Protein AF-A0A644V3N3-F1 (afdb_monomer)

Nearest PDB structures (foldseek):
  7wzv-assembly2_B  TM=5.316E-01  e=2.742E-06  Streptomyces spectabilis
  3ikv-assembly1_B  TM=4.196E-01  e=3.524E-02  Thermus thermophilus HB27
  7mss-assembly1_A  TM=5.908E-01  e=7.794E-01  Homo sapiens
  1wv9-assembly1_B  TM=3.439E-01  e=2.066E+00  Thermus thermophilus
  4oof-assembly1_B  TM=4.079E-01  e=4.883E+00  Mycobacterium tuberculosis H37Rv

Radius of gyration: 31.71 Å; Cα contacts (8 Å, |Δi|>4): 830; chains: 1; bounding box: 88×58×75 Å

Sequence (543 aa):
MDYIYKRWSALIDITTVCPHSCVYCTRYERHLRPDQRRHMPLEQIEAAILAYKDWPTEVSIIGGEPLLHPQFDEINALLRKHLPQEKLNIFTSGLPSTPKTVSTTPLDPNSLYNWKPEYPWTQWPETNSDMTRTYRTIRFNPHNEEQMTSCSHHPLTIAVEEAVPDKALMWKLINNCWLQRCWSPTVNIHGAYFCEVGAALDMLLFDGANAWPVEAGWWKRKPHEFQEQVSQLCPRCGMCLPGERQLLGHRGELFSPGLLGDFRKRKLIRLNDQVSVVDQQYDVDTIERYAKTWYPGNYREDIVEDEDLPSFFKGFNVPLRLKDNDESLFCVDTDAEYAEALKRVVTLPIVEGPHLAPKRRYFLYQGLPFDALYDQYPFVLPEHRHERHLYYRGLMLYLRCLLDDEAFAQLPGEDCSFEELAALPDKIHTLFNTVLLGEVEKRAKALAGREVYFWGCGAAWRQYRQFFSNVNARCFLVDVGSAPAKVDGLEIRNPEHMAEEFAKDGNLPIVVFARRLHMPGIEQALIRYGLKQREIIWAPLEA

Secondary structure (DSSP, 8-state):
---GGGSSEEEEE-B---S---TT-TT-GGG--GGG--B--HHHHHHHHHHTTT-SSEEEEESS-GGG-TTHHHHHHHHHHHS-GGGEEEEE--S-SS------SPPPTT-TT------S--S-TTT-HHHHHH-SEEEE----HHHHHH-EE----S-HHHH---HHHHHHHHHT-HHHHHS--EEETTEEES-HHHHHHHHHHHTTTTPBP--TTGGG--GGGGHHHHHHHGGG--TTS----EETT---EEE-HHHHHHHH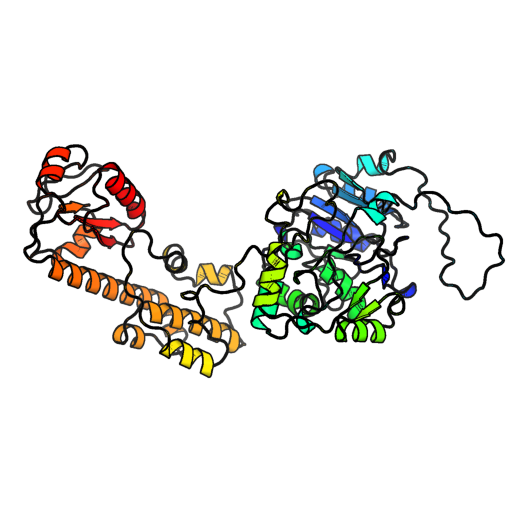HTT-SSTTSSEEE------HHHHHHHHTT--TT-S-TTTS-GGGS-TTTSS--S-SSPPTTSSTT---SSHHHHHHHHHH-PPPP---SS---HHHHHHHSSSSTTHHHHTT-TT-S-S-HHHHHHHHHHHHHHHHTTS-HHHHTTS--TT--HHHHHHHHHHHHHHHHHHHHHHHHHHHHHTTT-EEEEE--SHHHHHHGGGGTTSEEEEEE--SS---SEETTEEEE-GGG-HHHHHHTTT--EEEEEEGGGHHHHHHHHHHTT-TTS-EEEEEE--

Solvent-accessible surface area (backbone atoms only — not comparable to full-atom values): 30949 Å² total; per-residue (Å²): 98,70,53,50,68,72,25,68,36,43,36,38,35,46,19,52,46,47,98,68,64,53,49,59,42,62,62,45,56,50,34,55,43,79,91,70,47,46,67,44,54,68,68,59,51,52,42,49,54,58,33,47,62,81,54,86,55,31,45,29,42,28,46,50,27,38,89,70,38,95,57,46,69,61,50,46,51,51,45,59,73,71,43,64,39,87,32,24,32,36,47,36,43,66,66,82,87,68,84,82,70,88,76,89,68,88,80,67,93,83,53,89,80,72,79,75,73,86,68,91,72,88,64,53,63,91,74,30,68,68,52,62,69,35,31,64,41,81,46,79,54,62,77,42,77,64,44,28,74,52,21,33,35,48,59,39,48,35,20,36,58,70,31,20,75,52,61,70,59,38,50,53,33,58,45,51,19,32,56,70,68,58,39,33,28,26,32,44,83,64,24,32,35,78,34,42,49,44,48,32,50,30,45,69,78,53,71,27,73,72,40,35,78,70,42,76,56,61,56,70,46,48,54,80,77,47,44,67,56,45,68,74,34,49,44,59,32,9,69,47,58,63,60,77,57,42,45,39,56,46,75,55,44,62,23,17,64,65,55,48,50,51,41,54,75,66,63,42,43,74,75,83,51,55,60,42,76,50,84,64,68,48,53,73,70,54,45,56,59,41,38,77,81,20,44,67,62,58,37,46,57,80,80,46,55,74,88,75,50,58,74,60,43,28,39,75,91,66,80,86,70,65,57,102,88,44,77,82,56,72,42,45,92,41,74,68,43,30,56,49,20,56,71,67,43,59,57,54,76,88,67,80,65,82,64,54,52,77,84,58,52,70,60,68,80,43,68,67,62,58,66,68,42,36,76,75,48,76,69,82,74,68,97,50,75,64,65,63,46,39,53,51,45,52,53,47,51,55,45,35,32,71,31,56,74,74,62,44,69,68,53,79,63,96,86,53,52,72,69,58,59,70,44,40,54,64,51,51,54,50,51,51,50,52,52,52,49,49,52,44,36,55,50,28,58,75,36,49,73,38,66,30,37,32,31,41,83,49,74,25,28,73,73,49,48,80,48,43,71,57,38,44,60,72,32,35,34,49,89,74,86,90,74,66,72,54,59,98,87,33,42,51,43,48,62,93,78,36,64,68,58,48,63,74,54,62,67,54,32,36,39,34,18,35,36,54,90,51,35,62,58,51,52,52,47,29,51,75,72,72,48,64,91,32,55,73,44,76,42,69,25,89,114

Mean predicted aligned error: 17.22 Å

pLDDT: mean 77.68, std 19.76, range [28.64, 98.69]

InterPro domains:
  IPR007197 Radical SAM [PF04055] (14-98)
  IPR007197 Radical SAM [SFLDS00029] (14-102)
  IPR013785 Aldolase-type TIM barrel [G3DSA:3.20.20.70] (9-149)
  IPR058240 Radical SAM superfamily [SSF102114] (8-97)

Foldseek 3Di:
DFAQLPEQEEEEAFWLDAPDQWFQDLLNSNFDDPVLTDGADPVVLLLLLQQCLVRPHAYEYHHRALLPRPCSLVSLVSQVVRDDQRRYEYEHLFPADDDDDDDPDDDDPPDPPPPDDPRPDPDGLVPPPSNVVRHPYYHHDNPDPVQLAFFFADAWQAQLVQQAVPPVLSVVLLVQQLCLQHHHWYAYNLATGSHSSLQSQCCQQPVSPLHDHSHHCPSRDGPVRRVSSSVVRRRRTCRSAQDDTGRRNDFEHEHEPVSLVSSVVSVTPPSPTNYDYDSHHDDLVRRVVSLVQGQNQCRRCVVDPSVRDPPSSRHGPDDSDDDPVDDPLQDQQDPVSLVVSLVVQAQADQDDALCPDPLVVVDQVDQHPPPVVCVNPVQPPDPDLRPLRSVVSRVLSVVSNHADPVLSVPQDDSPDDPVSVVCRRVSSVVSNVVVLLVVLLVVLVVQFPAEAAEEDDDPLCVVNVVSNVRHHYQAYEYQDDDDDQDDPRGGYDHLVPCLVVCVVVDQGEYEYREESVCRVVVCVVCVVSVNNPHHYHYRYDSD

Organism: NCBI:txid1076179

Structure (mmCIF, N/CA/C/O backbone):
data_AF-A0A644V3N3-F1
#
_entry.id   AF-A0A644V3N3-F1
#
loop_
_atom_site.group_PDB
_atom_site.id
_atom_site.type_symbol
_atom_site.label_atom_id
_atom_site.label_alt_id
_atom_site.label_comp_id
_atom_site.label_asym_id
_atom_site.label_entity_id
_atom_site.label_seq_id
_atom_site.pdbx_PDB_ins_code
_atom_site.Cartn_x
_atom_site.Cartn_y
_atom_site.Cartn_z
_atom_site.occupancy
_atom_site.B_iso_or_equiv
_atom_site.auth_seq_id
_atom_site.auth_comp_id
_atom_site.auth_asym_id
_atom_site.auth_atom_id
_atom_site.pdbx_PDB_model_num
ATOM 1 N N . MET A 1 1 ? -6.560 -0.175 2.701 1.00 65.38 1 MET A N 1
ATOM 2 C CA . MET A 1 1 ? -5.807 0.507 1.624 1.00 65.38 1 MET A CA 1
ATOM 3 C C . MET A 1 1 ? -6.461 1.833 1.267 1.00 65.38 1 MET A C 1
ATOM 5 O O . MET A 1 1 ? -7.662 1.972 1.461 1.00 65.38 1 MET A O 1
ATOM 9 N N . ASP A 1 2 ? -5.682 2.798 0.775 1.00 71.31 2 ASP A N 1
ATOM 10 C CA . ASP A 1 2 ? -6.174 4.131 0.371 1.00 71.31 2 ASP A CA 1
ATOM 11 C C . ASP A 1 2 ? -6.118 4.318 -1.161 1.00 71.31 2 ASP A C 1
ATOM 13 O O . ASP A 1 2 ? -5.527 3.488 -1.856 1.00 71.31 2 ASP A O 1
ATOM 17 N N . TYR A 1 3 ? -6.734 5.384 -1.679 1.00 81.88 3 TYR A N 1
ATOM 18 C CA . TYR A 1 3 ? -6.807 5.702 -3.111 1.00 81.88 3 TYR A CA 1
ATOM 19 C C . TYR A 1 3 ? -5.421 5.850 -3.756 1.00 81.88 3 TYR A C 1
ATOM 21 O O . TYR A 1 3 ? -4.521 6.459 -3.173 1.00 81.88 3 TYR A O 1
ATOM 29 N N . ILE A 1 4 ? -5.276 5.365 -4.996 1.00 86.38 4 ILE A N 1
ATOM 30 C CA . ILE A 1 4 ? -4.010 5.401 -5.748 1.00 86.38 4 ILE A CA 1
ATOM 31 C C . ILE A 1 4 ? -3.520 6.845 -5.943 1.00 86.38 4 ILE A C 1
ATOM 33 O O . ILE A 1 4 ? -2.357 7.137 -5.693 1.00 86.38 4 ILE A O 1
ATOM 37 N N . TYR A 1 5 ? -4.403 7.780 -6.305 1.00 84.50 5 TYR A N 1
ATOM 38 C CA . TYR A 1 5 ? -4.036 9.180 -6.576 1.00 84.50 5 TYR A CA 1
ATOM 39 C C . TYR A 1 5 ? -3.481 9.960 -5.377 1.00 84.50 5 TYR A C 1
ATOM 41 O O . TYR A 1 5 ? -3.031 11.093 -5.535 1.00 84.50 5 TYR A O 1
ATOM 49 N N . LYS A 1 6 ? -3.536 9.394 -4.167 1.00 80.06 6 LYS A N 1
ATOM 50 C CA . LYS A 1 6 ? -2.994 10.028 -2.960 1.00 80.06 6 LYS A CA 1
ATOM 51 C C . LYS A 1 6 ? -1.495 9.795 -2.777 1.00 80.06 6 LYS A C 1
ATOM 53 O O . LYS A 1 6 ? -0.937 10.236 -1.774 1.00 80.06 6 LYS A O 1
ATOM 58 N N . ARG A 1 7 ? -0.835 9.082 -3.693 1.00 85.00 7 ARG A N 1
ATOM 59 C CA . ARG A 1 7 ? 0.619 8.895 -3.639 1.00 85.00 7 ARG A CA 1
ATOM 60 C C . ARG A 1 7 ? 1.354 10.134 -4.105 1.00 85.00 7 ARG A C 1
ATOM 62 O O . ARG A 1 7 ? 0.874 10.910 -4.927 1.00 85.00 7 ARG A O 1
ATOM 69 N N . TRP A 1 8 ? 2.530 10.336 -3.521 1.00 79.81 8 TRP A N 1
ATOM 70 C CA . TRP A 1 8 ? 3.323 11.531 -3.779 1.00 79.81 8 TRP A CA 1
ATOM 71 C C . TRP A 1 8 ? 3.878 11.546 -5.208 1.00 79.81 8 TRP A C 1
ATOM 73 O O . TRP A 1 8 ? 4.107 12.626 -5.744 1.00 79.81 8 TRP A O 1
ATOM 83 N N . SER A 1 9 ? 4.028 10.376 -5.845 1.00 87.81 9 SER A N 1
ATOM 84 C CA . SER A 1 9 ? 4.382 10.283 -7.256 1.00 87.81 9 SER A CA 1
ATOM 85 C C . SER A 1 9 ? 3.682 9.130 -7.978 1.00 87.81 9 SER A C 1
ATOM 87 O O . SER A 1 9 ? 3.299 8.148 -7.352 1.00 87.81 9 SER A O 1
ATOM 89 N N . ALA A 1 10 ? 3.523 9.260 -9.293 1.00 95.62 10 ALA A N 1
ATOM 90 C CA . ALA A 1 10 ? 3.212 8.190 -10.230 1.00 95.62 10 ALA A CA 1
ATOM 91 C C . ALA A 1 10 ? 4.465 7.822 -11.032 1.00 95.62 10 ALA A C 1
ATOM 93 O O . ALA A 1 10 ? 5.159 8.706 -11.536 1.00 95.62 10 ALA A O 1
ATOM 94 N N . LEU A 1 11 ? 4.763 6.528 -11.148 1.00 98.25 11 LEU A N 1
ATOM 95 C CA . LEU A 1 11 ? 6.004 6.055 -11.757 1.00 98.25 11 LEU A CA 1
ATOM 96 C C . LEU A 1 11 ? 5.791 5.554 -13.188 1.00 98.25 11 LEU A C 1
ATOM 98 O O . LEU A 1 11 ? 4.750 4.968 -13.503 1.00 98.25 11 LEU A O 1
ATOM 102 N N . ILE A 1 12 ? 6.803 5.758 -14.030 1.00 98.50 12 ILE A N 1
ATOM 103 C CA . ILE A 1 12 ? 6.946 5.113 -15.338 1.00 98.50 12 ILE A CA 1
ATOM 104 C C . ILE A 1 12 ? 8.262 4.330 -15.317 1.00 98.50 12 ILE A C 1
ATOM 106 O O . ILE A 1 12 ? 9.342 4.920 -15.265 1.00 98.50 12 ILE A O 1
ATOM 110 N N . ASP A 1 13 ? 8.147 3.006 -15.311 1.00 97.38 13 ASP A N 1
ATOM 111 C CA . ASP A 1 13 ? 9.242 2.037 -15.281 1.00 97.38 13 ASP A CA 1
ATOM 112 C C . ASP A 1 13 ? 9.718 1.771 -16.718 1.00 97.38 13 ASP A C 1
ATOM 114 O O . ASP A 1 13 ? 9.180 0.920 -17.431 1.00 97.38 13 ASP A O 1
ATOM 118 N N . ILE A 1 14 ? 10.665 2.590 -17.188 1.00 97.81 14 ILE A N 1
ATOM 119 C CA . ILE A 1 14 ? 11.033 2.646 -18.612 1.00 97.81 14 ILE A CA 1
ATOM 120 C C . ILE A 1 14 ? 11.992 1.528 -19.034 1.00 97.81 14 ILE A C 1
ATOM 122 O O . ILE A 1 14 ? 12.224 1.320 -20.223 1.00 97.81 14 ILE A O 1
ATOM 126 N N . THR A 1 15 ? 12.608 0.819 -18.091 1.00 94.94 15 THR A N 1
ATOM 127 C CA . THR A 1 15 ? 13.646 -0.172 -18.388 1.00 94.94 15 THR A CA 1
ATOM 128 C C . THR A 1 15 ? 13.832 -1.120 -17.223 1.00 94.94 15 THR A C 1
ATOM 130 O O . THR A 1 15 ? 13.876 -0.677 -16.088 1.00 94.94 15 THR A O 1
ATOM 133 N N . THR A 1 16 ? 14.074 -2.395 -17.501 1.00 93.75 16 THR A N 1
ATOM 134 C CA . THR A 1 16 ? 14.511 -3.381 -16.499 1.00 93.75 16 THR A CA 1
ATOM 135 C C . THR A 1 16 ? 15.995 -3.731 -16.685 1.00 93.75 16 THR A C 1
ATOM 137 O O . THR A 1 16 ? 16.480 -4.818 -16.378 1.00 93.75 16 THR A O 1
ATOM 140 N N . VAL A 1 17 ? 16.755 -2.855 -17.342 1.00 91.69 17 VAL A N 1
ATOM 141 C CA . VAL A 1 17 ? 18.205 -3.008 -17.480 1.00 91.69 17 VAL A CA 1
ATOM 142 C C . VAL A 1 17 ? 18.859 -2.204 -16.372 1.00 91.69 17 VAL A C 1
ATOM 144 O O . VAL A 1 17 ? 18.712 -0.987 -16.327 1.00 91.69 17 VAL A O 1
ATOM 147 N N . CYS A 1 18 ? 19.591 -2.882 -15.490 1.00 88.56 18 CYS A N 1
ATOM 148 C CA . CYS A 1 18 ? 20.329 -2.272 -14.387 1.00 88.56 18 CYS A CA 1
ATOM 149 C C . CYS A 1 18 ? 21.758 -2.846 -14.324 1.00 88.56 18 CYS A C 1
ATOM 151 O O . CYS A 1 18 ? 21.925 -4.065 -14.477 1.00 88.56 18 CYS A O 1
ATOM 153 N N . PRO A 1 19 ? 22.792 -2.018 -14.075 1.00 83.62 19 PRO A N 1
ATOM 154 C CA . PRO A 1 19 ? 24.147 -2.509 -13.830 1.00 83.62 19 PRO A CA 1
ATOM 155 C C . PRO A 1 19 ? 24.319 -3.046 -12.398 1.00 83.62 19 PRO A C 1
ATOM 157 O O . PRO A 1 19 ? 25.289 -3.752 -12.116 1.00 83.62 19 PRO A O 1
ATOM 160 N N . HIS A 1 20 ? 23.382 -2.735 -11.498 1.00 83.25 20 HIS A N 1
ATOM 161 C CA . HIS A 1 20 ? 23.422 -3.130 -10.093 1.00 83.25 20 HIS A CA 1
ATOM 162 C C . HIS A 1 20 ? 22.691 -4.453 -9.842 1.00 83.25 20 HIS A C 1
ATOM 164 O O . HIS A 1 20 ? 21.930 -4.955 -10.665 1.00 83.25 20 HIS A O 1
ATOM 170 N N . SER A 1 21 ? 22.944 -5.045 -8.675 1.00 83.88 21 SER A N 1
ATOM 171 C CA . SER A 1 21 ? 22.286 -6.282 -8.221 1.00 83.88 21 SER A CA 1
ATOM 172 C C . SER A 1 21 ? 21.945 -6.213 -6.732 1.00 83.88 21 SER A C 1
ATOM 174 O O . SER A 1 21 ? 22.220 -7.135 -5.967 1.00 83.88 21 SER A O 1
ATOM 176 N N . CYS A 1 22 ? 21.382 -5.077 -6.321 1.00 83.94 22 CYS A N 1
ATOM 177 C CA . CYS A 1 22 ? 21.038 -4.767 -4.936 1.00 83.94 22 CYS A CA 1
ATOM 178 C C . CYS A 1 22 ? 20.179 -5.872 -4.309 1.00 83.94 22 CYS A C 1
ATOM 180 O O . CYS A 1 22 ? 19.237 -6.359 -4.941 1.00 83.94 22 CYS A O 1
ATOM 182 N N . VAL A 1 23 ? 20.498 -6.254 -3.070 1.00 86.19 23 VAL A N 1
ATOM 183 C CA . VAL A 1 23 ? 19.591 -7.077 -2.261 1.00 86.19 23 VAL A CA 1
ATOM 184 C C . VAL A 1 23 ? 18.315 -6.275 -1.999 1.00 86.19 23 VAL A C 1
ATOM 186 O O . VAL A 1 23 ? 18.360 -5.054 -1.809 1.00 86.19 23 VAL A O 1
ATOM 189 N N . TYR A 1 24 ? 17.175 -6.962 -2.067 1.00 90.31 24 TYR A N 1
ATOM 190 C CA . TYR A 1 24 ? 15.847 -6.383 -1.876 1.00 90.31 24 TYR A CA 1
ATOM 191 C C . TYR A 1 24 ? 15.515 -5.195 -2.790 1.00 90.31 24 TYR A C 1
ATOM 193 O O . TYR A 1 24 ? 14.800 -4.269 -2.408 1.00 90.31 24 TYR A O 1
ATOM 201 N N . CYS A 1 25 ? 16.023 -5.210 -4.023 1.00 89.88 25 CYS A N 1
ATOM 202 C CA . CYS A 1 25 ? 15.590 -4.266 -5.047 1.00 89.88 25 CYS A CA 1
ATOM 203 C C . CYS A 1 25 ? 14.062 -4.348 -5.222 1.00 89.88 25 CYS A C 1
ATOM 205 O O . CYS A 1 25 ? 13.536 -5.417 -5.527 1.00 89.88 25 CYS A O 1
ATOM 207 N N . THR A 1 26 ? 13.348 -3.224 -5.097 1.00 92.38 26 THR A N 1
ATOM 208 C CA . THR A 1 26 ? 11.877 -3.191 -5.220 1.00 92.38 26 THR A CA 1
ATOM 209 C C . THR A 1 26 ? 11.373 -3.523 -6.629 1.00 92.38 26 THR A C 1
ATOM 211 O O . THR A 1 26 ? 10.205 -3.870 -6.801 1.00 92.38 26 THR A O 1
ATOM 214 N N . ARG A 1 27 ? 12.261 -3.448 -7.629 1.00 92.62 27 ARG A N 1
ATOM 215 C CA . ARG A 1 27 ? 12.047 -3.877 -9.021 1.00 92.62 27 ARG A CA 1
ATOM 216 C C . ARG A 1 27 ? 12.430 -5.350 -9.269 1.00 92.62 27 ARG A C 1
ATOM 218 O O . ARG A 1 27 ? 12.229 -5.865 -10.360 1.00 92.62 27 ARG A O 1
ATOM 225 N N . TYR A 1 28 ? 13.029 -6.026 -8.284 1.00 93.12 28 TYR A N 1
ATOM 226 C CA . TYR A 1 28 ? 13.593 -7.378 -8.389 1.00 93.12 28 TYR A CA 1
ATOM 227 C C . TYR A 1 28 ? 14.585 -7.607 -9.557 1.00 93.12 28 TYR A C 1
ATOM 229 O O . TYR A 1 28 ? 14.815 -8.746 -9.974 1.00 93.12 28 TYR A O 1
ATOM 237 N N . GLU A 1 29 ? 15.256 -6.559 -10.048 1.00 90.25 29 GLU A N 1
ATOM 238 C CA . GLU A 1 29 ? 16.201 -6.639 -11.183 1.00 90.25 29 GLU A CA 1
ATOM 239 C C . GLU A 1 29 ? 17.329 -7.655 -10.984 1.00 90.25 29 GLU A C 1
ATOM 241 O O . GLU A 1 29 ? 17.850 -8.251 -11.932 1.00 90.25 29 GLU A O 1
ATOM 246 N N . ARG A 1 30 ? 17.690 -7.893 -9.718 1.00 89.50 30 ARG A N 1
ATOM 247 C CA . ARG A 1 30 ? 18.667 -8.904 -9.310 1.00 89.50 30 ARG A CA 1
ATOM 248 C C . ARG A 1 30 ? 18.314 -10.305 -9.824 1.00 89.50 30 ARG A C 1
ATOM 250 O O . ARG A 1 30 ? 19.230 -11.071 -10.117 1.00 89.50 30 ARG A O 1
ATOM 257 N N . HIS A 1 31 ? 17.029 -10.635 -9.923 1.00 93.12 31 HIS A N 1
ATOM 258 C CA . HIS A 1 31 ? 16.543 -11.977 -10.255 1.00 93.12 31 HIS A CA 1
ATOM 259 C C . HIS A 1 31 ? 16.110 -12.135 -11.709 1.00 93.12 31 HIS A C 1
ATOM 261 O O . HIS A 1 31 ? 15.883 -13.267 -12.151 1.00 93.12 31 HIS A O 1
ATOM 267 N N . LEU A 1 32 ? 16.028 -11.036 -12.463 1.00 89.56 32 LEU A N 1
ATOM 268 C CA . LEU A 1 32 ? 15.691 -11.086 -13.877 1.00 89.56 32 LEU A CA 1
ATOM 269 C C . LEU A 1 32 ? 16.797 -11.763 -14.677 1.00 89.56 32 LEU A C 1
ATOM 271 O O . LEU A 1 32 ? 17.972 -11.381 -14.625 1.00 89.56 32 LEU A O 1
ATOM 275 N N . ARG A 1 33 ? 16.400 -12.756 -15.471 1.00 87.62 33 ARG A N 1
ATOM 276 C CA . ARG A 1 33 ? 17.293 -13.365 -16.453 1.00 87.62 33 ARG A CA 1
ATOM 277 C C . ARG A 1 33 ? 17.618 -12.367 -17.573 1.00 87.62 33 ARG A C 1
ATOM 279 O O . ARG A 1 33 ? 16.803 -11.486 -17.851 1.00 87.62 33 ARG A O 1
ATOM 286 N N . PRO A 1 34 ? 18.752 -12.528 -18.279 1.00 85.44 34 PRO A N 1
ATOM 287 C CA . PRO A 1 34 ? 19.096 -11.665 -19.409 1.00 85.44 34 PRO A CA 1
ATOM 288 C C . PRO A 1 34 ? 17.993 -11.547 -20.475 1.00 85.44 34 PRO A C 1
ATOM 290 O O . PRO A 1 34 ? 17.764 -10.454 -20.974 1.00 85.44 34 PRO A O 1
ATOM 293 N N . ASP A 1 35 ? 17.263 -12.628 -20.772 1.00 83.81 35 ASP A N 1
ATOM 294 C CA . ASP A 1 35 ? 16.156 -12.655 -21.747 1.00 83.81 35 ASP A CA 1
ATOM 295 C C . ASP A 1 35 ? 14.874 -11.945 -21.271 1.00 83.81 35 ASP A C 1
ATOM 297 O O . ASP A 1 35 ? 13.985 -11.651 -22.070 1.00 83.81 35 ASP A O 1
ATOM 301 N N . GLN A 1 36 ? 14.766 -11.662 -19.971 1.00 84.56 36 GLN A N 1
ATOM 302 C CA . GLN A 1 36 ? 13.654 -10.903 -19.396 1.00 84.56 36 GLN A CA 1
ATOM 303 C C . GLN A 1 36 ? 13.956 -9.407 -19.302 1.00 84.56 36 GLN A C 1
ATOM 305 O O . GLN A 1 36 ? 13.047 -8.632 -19.024 1.00 84.56 36 GLN A O 1
ATOM 310 N N . ARG A 1 37 ? 15.208 -8.991 -19.537 1.00 90.00 37 ARG A N 1
ATOM 311 C CA . ARG A 1 37 ? 15.589 -7.581 -19.471 1.00 90.00 37 ARG A CA 1
ATOM 312 C C . ARG A 1 37 ? 15.133 -6.841 -20.719 1.00 90.00 37 ARG A C 1
ATOM 314 O O . ARG A 1 37 ? 15.459 -7.252 -21.831 1.00 90.00 37 ARG A O 1
ATOM 321 N N . ARG A 1 38 ? 14.370 -5.762 -20.540 1.00 91.62 38 ARG A N 1
ATOM 322 C CA . ARG A 1 38 ? 13.720 -5.040 -21.640 1.00 91.62 38 ARG A CA 1
ATOM 323 C C . ARG A 1 38 ? 13.752 -3.533 -21.427 1.00 91.62 38 ARG A C 1
ATOM 325 O O . ARG A 1 38 ? 13.841 -3.044 -20.304 1.00 91.62 38 ARG A O 1
ATOM 332 N N . HIS A 1 39 ? 13.640 -2.818 -22.537 1.00 95.31 39 HIS A N 1
ATOM 333 C CA . HIS A 1 39 ? 13.379 -1.385 -22.586 1.00 95.31 39 HIS A CA 1
ATOM 334 C C . HIS A 1 39 ? 11.928 -1.176 -23.024 1.00 95.31 39 HIS A C 1
ATOM 336 O O . HIS A 1 39 ? 11.465 -1.852 -23.948 1.00 95.31 39 HIS A O 1
ATOM 342 N N . MET A 1 40 ? 11.202 -0.288 -22.350 1.00 97.19 40 MET A N 1
ATOM 343 C CA . MET A 1 40 ? 9.829 0.047 -22.712 1.00 97.19 40 MET A CA 1
ATOM 344 C C . MET A 1 40 ? 9.824 0.826 -24.042 1.00 97.19 40 MET A C 1
ATOM 346 O O . MET A 1 40 ? 10.553 1.805 -24.175 1.00 97.19 40 MET A O 1
ATOM 350 N N . PRO A 1 41 ? 9.012 0.447 -25.044 1.00 97.62 41 PRO A N 1
ATOM 351 C CA . PRO A 1 41 ? 8.944 1.190 -26.303 1.00 97.62 41 PRO A CA 1
ATOM 352 C C . PRO A 1 41 ? 8.465 2.638 -26.109 1.00 97.62 41 PRO A C 1
ATOM 354 O O . PRO A 1 41 ? 7.562 2.883 -25.308 1.00 97.62 41 PRO A O 1
ATOM 357 N N . LEU A 1 42 ? 8.983 3.583 -26.909 1.00 97.88 42 LEU A N 1
ATOM 358 C CA . LEU A 1 42 ? 8.595 5.004 -26.840 1.00 97.88 42 LEU A CA 1
ATOM 359 C C . LEU A 1 42 ? 7.080 5.238 -26.913 1.00 97.88 42 LEU A C 1
ATOM 361 O O . LEU A 1 42 ? 6.573 6.110 -26.218 1.00 97.88 42 LEU A O 1
ATOM 365 N N . GLU A 1 43 ? 6.360 4.459 -27.722 1.00 98.06 43 GLU A N 1
ATOM 366 C CA . GLU A 1 43 ? 4.900 4.558 -27.842 1.00 98.06 43 GLU A CA 1
ATOM 367 C C . GLU A 1 43 ? 4.197 4.267 -26.507 1.00 98.06 43 GLU A C 1
ATOM 369 O O . GLU A 1 43 ? 3.302 5.006 -26.097 1.00 98.06 43 GLU A O 1
ATOM 374 N N . GLN A 1 44 ? 4.640 3.233 -25.786 1.00 98.25 44 GLN A N 1
ATOM 375 C CA . GLN A 1 44 ? 4.094 2.908 -24.467 1.00 98.25 44 GLN A CA 1
ATOM 376 C C . GLN A 1 44 ? 4.484 3.956 -23.423 1.00 98.25 44 GLN A C 1
ATOM 378 O O . GLN A 1 44 ? 3.666 4.303 -22.571 1.00 98.25 44 GLN A O 1
ATOM 383 N N . ILE A 1 45 ? 5.702 4.501 -23.511 1.00 98.69 45 ILE A N 1
ATOM 384 C CA . ILE A 1 45 ? 6.140 5.600 -22.643 1.00 98.69 45 ILE A CA 1
ATOM 385 C C . ILE A 1 45 ? 5.263 6.836 -22.879 1.00 98.69 45 ILE A C 1
ATOM 387 O O . ILE A 1 45 ? 4.776 7.422 -21.915 1.00 98.69 45 ILE A O 1
ATOM 391 N N . GLU A 1 46 ? 5.000 7.217 -24.134 1.00 98.50 46 GLU A N 1
ATOM 392 C CA . GLU A 1 46 ? 4.105 8.338 -24.453 1.00 98.50 46 GLU A CA 1
ATOM 393 C C . GLU A 1 46 ? 2.683 8.072 -23.932 1.00 98.50 46 GLU A C 1
ATOM 395 O O . GLU A 1 46 ? 2.091 8.954 -23.310 1.00 98.50 46 GLU A O 1
ATOM 400 N N . ALA A 1 47 ? 2.161 6.850 -24.082 1.00 98.50 47 ALA A N 1
ATOM 401 C CA . ALA A 1 47 ? 0.864 6.467 -23.522 1.00 98.50 47 ALA A CA 1
ATOM 402 C C . ALA A 1 47 ? 0.823 6.598 -21.986 1.00 98.50 47 ALA A C 1
ATOM 404 O O . ALA A 1 47 ? -0.140 7.140 -21.438 1.00 98.50 47 ALA A O 1
ATOM 405 N N . ALA A 1 48 ? 1.879 6.175 -21.284 1.00 98.44 48 ALA A N 1
ATOM 406 C CA . ALA A 1 48 ? 2.000 6.320 -19.833 1.00 98.44 48 ALA A CA 1
ATOM 407 C C . ALA A 1 48 ? 2.052 7.795 -19.401 1.00 98.44 48 ALA A C 1
ATOM 409 O O . ALA A 1 48 ? 1.345 8.197 -18.473 1.00 98.44 48 ALA A O 1
ATOM 410 N N . ILE A 1 49 ? 2.830 8.621 -20.110 1.00 98.44 49 ILE A N 1
ATOM 411 C CA . ILE A 1 49 ? 2.910 10.073 -19.892 1.00 98.44 49 ILE A CA 1
ATOM 412 C C . ILE A 1 49 ? 1.521 10.708 -20.032 1.00 98.44 49 ILE A C 1
ATOM 414 O O . ILE A 1 49 ? 1.095 11.481 -19.170 1.00 98.44 49 ILE A O 1
ATOM 418 N N . LEU A 1 50 ? 0.788 10.356 -21.091 1.00 98.06 50 LEU A N 1
ATOM 419 C CA . LEU A 1 50 ? -0.555 10.873 -21.347 1.00 98.06 50 LEU A CA 1
ATOM 420 C C . LEU A 1 50 ? -1.568 10.409 -20.291 1.00 98.06 50 LEU A C 1
ATOM 422 O O . LEU A 1 50 ? -2.395 11.209 -19.850 1.00 98.06 50 LEU A O 1
ATOM 426 N N . ALA A 1 51 ? -1.483 9.159 -19.828 1.00 97.94 51 ALA A N 1
ATOM 427 C CA . ALA A 1 51 ? -2.356 8.632 -18.779 1.00 97.94 51 ALA A CA 1
ATOM 428 C C . ALA A 1 51 ? -2.193 9.367 -17.433 1.00 97.94 51 ALA A C 1
ATOM 430 O O . ALA A 1 51 ? -3.155 9.482 -16.663 1.00 97.94 51 ALA A O 1
ATOM 431 N N . TYR A 1 52 ? -1.002 9.908 -17.162 1.00 97.00 52 TYR A N 1
ATOM 432 C CA . TYR A 1 52 ? -0.688 10.676 -15.955 1.00 97.00 52 TYR A CA 1
ATOM 433 C C . TYR A 1 52 ? -0.786 12.198 -16.115 1.00 97.00 52 TYR A C 1
ATOM 435 O O . TYR A 1 52 ? -0.447 12.925 -15.181 1.00 97.00 52 TYR A O 1
ATOM 443 N N . LYS A 1 53 ? -1.292 12.714 -17.240 1.00 93.88 53 LYS A N 1
ATOM 444 C CA . LYS A 1 53 ? -1.415 14.165 -17.478 1.00 93.88 53 LYS A CA 1
ATOM 445 C C . LYS A 1 53 ? -2.107 14.914 -16.329 1.00 93.88 53 LYS A C 1
ATOM 447 O O . LYS A 1 53 ? -1.621 15.951 -15.865 1.00 93.88 53 LYS A O 1
ATOM 452 N N . ASP A 1 54 ? -3.188 14.326 -15.820 1.00 92.25 54 ASP A N 1
ATOM 453 C CA . ASP A 1 54 ? -3.996 14.875 -14.724 1.00 92.25 54 ASP A CA 1
ATOM 454 C C . ASP A 1 54 ? -3.592 14.342 -13.338 1.00 92.25 54 ASP A C 1
ATOM 456 O O . ASP A 1 54 ? -4.312 14.557 -12.361 1.00 92.25 54 ASP A O 1
ATOM 460 N N . TRP A 1 55 ? -2.459 13.639 -13.226 1.00 91.75 55 TRP A N 1
ATOM 461 C CA . TRP A 1 55 ? -1.941 13.198 -11.933 1.00 91.75 55 TRP A CA 1
ATOM 462 C C . TRP A 1 55 ? -1.675 14.423 -11.036 1.00 91.75 55 TRP A C 1
ATOM 464 O O . TRP A 1 55 ? -1.085 15.407 -11.508 1.00 91.75 55 TRP A O 1
ATOM 474 N N . PRO A 1 56 ? -2.123 14.415 -9.766 1.00 85.81 56 PRO A N 1
ATOM 475 C CA . PRO A 1 56 ? -2.170 15.624 -8.943 1.00 85.81 56 PRO A CA 1
ATOM 476 C C . PRO A 1 56 ? -0.793 16.131 -8.505 1.00 85.81 56 PRO A C 1
ATOM 478 O O . PRO A 1 56 ? -0.631 17.328 -8.284 1.00 85.81 56 PRO A O 1
ATOM 481 N N . THR A 1 57 ? 0.180 15.232 -8.366 1.00 88.31 57 THR A N 1
ATOM 482 C CA . THR A 1 57 ? 1.498 15.519 -7.789 1.00 88.31 57 THR A CA 1
ATOM 483 C C . THR A 1 57 ? 2.596 15.313 -8.835 1.00 88.31 57 THR A C 1
ATOM 485 O O . THR A 1 57 ? 2.558 15.942 -9.893 1.00 88.31 57 THR A O 1
ATOM 488 N N . GLU A 1 58 ? 3.573 14.448 -8.563 1.00 90.19 58 GLU A N 1
ATOM 489 C CA . GLU A 1 58 ? 4.774 14.284 -9.375 1.00 90.19 58 GLU A CA 1
ATOM 490 C C . GLU A 1 58 ? 4.701 13.031 -10.263 1.00 90.19 58 GLU A C 1
ATOM 492 O O . GLU A 1 58 ? 4.230 11.977 -9.838 1.00 90.19 58 GLU A O 1
ATOM 497 N N . VAL A 1 59 ? 5.229 13.105 -11.480 1.00 96.56 59 VAL A N 1
ATOM 498 C CA . VAL A 1 59 ? 5.440 11.959 -12.373 1.00 96.56 59 VAL A CA 1
ATOM 499 C C . VAL A 1 59 ? 6.937 11.686 -12.432 1.00 96.56 59 VAL A C 1
ATOM 501 O O . VAL A 1 59 ? 7.717 12.569 -12.790 1.00 96.56 59 VAL A O 1
ATOM 504 N N . SER A 1 60 ? 7.344 10.474 -12.059 1.00 96.19 60 SER A N 1
ATOM 505 C CA . SER A 1 60 ? 8.758 10.112 -11.977 1.00 96.19 60 SER A CA 1
ATOM 506 C C . SER A 1 60 ? 9.131 9.020 -12.970 1.00 96.19 60 SER A C 1
ATOM 508 O O . SER A 1 60 ? 8.453 7.998 -13.078 1.00 96.19 60 SER A O 1
ATOM 510 N N . ILE A 1 61 ? 10.260 9.213 -13.646 1.00 97.75 61 ILE A N 1
ATOM 511 C CA . ILE A 1 61 ? 10.916 8.177 -14.438 1.00 97.75 61 ILE A CA 1
ATOM 512 C C . ILE A 1 61 ? 11.759 7.298 -13.515 1.00 97.75 61 ILE A C 1
ATOM 514 O O . ILE A 1 61 ? 12.560 7.797 -12.720 1.00 97.75 61 ILE A O 1
ATOM 518 N N . ILE A 1 62 ? 11.562 5.987 -13.620 1.00 95.88 62 ILE A N 1
ATOM 519 C CA . ILE A 1 62 ? 12.277 4.957 -12.864 1.00 95.88 62 ILE A CA 1
ATOM 520 C C . ILE A 1 62 ? 12.549 3.746 -13.769 1.00 95.88 62 ILE A C 1
ATOM 522 O O . ILE A 1 62 ? 12.194 3.729 -14.947 1.00 95.88 62 ILE A O 1
ATOM 526 N N . GLY A 1 63 ? 13.219 2.744 -13.220 1.00 93.00 63 GLY A N 1
ATOM 527 C CA . GLY A 1 63 ? 13.383 1.414 -13.778 1.00 93.00 63 GLY A CA 1
ATOM 528 C C . GLY A 1 63 ? 14.531 0.713 -13.071 1.00 93.00 63 GLY A C 1
ATOM 529 O O . GLY A 1 63 ? 14.809 1.009 -11.909 1.00 93.00 63 GLY A O 1
ATOM 530 N N . GLY A 1 64 ? 15.238 -0.153 -13.785 1.00 92.06 64 GLY A N 1
ATOM 531 C CA . GLY A 1 64 ? 16.563 -0.623 -13.417 1.00 92.06 64 GLY A CA 1
ATOM 532 C C . GLY A 1 64 ? 17.544 0.546 -13.310 1.00 92.06 64 GLY A C 1
ATOM 533 O O . GLY A 1 64 ? 17.800 1.056 -12.228 1.00 92.06 64 GLY A O 1
ATOM 534 N N . GLU A 1 65 ? 18.107 0.984 -14.431 1.00 92.12 65 GLU A N 1
ATOM 535 C CA . GLU A 1 65 ? 18.811 2.262 -14.543 1.00 92.12 65 GLU A CA 1
ATOM 536 C C . GLU A 1 65 ? 18.244 3.024 -15.748 1.00 92.12 65 GLU A C 1
ATOM 538 O O . GLU A 1 65 ? 18.571 2.681 -16.888 1.00 92.12 65 GLU A O 1
ATOM 543 N N . PRO A 1 66 ? 17.390 4.041 -15.527 1.00 92.25 66 PRO A N 1
ATOM 544 C CA . PRO A 1 66 ? 16.754 4.809 -16.599 1.00 92.25 66 PRO A CA 1
ATOM 545 C C . PRO A 1 66 ? 17.713 5.377 -17.642 1.00 92.25 66 PRO A C 1
ATOM 547 O O . PRO A 1 66 ? 17.389 5.380 -18.829 1.00 92.25 66 PRO A O 1
ATOM 550 N N . LEU A 1 67 ? 18.913 5.795 -17.226 1.00 88.38 67 LEU A N 1
ATOM 551 C CA . LEU A 1 67 ? 19.921 6.362 -18.127 1.00 88.38 67 LEU A CA 1
ATOM 552 C C . LEU A 1 67 ? 20.505 5.335 -19.115 1.00 88.38 67 LEU A C 1
ATOM 554 O O . LEU A 1 67 ? 21.221 5.707 -20.042 1.00 88.38 67 LEU A O 1
ATOM 558 N N . LEU A 1 68 ? 20.200 4.044 -18.940 1.00 88.00 68 LEU A N 1
ATOM 559 C CA . LEU A 1 68 ? 20.544 2.986 -19.892 1.00 88.00 68 LEU A CA 1
ATOM 560 C C . LEU A 1 68 ? 19.510 2.793 -20.998 1.00 88.00 68 LEU A C 1
ATOM 562 O O . LEU A 1 68 ? 19.722 1.952 -21.871 1.00 88.00 68 LEU A O 1
ATOM 566 N N . HIS A 1 69 ? 18.396 3.525 -20.982 1.00 91.19 69 HIS A N 1
ATOM 567 C CA . HIS A 1 69 ? 17.438 3.444 -22.071 1.00 91.19 69 HIS A CA 1
ATOM 568 C C . HIS A 1 69 ? 18.069 3.973 -23.374 1.00 91.19 69 HIS A C 1
ATOM 570 O O . HIS A 1 69 ? 18.542 5.110 -23.397 1.00 91.19 69 HIS A O 1
ATOM 576 N N . PRO A 1 70 ? 18.062 3.210 -24.484 1.00 87.75 70 PRO A N 1
ATOM 577 C CA . PRO A 1 70 ? 18.736 3.616 -25.723 1.00 87.75 70 PRO A CA 1
ATOM 578 C C . PRO A 1 70 ? 18.113 4.857 -26.374 1.00 87.75 70 PRO A C 1
ATOM 580 O O . PRO A 1 70 ? 18.763 5.515 -27.174 1.00 87.75 70 PRO A O 1
ATOM 583 N N . GLN A 1 71 ? 16.862 5.164 -26.023 1.00 91.81 71 GLN A N 1
ATOM 584 C CA . GLN A 1 71 ? 16.091 6.305 -26.529 1.00 91.81 71 GLN A CA 1
ATOM 585 C C . GLN A 1 71 ? 15.812 7.345 -25.427 1.00 91.81 71 GLN A C 1
ATOM 587 O O . GLN A 1 71 ? 14.710 7.880 -25.324 1.00 91.81 71 GLN A O 1
ATOM 592 N N . PHE A 1 72 ? 16.751 7.524 -24.490 1.00 90.25 72 PHE A N 1
ATOM 593 C CA . PHE A 1 72 ? 16.550 8.389 -23.321 1.00 90.25 72 PHE A CA 1
ATOM 594 C C . PHE A 1 72 ? 16.288 9.859 -23.699 1.00 90.25 72 PHE A C 1
ATOM 596 O O . PHE A 1 72 ? 15.445 10.511 -23.082 1.00 90.25 72 PHE A O 1
ATOM 603 N N . ASP A 1 73 ? 16.928 10.362 -24.755 1.00 88.06 73 ASP A N 1
ATOM 604 C CA . ASP A 1 73 ? 16.721 11.735 -25.234 1.00 88.06 73 ASP A CA 1
ATOM 605 C C . ASP A 1 73 ? 15.326 11.949 -25.814 1.00 88.06 73 ASP A C 1
ATOM 607 O O . ASP A 1 73 ? 14.676 12.970 -25.565 1.00 88.06 73 ASP A O 1
ATOM 611 N N . GLU A 1 74 ? 14.824 10.968 -26.558 1.00 94.62 74 GLU A N 1
ATOM 612 C CA . GLU A 1 74 ? 13.468 10.978 -27.085 1.00 94.62 74 GLU A CA 1
ATOM 613 C C . GLU A 1 74 ? 12.438 10.920 -25.953 1.00 94.62 74 GLU A C 1
ATOM 615 O O . GLU A 1 74 ? 11.433 11.632 -26.006 1.00 94.62 74 GLU A O 1
ATOM 620 N N . ILE A 1 75 ? 12.709 10.153 -24.892 1.00 96.94 75 ILE A N 1
ATOM 621 C CA . ILE A 1 75 ? 11.879 10.140 -23.678 1.00 96.94 75 ILE A CA 1
ATOM 622 C C . ILE A 1 75 ? 11.850 11.531 -23.037 1.00 96.94 75 ILE A C 1
ATOM 624 O O . ILE A 1 75 ? 10.766 12.052 -22.763 1.00 96.94 75 ILE A O 1
ATOM 628 N N . ASN A 1 76 ? 13.005 12.177 -22.848 1.00 95.50 76 ASN A N 1
ATOM 629 C CA . ASN A 1 76 ? 13.064 13.534 -22.301 1.00 95.50 76 ASN A CA 1
ATOM 630 C C . ASN A 1 76 ? 12.293 14.534 -23.179 1.00 95.50 76 ASN A C 1
ATOM 632 O O . ASN A 1 76 ? 11.582 15.404 -22.669 1.00 95.50 76 ASN A O 1
ATOM 636 N N . ALA A 1 77 ? 12.374 14.399 -24.506 1.00 96.44 77 ALA A N 1
ATOM 637 C CA . ALA A 1 77 ? 11.600 15.216 -25.434 1.00 96.44 77 ALA A CA 1
ATOM 638 C C . ALA A 1 77 ? 10.082 15.007 -25.282 1.00 96.44 77 ALA A C 1
ATOM 640 O O . ALA A 1 77 ? 9.341 15.993 -25.252 1.00 96.44 77 ALA A O 1
ATOM 641 N N . LEU A 1 78 ? 9.620 13.761 -25.132 1.00 98.12 78 LEU A N 1
ATOM 642 C CA . LEU A 1 78 ? 8.211 13.437 -24.882 1.00 98.12 78 LEU A CA 1
ATOM 643 C C . LEU A 1 78 ? 7.716 14.000 -23.546 1.00 98.12 78 LEU A C 1
ATOM 645 O O . LEU A 1 78 ? 6.628 14.575 -23.489 1.00 98.12 78 LEU A O 1
ATOM 649 N N . LEU A 1 79 ? 8.517 13.894 -22.486 1.00 97.94 79 LEU A N 1
ATOM 650 C CA . LEU A 1 79 ? 8.168 14.432 -21.171 1.00 97.94 79 LEU A CA 1
ATOM 651 C C . LEU A 1 79 ? 7.972 15.946 -21.226 1.00 97.94 79 LEU A C 1
ATOM 653 O O . LEU A 1 79 ? 6.916 16.436 -20.836 1.00 97.94 79 LEU A O 1
ATOM 657 N N . ARG A 1 80 ? 8.934 16.677 -21.804 1.00 96.88 80 ARG A N 1
ATOM 658 C CA . ARG A 1 80 ? 8.850 18.140 -21.971 1.00 96.88 80 ARG A CA 1
ATOM 659 C C . ARG A 1 80 ? 7.679 18.581 -22.847 1.00 96.88 80 ARG A C 1
ATOM 661 O O . ARG A 1 80 ? 7.162 19.680 -22.670 1.00 96.88 80 ARG A O 1
ATOM 668 N N . LYS A 1 81 ? 7.289 17.756 -23.822 1.00 97.62 81 LYS A N 1
ATOM 669 C CA . LYS A 1 81 ? 6.160 18.032 -24.720 1.00 97.62 81 LYS A CA 1
ATOM 670 C C . LYS A 1 81 ? 4.820 17.976 -23.984 1.00 97.62 81 LYS A C 1
ATOM 672 O O . LYS A 1 81 ? 3.925 18.750 -24.317 1.00 97.62 81 LYS A O 1
ATOM 677 N N . HIS A 1 82 ? 4.666 17.065 -23.024 1.00 97.69 82 HIS A N 1
ATOM 678 C CA . HIS A 1 82 ? 3.354 16.718 -22.463 1.00 97.69 82 HIS A CA 1
ATOM 679 C C . HIS A 1 82 ? 3.150 17.112 -21.003 1.00 97.69 82 HIS A C 1
ATOM 681 O O . HIS A 1 82 ? 2.003 17.288 -20.588 1.00 97.69 82 HIS A O 1
ATOM 687 N N . LEU A 1 83 ? 4.226 17.244 -20.227 1.00 96.56 83 LEU A N 1
ATOM 688 C CA . LEU A 1 83 ? 4.172 17.529 -18.799 1.00 96.56 83 LEU A CA 1
ATOM 689 C C . LEU A 1 83 ? 5.021 18.759 -18.446 1.00 96.56 83 LEU A C 1
ATOM 691 O O . LEU A 1 83 ? 6.106 18.947 -18.999 1.00 96.56 83 LEU A O 1
ATOM 695 N N . PRO A 1 84 ? 4.549 19.600 -17.511 1.00 95.62 84 PRO A N 1
ATOM 696 C CA . PRO A 1 84 ? 5.335 20.718 -17.006 1.00 95.62 84 PRO A CA 1
ATOM 697 C C . PRO A 1 84 ? 6.524 20.205 -16.181 1.00 95.62 84 PRO A C 1
ATOM 699 O O . PRO A 1 84 ? 6.390 19.226 -15.439 1.00 95.62 84 PRO A O 1
ATOM 702 N N . GLN A 1 85 ? 7.673 20.883 -16.279 1.00 93.25 85 GLN A N 1
ATOM 703 C CA . GLN A 1 85 ? 8.912 20.494 -15.591 1.00 93.25 85 GLN A CA 1
ATOM 704 C C . GLN A 1 85 ? 8.692 20.315 -14.085 1.00 93.25 85 GLN A C 1
ATOM 706 O O . GLN A 1 85 ? 9.246 19.401 -13.482 1.00 93.25 85 GLN A O 1
ATOM 711 N N . GLU A 1 86 ? 7.834 21.136 -13.478 1.00 90.12 86 GLU A N 1
ATOM 712 C CA . GLU A 1 86 ? 7.567 21.164 -12.042 1.00 90.12 86 GLU A CA 1
ATOM 713 C C . GLU A 1 86 ? 6.977 19.862 -11.490 1.00 90.12 86 GLU A C 1
ATOM 715 O O . GLU A 1 86 ? 7.019 19.663 -10.272 1.00 90.12 86 GLU A O 1
ATOM 720 N N . LYS A 1 87 ? 6.423 19.008 -12.362 1.00 91.06 87 LYS A N 1
ATOM 721 C CA . LYS A 1 87 ? 5.904 17.680 -12.017 1.00 91.06 87 LYS A CA 1
ATOM 722 C C . LYS A 1 87 ? 6.925 16.561 -12.225 1.00 91.06 87 LYS A C 1
ATOM 724 O O . LYS A 1 87 ? 6.660 15.449 -11.790 1.00 91.06 87 LYS A O 1
ATOM 729 N N . LEU A 1 88 ? 8.030 16.806 -12.923 1.00 94.19 88 LEU A N 1
ATOM 730 C CA . LEU A 1 88 ? 8.890 15.748 -13.448 1.00 94.19 88 LEU A CA 1
ATOM 731 C C . LEU A 1 88 ? 10.062 15.437 -12.520 1.00 94.19 88 LEU A C 1
ATOM 733 O O . LEU A 1 88 ? 10.873 16.316 -12.221 1.00 94.19 88 LEU A O 1
ATOM 737 N N . ASN A 1 89 ? 10.214 14.160 -12.164 1.00 92.50 89 ASN A N 1
ATOM 738 C CA . ASN A 1 89 ? 11.418 13.659 -11.503 1.00 92.50 89 ASN A CA 1
ATOM 739 C C . ASN A 1 89 ? 12.026 12.461 -12.221 1.00 92.50 89 ASN A C 1
ATOM 741 O O . ASN A 1 89 ? 11.373 11.780 -13.010 1.00 92.50 89 ASN A O 1
ATOM 745 N N . ILE A 1 90 ? 13.263 12.151 -11.857 1.00 93.12 90 ILE A N 1
ATOM 746 C CA . ILE A 1 90 ? 13.925 10.909 -12.241 1.00 93.12 90 ILE A CA 1
ATOM 747 C C . ILE A 1 90 ? 14.633 10.297 -11.039 1.00 93.12 90 ILE A C 1
ATOM 749 O O . ILE A 1 90 ? 15.261 11.012 -10.259 1.00 93.12 90 ILE A O 1
ATOM 753 N N . PHE A 1 91 ? 14.543 8.978 -10.903 1.00 90.94 91 PHE A N 1
ATOM 754 C CA . PHE A 1 91 ? 15.370 8.194 -9.992 1.00 90.94 91 PHE A CA 1
ATOM 755 C C . PHE A 1 91 ? 16.501 7.544 -10.779 1.00 90.94 91 PHE A C 1
ATOM 757 O O . PHE A 1 91 ? 16.244 6.843 -11.753 1.00 90.94 91 PHE A O 1
ATOM 764 N N . THR A 1 92 ? 17.750 7.768 -10.381 1.00 87.31 92 THR A N 1
ATOM 765 C CA . THR A 1 92 ? 18.907 7.219 -11.100 1.00 87.31 92 THR A CA 1
ATOM 766 C C . THR A 1 92 ? 20.061 6.936 -10.151 1.00 87.31 92 THR A C 1
ATOM 768 O O . THR A 1 92 ? 20.230 7.623 -9.142 1.00 87.31 92 THR A O 1
ATOM 771 N N . SER A 1 93 ? 20.877 5.941 -10.495 1.00 82.81 93 SER A N 1
ATOM 772 C CA . SER A 1 93 ? 22.161 5.696 -9.840 1.00 82.81 93 SER A CA 1
ATOM 773 C C . SER A 1 93 ? 23.311 6.508 -10.434 1.00 82.81 93 SER A C 1
ATOM 775 O O . SER A 1 93 ? 24.404 6.519 -9.877 1.00 82.81 93 SER A O 1
ATOM 777 N N . GLY A 1 94 ? 23.068 7.221 -11.539 1.00 74.00 94 GLY A N 1
ATOM 778 C CA . GLY A 1 94 ? 24.055 8.093 -12.169 1.00 74.00 94 GLY A CA 1
ATOM 779 C C . GLY A 1 94 ? 24.940 7.461 -13.219 1.00 74.00 94 GLY A C 1
ATOM 780 O O . GLY A 1 94 ? 25.902 8.119 -13.602 1.00 74.00 94 GLY A O 1
ATOM 781 N N . LEU A 1 95 ? 24.616 6.241 -13.678 1.00 67.44 95 LEU A N 1
ATOM 782 C CA . LEU A 1 95 ? 25.489 5.377 -14.493 1.00 67.44 95 LEU A CA 1
ATOM 783 C C . LEU A 1 95 ? 26.707 4.881 -13.681 1.00 67.44 95 LEU A C 1
ATOM 785 O O . LEU A 1 95 ? 27.028 5.457 -12.643 1.00 67.44 95 LEU A O 1
ATOM 789 N N . PRO A 1 96 ? 27.366 3.765 -14.058 1.00 50.81 96 PRO A N 1
ATOM 790 C CA . PRO A 1 96 ? 28.393 3.181 -13.204 1.00 50.81 96 PRO A CA 1
ATOM 791 C C . PRO A 1 96 ? 29.521 4.173 -12.911 1.00 50.81 96 PRO A C 1
ATOM 793 O O . PRO A 1 96 ? 30.072 4.815 -13.807 1.00 50.81 96 PRO A O 1
ATOM 796 N N . SER A 1 97 ? 29.888 4.231 -11.634 1.00 40.62 97 SER A N 1
ATOM 797 C CA . SER A 1 97 ? 31.107 4.836 -11.120 1.00 40.62 97 SER A CA 1
ATOM 798 C C . SER A 1 97 ? 32.325 4.249 -11.838 1.00 40.62 97 SER A C 1
ATOM 800 O O . SER A 1 97 ? 32.821 3.202 -11.448 1.00 40.62 97 SER A O 1
ATOM 802 N N . THR A 1 98 ? 32.772 4.929 -12.900 1.00 37.03 98 THR A N 1
ATOM 803 C CA . THR A 1 98 ? 34.021 4.699 -13.652 1.00 37.03 98 THR A CA 1
ATOM 804 C C . THR A 1 98 ? 34.257 3.281 -14.237 1.00 37.03 98 THR A C 1
ATOM 806 O O . THR A 1 98 ? 33.844 2.250 -13.708 1.00 37.03 98 THR A O 1
ATOM 809 N N . PRO A 1 99 ? 34.947 3.170 -15.391 1.00 33.03 99 PRO A N 1
ATOM 810 C CA . PRO A 1 99 ? 35.214 1.880 -16.020 1.00 33.03 99 PRO A CA 1
ATOM 811 C C . PRO A 1 99 ? 36.199 1.075 -15.161 1.00 33.03 99 PRO A C 1
ATOM 813 O O . PRO A 1 99 ? 37.385 1.400 -15.087 1.00 33.03 99 PRO A O 1
ATOM 816 N N . LYS A 1 100 ? 35.743 -0.017 -14.537 1.00 31.08 100 LYS A N 1
ATOM 817 C CA . LYS A 1 100 ? 36.660 -1.045 -14.028 1.00 31.08 100 LYS A CA 1
ATOM 818 C C . LYS A 1 100 ? 37.338 -1.701 -15.235 1.00 31.08 100 LYS A C 1
ATOM 820 O O . LYS A 1 100 ? 36.705 -2.452 -15.964 1.00 31.08 100 LYS A O 1
ATOM 825 N N . THR A 1 101 ? 38.579 -1.285 -15.481 1.00 31.61 101 THR A N 1
ATOM 826 C CA . THR A 1 101 ? 39.654 -1.931 -16.255 1.00 31.61 101 THR A CA 1
ATOM 827 C C . THR A 1 101 ? 39.264 -3.037 -17.249 1.00 31.61 101 THR A C 1
ATOM 829 O O . THR A 1 101 ? 38.762 -4.105 -16.906 1.00 31.61 101 THR A O 1
ATOM 832 N N . VAL A 1 102 ? 39.625 -2.804 -18.514 1.00 31.52 102 VAL A N 1
ATOM 833 C CA . VAL A 1 102 ? 39.584 -3.772 -19.617 1.00 31.52 102 VAL A CA 1
ATOM 834 C C . VAL A 1 102 ? 40.340 -5.051 -19.231 1.00 31.52 102 VAL A C 1
ATOM 836 O O . VAL A 1 102 ? 41.566 -5.054 -19.152 1.00 31.52 102 VAL A O 1
ATOM 839 N N . SER A 1 103 ? 39.614 -6.151 -19.021 1.00 32.03 103 SER A N 1
ATOM 840 C CA . SER A 1 103 ? 40.199 -7.492 -19.079 1.00 32.03 103 SER A CA 1
ATOM 841 C C . SER A 1 103 ? 40.561 -7.800 -20.535 1.00 32.03 103 SER A C 1
ATOM 843 O O . SER A 1 103 ? 39.716 -7.694 -21.424 1.00 32.03 103 SER A O 1
ATOM 845 N N . THR A 1 104 ? 41.826 -8.144 -20.779 1.00 31.77 104 THR A N 1
ATOM 846 C CA . THR A 1 104 ? 42.387 -8.529 -22.086 1.00 31.77 104 THR A CA 1
ATOM 847 C C . THR A 1 104 ? 42.287 -10.034 -22.362 1.00 31.77 104 THR A C 1
ATOM 849 O O . THR A 1 104 ? 42.964 -10.547 -23.252 1.00 31.77 104 THR A O 1
ATOM 852 N N . THR A 1 105 ? 41.449 -10.767 -21.627 1.00 30.36 105 THR A N 1
ATOM 853 C CA . THR A 1 105 ? 41.271 -12.206 -21.846 1.00 30.36 105 THR A CA 1
ATOM 854 C C . THR A 1 105 ? 40.304 -12.451 -23.016 1.00 30.36 105 THR A C 1
ATOM 856 O O . THR A 1 105 ? 39.209 -11.882 -23.013 1.00 30.36 105 THR A O 1
ATOM 859 N N . PRO A 1 106 ? 40.661 -13.280 -24.019 1.00 33.34 106 PRO A N 1
ATOM 860 C CA . PRO A 1 106 ? 39.765 -13.625 -25.122 1.00 33.34 106 PRO A CA 1
ATOM 861 C C . PRO A 1 106 ? 38.459 -14.255 -24.617 1.00 33.34 106 PRO A C 1
ATOM 863 O O . PRO A 1 106 ? 38.466 -15.092 -23.716 1.00 33.34 106 PRO A O 1
ATOM 866 N N . LEU A 1 107 ? 37.347 -13.808 -25.199 1.00 35.88 107 LEU A N 1
ATOM 867 C CA . LEU A 1 107 ? 35.974 -14.031 -24.745 1.00 35.88 107 LEU A CA 1
ATOM 868 C C . LEU A 1 107 ? 35.489 -15.464 -25.032 1.00 35.88 107 LEU A C 1
ATOM 870 O O . LEU A 1 107 ? 35.637 -15.962 -26.146 1.00 35.88 107 LEU A O 1
ATOM 874 N N . ASP A 1 108 ? 34.842 -16.082 -24.041 1.00 38.09 108 ASP A N 1
ATOM 875 C CA . ASP A 1 108 ? 33.998 -17.271 -24.206 1.00 38.09 108 ASP A CA 1
ATOM 876 C C . ASP A 1 108 ? 32.673 -16.870 -24.898 1.00 38.09 108 ASP A C 1
ATOM 878 O O . ASP A 1 108 ? 31.958 -16.008 -24.368 1.00 38.09 108 ASP A O 1
ATOM 882 N N . PRO A 1 109 ? 32.314 -17.467 -26.053 1.00 33.88 109 PRO A N 1
ATOM 883 C CA . PRO A 1 109 ? 31.078 -17.163 -26.777 1.00 33.88 109 PRO A CA 1
ATOM 884 C C . PRO A 1 109 ? 29.780 -17.469 -26.010 1.00 33.88 109 PRO A C 1
ATOM 886 O O . PRO A 1 109 ? 28.724 -17.001 -26.425 1.00 33.88 109 PRO A O 1
ATOM 889 N N . ASN A 1 110 ? 29.825 -18.234 -24.912 1.00 33.41 110 ASN A N 1
ATOM 890 C CA . ASN A 1 110 ? 28.629 -18.660 -24.171 1.00 33.41 110 ASN A CA 1
ATOM 891 C C . ASN A 1 110 ? 28.301 -17.810 -22.931 1.00 33.41 110 ASN A C 1
ATOM 893 O O . ASN A 1 110 ? 27.339 -18.097 -22.216 1.00 33.41 110 ASN A O 1
ATOM 897 N N . SER A 1 111 ? 29.064 -16.749 -22.663 1.00 36.16 111 SER A N 1
ATOM 898 C CA . SER A 1 111 ? 28.815 -15.875 -21.518 1.00 36.16 111 SER A CA 1
ATOM 899 C C . SER A 1 111 ? 27.911 -14.696 -21.896 1.00 36.16 111 SER A C 1
ATOM 901 O O . SER A 1 111 ? 28.352 -13.710 -22.487 1.00 36.16 111 SER A O 1
ATOM 903 N N . LEU A 1 112 ? 26.645 -14.752 -21.468 1.00 30.48 112 LEU A N 1
ATOM 904 C CA . LEU A 1 112 ? 25.678 -13.637 -21.497 1.00 30.48 112 LEU A CA 1
ATOM 905 C C . LEU A 1 112 ? 26.129 -12.396 -20.686 1.00 30.48 112 LEU A C 1
ATOM 907 O O . LEU A 1 112 ? 25.401 -11.409 -20.621 1.00 30.48 112 LEU A O 1
ATOM 911 N N . TYR A 1 113 ? 27.328 -12.408 -20.089 1.00 36.00 113 TYR A N 1
ATOM 912 C CA . TYR A 1 113 ? 27.932 -11.262 -19.402 1.00 36.00 113 TYR A CA 1
ATOM 913 C C . TYR A 1 113 ? 28.656 -10.270 -20.332 1.00 36.00 113 TYR A C 1
ATOM 915 O O . TYR A 1 113 ? 29.206 -9.286 -19.848 1.00 36.00 113 TYR A O 1
ATOM 923 N N . ASN A 1 114 ? 28.635 -10.475 -21.654 1.00 33.22 114 ASN A N 1
ATOM 924 C CA . ASN A 1 114 ? 29.324 -9.608 -22.621 1.00 33.22 114 ASN A CA 1
ATOM 925 C C . ASN A 1 114 ? 28.431 -8.558 -23.306 1.00 33.22 114 ASN A C 1
ATOM 927 O O . ASN A 1 114 ? 28.684 -8.177 -24.449 1.00 33.22 114 ASN A O 1
ATOM 931 N N . TRP A 1 115 ? 27.419 -8.029 -22.613 1.00 28.64 115 TRP A N 1
ATOM 932 C CA . TRP A 1 115 ? 26.810 -6.767 -23.040 1.00 28.64 115 TRP A CA 1
ATOM 933 C C . TRP A 1 115 ? 27.771 -5.623 -22.692 1.00 28.64 115 TRP A C 1
ATOM 935 O O . TRP A 1 115 ? 27.881 -5.218 -21.536 1.00 28.64 115 TRP A O 1
ATOM 945 N N . LYS A 1 116 ? 28.512 -5.131 -23.689 1.00 34.41 116 LYS A N 1
ATOM 946 C CA . LYS A 1 116 ? 29.208 -3.842 -23.620 1.00 34.41 116 LYS A CA 1
ATOM 947 C C . LYS A 1 116 ? 28.421 -2.826 -24.443 1.00 34.41 116 LYS A C 1
ATOM 949 O O . LYS A 1 116 ? 28.595 -2.799 -25.660 1.00 34.41 116 LYS A O 1
ATOM 954 N N . PRO A 1 117 ? 27.594 -1.971 -23.829 1.00 38.53 117 PRO A N 1
ATOM 955 C CA . PRO A 1 117 ? 27.254 -0.714 -24.458 1.00 38.53 117 PRO A CA 1
ATOM 956 C C . PRO A 1 117 ? 28.488 0.170 -24.338 1.00 38.53 117 PRO A C 1
ATOM 958 O O . PRO A 1 117 ? 28.998 0.413 -23.242 1.00 38.53 117 PRO A O 1
ATOM 961 N N . GLU A 1 118 ? 28.976 0.670 -25.462 1.00 36.09 118 GLU A N 1
ATOM 962 C CA . GLU A 1 118 ? 29.579 1.994 -25.452 1.00 36.09 118 GLU A CA 1
ATOM 963 C C . GLU A 1 118 ? 28.482 2.937 -24.941 1.00 36.09 118 GLU A C 1
ATOM 965 O O . GLU A 1 118 ? 27.512 3.211 -25.643 1.00 36.09 118 GLU A O 1
ATOM 970 N N . TYR A 1 119 ? 28.536 3.296 -23.656 1.00 43.38 119 TYR A N 1
ATOM 971 C CA . TYR A 1 119 ? 27.505 4.127 -23.044 1.00 43.38 119 TYR A CA 1
ATOM 972 C C . TYR A 1 119 ? 27.591 5.532 -23.661 1.00 43.38 119 TYR A C 1
ATOM 974 O O . TYR A 1 119 ? 28.648 6.159 -23.563 1.00 43.38 119 TYR A O 1
ATOM 982 N N . PRO A 1 120 ? 26.514 6.060 -24.271 1.00 40.72 120 PRO A N 1
ATOM 983 C CA . PRO A 1 120 ? 26.542 7.387 -24.894 1.00 40.72 120 PRO A CA 1
ATOM 984 C C . PRO A 1 120 ? 26.680 8.528 -23.868 1.00 40.72 120 PRO A C 1
ATOM 986 O O . PRO A 1 120 ? 27.002 9.660 -24.224 1.00 40.72 120 PRO A O 1
ATOM 989 N N . TRP A 1 121 ? 26.490 8.231 -22.581 1.00 40.31 121 TRP A N 1
ATOM 990 C CA . TRP A 1 121 ? 26.429 9.203 -21.497 1.00 40.31 121 TRP A CA 1
ATOM 991 C C . TRP A 1 121 ? 27.702 9.165 -20.644 1.00 40.31 121 TRP A C 1
ATOM 993 O O . TRP A 1 121 ? 27.899 8.271 -19.825 1.00 40.31 121 TRP A O 1
ATOM 1003 N N . THR A 1 122 ? 28.578 10.152 -20.840 1.00 43.53 122 THR A N 1
ATOM 1004 C CA . THR A 1 122 ? 29.817 10.353 -20.057 1.00 43.53 122 THR A CA 1
ATOM 1005 C C . THR A 1 122 ? 29.735 11.543 -19.093 1.00 43.53 122 THR A C 1
ATOM 1007 O O . THR A 1 122 ? 30.720 11.876 -18.436 1.00 43.53 122 THR A O 1
ATOM 1010 N N . GLN A 1 123 ? 28.572 12.198 -19.001 1.00 44.97 123 GLN A N 1
ATOM 1011 C CA . GLN A 1 123 ? 28.359 13.386 -18.172 1.00 44.97 123 GLN A CA 1
ATOM 1012 C C . GLN A 1 123 ? 27.484 13.065 -16.961 1.00 44.97 123 GLN A C 1
ATOM 1014 O O . GLN A 1 123 ? 26.480 12.364 -17.078 1.00 44.97 123 GLN A O 1
ATOM 1019 N N . TRP A 1 124 ? 27.872 13.605 -15.805 1.00 52.84 124 TRP A N 1
ATOM 1020 C CA . TRP A 1 124 ? 27.115 13.482 -14.563 1.00 52.84 124 TRP A CA 1
ATOM 1021 C C . TRP A 1 124 ? 25.705 14.081 -14.724 1.00 52.84 124 TRP A C 1
ATOM 1023 O O . TRP A 1 124 ? 25.570 15.132 -15.356 1.00 52.84 124 TRP A O 1
ATOM 1033 N N . PRO A 1 125 ? 24.655 13.478 -14.132 1.00 58.84 125 PRO A N 1
ATOM 1034 C CA . PRO A 1 125 ? 23.277 13.970 -14.240 1.00 58.84 125 PRO A CA 1
ATOM 1035 C C . PRO A 1 125 ? 23.093 15.456 -13.896 1.00 58.84 125 PRO A C 1
ATOM 1037 O O . PRO A 1 125 ? 22.270 16.137 -14.501 1.00 58.84 125 PRO A O 1
ATOM 1040 N N . GLU A 1 126 ? 23.887 15.969 -12.954 1.00 56.16 126 GLU A N 1
ATOM 1041 C CA . GLU A 1 126 ? 23.845 17.363 -12.489 1.00 56.16 126 GLU A CA 1
ATOM 1042 C C . GLU A 1 126 ? 24.422 18.366 -13.498 1.00 56.16 126 GLU A C 1
ATOM 1044 O O . GLU A 1 126 ? 24.079 19.546 -13.468 1.00 56.16 126 GLU A O 1
ATOM 1049 N N . THR A 1 127 ? 25.290 17.911 -14.404 1.00 56.62 127 THR A N 1
ATOM 1050 C CA . THR A 1 127 ? 25.902 18.745 -15.449 1.00 56.62 127 THR A CA 1
ATOM 1051 C C . THR A 1 127 ? 25.310 18.484 -16.833 1.00 56.62 127 THR A C 1
ATOM 1053 O O . THR A 1 127 ? 25.625 19.207 -17.779 1.00 56.62 127 THR A O 1
ATOM 1056 N N . ASN A 1 128 ? 24.410 17.503 -16.952 1.00 69.94 128 ASN A N 1
ATOM 1057 C CA . ASN A 1 128 ? 23.679 17.218 -18.176 1.00 69.94 128 ASN A CA 1
ATOM 1058 C C . ASN A 1 128 ? 22.569 18.268 -18.386 1.00 69.94 128 ASN A C 1
ATOM 1060 O O . ASN A 1 128 ? 21.560 18.317 -17.670 1.00 69.94 128 ASN A O 1
ATOM 1064 N N . SER A 1 129 ? 22.759 19.125 -19.390 1.00 70.38 129 SER A N 1
ATOM 1065 C CA . SER A 1 129 ? 21.834 20.216 -19.718 1.00 70.38 129 SER A CA 1
ATOM 1066 C C . SER A 1 129 ? 20.449 19.730 -20.162 1.00 70.38 129 SER A C 1
ATOM 1068 O O . SER A 1 129 ? 19.465 20.440 -19.965 1.00 70.38 129 SER A O 1
ATOM 1070 N N . ASP A 1 130 ? 20.339 18.520 -20.717 1.00 80.00 130 ASP A N 1
ATOM 1071 C CA . ASP A 1 130 ? 19.056 17.950 -21.132 1.00 80.00 130 ASP A CA 1
ATOM 1072 C C . ASP A 1 130 ? 18.255 17.431 -19.926 1.00 80.00 130 ASP A C 1
ATOM 1074 O O . ASP A 1 130 ? 17.053 17.688 -19.812 1.00 80.00 130 ASP A O 1
ATOM 1078 N N . MET A 1 131 ? 18.927 16.796 -18.959 1.00 82.06 131 MET A N 1
ATOM 1079 C CA . MET A 1 131 ? 18.298 16.341 -17.712 1.00 82.06 131 MET A CA 1
ATOM 1080 C C . MET A 1 131 ? 17.823 17.509 -16.847 1.00 82.06 131 MET A C 1
ATOM 1082 O O . MET A 1 131 ? 16.668 17.532 -16.423 1.00 82.06 131 MET A O 1
ATOM 1086 N N . THR A 1 132 ? 18.683 18.505 -16.627 1.00 81.62 132 THR A N 1
ATOM 1087 C CA . THR A 1 132 ? 18.354 19.701 -15.826 1.00 81.62 132 THR A CA 1
ATOM 1088 C C . THR A 1 132 ? 17.250 20.554 -16.457 1.00 81.62 132 THR A C 1
ATOM 1090 O O . THR A 1 132 ? 16.525 21.247 -15.748 1.00 81.62 132 THR A O 1
ATOM 1093 N N . ARG A 1 133 ? 17.068 20.473 -17.782 1.00 87.88 133 ARG A N 1
ATOM 1094 C CA . ARG A 1 133 ? 15.944 21.091 -18.502 1.00 87.88 133 ARG A CA 1
ATOM 1095 C C . ARG A 1 133 ? 14.640 20.287 -18.412 1.00 87.88 133 ARG A C 1
ATOM 1097 O O . ARG A 1 133 ? 13.568 20.857 -18.592 1.00 87.88 133 ARG A O 1
ATOM 1104 N N . THR A 1 134 ? 14.716 18.975 -18.199 1.00 91.56 134 THR A N 1
ATOM 1105 C CA . THR A 1 134 ? 13.548 18.073 -18.226 1.00 91.56 134 THR A CA 1
ATOM 1106 C C . THR A 1 134 ? 12.950 17.865 -16.850 1.00 91.56 134 THR A C 1
ATOM 1108 O O . THR A 1 134 ? 11.736 17.932 -16.687 1.00 91.56 134 THR A O 1
ATOM 1111 N N . TYR A 1 135 ? 13.797 17.603 -15.862 1.00 90.06 135 TYR A N 1
ATOM 1112 C CA . TYR A 1 135 ? 13.372 17.206 -14.531 1.00 90.06 135 TYR A CA 1
ATOM 1113 C C . TYR A 1 135 ? 13.482 18.391 -13.580 1.00 90.06 135 TYR A C 1
ATOM 1115 O O . TYR A 1 135 ? 14.461 19.137 -13.607 1.00 90.06 135 TYR A O 1
ATOM 1123 N N . ARG A 1 136 ? 12.486 18.561 -12.710 1.00 89.44 136 ARG A N 1
ATOM 1124 C CA . ARG A 1 136 ? 12.594 19.442 -11.545 1.00 89.44 136 ARG A CA 1
ATOM 1125 C C . ARG A 1 136 ? 13.541 18.849 -10.513 1.00 89.44 136 ARG A C 1
ATOM 1127 O O . ARG A 1 136 ? 14.284 19.581 -9.865 1.00 89.44 136 ARG A O 1
ATOM 1134 N N . THR A 1 137 ? 13.466 17.538 -10.299 1.00 83.44 137 THR A N 1
ATOM 1135 C CA . THR A 1 137 ? 14.260 16.862 -9.271 1.00 83.44 137 THR A CA 1
ATOM 1136 C C . THR A 1 137 ? 14.896 15.595 -9.819 1.00 83.44 137 THR A C 1
ATOM 1138 O O . THR A 1 137 ? 14.228 14.709 -10.349 1.00 83.44 137 THR A O 1
ATOM 1141 N N . ILE A 1 138 ? 16.211 15.502 -9.644 1.00 83.62 138 ILE A N 1
ATOM 1142 C CA . ILE A 1 138 ? 17.002 14.304 -9.912 1.00 83.62 138 ILE A CA 1
ATOM 1143 C C . ILE A 1 138 ? 17.251 13.641 -8.556 1.00 83.62 138 ILE A C 1
ATOM 1145 O O . ILE A 1 138 ? 17.913 14.208 -7.689 1.00 83.62 138 ILE A O 1
ATOM 1149 N N . ARG A 1 139 ? 16.662 12.464 -8.342 1.00 82.12 139 ARG A N 1
ATOM 1150 C CA . ARG A 1 139 ? 16.769 11.694 -7.098 1.00 82.12 139 ARG A CA 1
ATOM 1151 C C . ARG A 1 139 ? 17.890 10.676 -7.252 1.00 82.12 139 ARG A C 1
ATOM 1153 O O . ARG A 1 139 ? 17.730 9.649 -7.911 1.00 82.12 139 ARG A O 1
ATOM 1160 N N . PHE A 1 140 ? 19.032 11.009 -6.667 1.00 79.88 140 PHE A N 1
ATOM 1161 C CA . PHE A 1 140 ? 20.256 10.240 -6.814 1.00 79.88 140 PHE A CA 1
ATOM 1162 C C . PHE A 1 140 ? 20.332 9.092 -5.804 1.00 79.88 140 PHE A C 1
ATOM 1164 O O . PHE A 1 140 ? 20.221 9.319 -4.599 1.00 79.88 140 PHE A O 1
ATOM 1171 N N . ASN A 1 141 ? 20.545 7.871 -6.297 1.00 79.94 141 ASN A N 1
ATOM 1172 C CA . ASN A 1 141 ? 20.814 6.690 -5.479 1.00 79.94 141 ASN A CA 1
ATOM 1173 C C . ASN A 1 141 ? 22.068 5.957 -5.997 1.00 79.94 141 ASN A C 1
ATOM 1175 O O . ASN A 1 141 ? 21.944 4.979 -6.732 1.00 79.94 141 ASN A O 1
ATOM 1179 N N . PRO A 1 142 ? 23.279 6.462 -5.697 1.00 76.12 142 PRO A N 1
ATOM 1180 C CA . PRO A 1 142 ? 24.509 6.055 -6.381 1.00 76.12 142 PRO A CA 1
ATOM 1181 C C . PRO A 1 142 ? 24.937 4.603 -6.173 1.00 76.12 142 PRO A C 1
ATOM 1183 O O . PRO A 1 142 ? 25.760 4.098 -6.935 1.00 76.12 142 PRO A O 1
ATOM 1186 N N . HIS A 1 143 ? 24.453 3.950 -5.118 1.00 78.88 143 HIS A N 1
ATOM 1187 C CA . HIS A 1 143 ? 24.911 2.635 -4.674 1.00 78.88 143 HIS A CA 1
ATOM 1188 C C . HIS A 1 143 ? 26.447 2.562 -4.537 1.00 78.88 143 HIS A C 1
ATOM 1190 O O . HIS A 1 143 ? 27.083 1.569 -4.897 1.00 78.88 143 HIS A O 1
ATOM 1196 N N . ASN A 1 144 ? 27.054 3.650 -4.047 1.00 79.44 144 ASN A N 1
ATOM 1197 C CA . ASN A 1 144 ? 28.493 3.742 -3.803 1.00 79.44 144 ASN A CA 1
ATOM 1198 C C . ASN A 1 144 ? 28.900 2.953 -2.543 1.00 79.44 144 ASN A C 1
ATOM 1200 O O . ASN A 1 144 ? 28.052 2.493 -1.784 1.00 79.44 144 ASN A O 1
ATOM 1204 N N . GLU A 1 145 ? 30.205 2.793 -2.313 1.00 82.12 145 GLU A N 1
ATOM 1205 C CA . GLU A 1 145 ? 30.735 2.017 -1.180 1.00 82.12 145 GLU A CA 1
ATOM 1206 C C . GLU A 1 145 ? 30.183 2.475 0.179 1.00 82.12 145 GLU A C 1
ATOM 1208 O O . GLU A 1 145 ? 29.819 1.636 0.998 1.00 82.12 145 GLU A O 1
ATOM 1213 N N . GLU A 1 146 ? 30.028 3.784 0.375 1.00 83.44 146 GLU A N 1
ATOM 1214 C CA . GLU A 1 146 ? 29.411 4.364 1.569 1.00 83.44 146 GLU A CA 1
ATOM 1215 C C . GLU A 1 146 ? 27.983 3.837 1.765 1.00 83.44 146 GLU A C 1
ATOM 1217 O O . GLU A 1 146 ? 27.704 3.183 2.771 1.00 83.44 146 GLU A O 1
ATOM 1222 N N . GLN A 1 147 ? 27.112 3.991 0.761 1.00 81.88 147 GLN A N 1
ATOM 1223 C CA . GLN A 1 147 ? 25.732 3.503 0.821 1.00 81.88 147 GLN A CA 1
ATOM 1224 C C . GLN A 1 147 ? 25.642 1.984 0.983 1.00 81.88 147 GLN A C 1
ATOM 1226 O O . GLN A 1 147 ? 24.733 1.490 1.645 1.00 81.88 147 GLN A O 1
ATOM 1231 N N . MET A 1 148 ? 26.584 1.221 0.422 1.00 84.00 148 MET A N 1
ATOM 1232 C CA . MET A 1 148 ? 26.632 -0.232 0.628 1.00 84.00 148 MET A CA 1
ATOM 1233 C C . MET A 1 148 ? 26.841 -0.605 2.106 1.00 84.00 148 MET A C 1
ATOM 1235 O O . MET A 1 148 ? 26.476 -1.710 2.507 1.00 84.00 148 MET A O 1
ATOM 1239 N N . THR A 1 149 ? 27.414 0.296 2.906 1.00 87.69 149 THR A N 1
ATOM 1240 C CA . THR A 1 149 ? 27.720 0.078 4.328 1.00 87.69 149 THR A CA 1
ATOM 1241 C C . THR A 1 149 ? 26.823 0.847 5.296 1.00 87.69 149 THR A C 1
ATOM 1243 O O . THR A 1 149 ? 26.813 0.500 6.473 1.00 87.69 149 THR A O 1
ATOM 1246 N N . SER A 1 150 ? 26.066 1.844 4.823 1.00 87.38 150 SER A N 1
ATOM 1247 C CA . SER A 1 150 ? 25.213 2.693 5.667 1.00 87.38 150 SER A CA 1
ATOM 1248 C C . SER A 1 150 ? 23.718 2.632 5.342 1.00 87.38 150 SER A C 1
ATOM 1250 O O . SER A 1 150 ? 22.902 2.983 6.186 1.00 87.38 150 SER A O 1
ATOM 1252 N N . CYS A 1 151 ? 23.335 2.206 4.133 1.00 87.88 151 CYS A N 1
ATOM 1253 C CA . CYS A 1 151 ? 21.930 2.132 3.735 1.00 87.88 151 CYS A CA 1
ATOM 1254 C C . CYS A 1 151 ? 21.367 0.735 3.971 1.00 87.88 151 CYS A C 1
ATOM 1256 O O . CYS A 1 151 ? 22.002 -0.255 3.604 1.00 87.88 151 CYS A O 1
ATOM 1258 N N . SER A 1 152 ? 20.135 0.658 4.468 1.00 88.81 152 SER A N 1
ATOM 1259 C CA . SER A 1 152 ? 19.456 -0.602 4.786 1.00 88.81 152 SER A CA 1
ATOM 1260 C C . SER A 1 152 ? 18.123 -0.720 4.039 1.00 88.81 152 SER A C 1
ATOM 1262 O O . SER A 1 152 ? 17.346 0.228 3.971 1.00 88.81 152 SER A O 1
ATOM 1264 N N . HIS A 1 153 ? 17.826 -1.889 3.470 1.00 88.88 153 HIS A N 1
ATOM 1265 C CA . HIS A 1 153 ? 16.589 -2.176 2.740 1.00 88.88 153 HIS A CA 1
ATOM 1266 C C . HIS A 1 153 ? 15.699 -3.170 3.485 1.00 88.88 153 HIS A C 1
ATOM 1268 O O . HIS A 1 153 ? 16.175 -4.120 4.108 1.00 88.88 153 HIS A O 1
ATOM 1274 N N . HIS A 1 154 ? 14.384 -2.975 3.377 1.00 92.00 154 HIS A N 1
ATOM 1275 C CA . HIS A 1 154 ? 13.397 -3.885 3.953 1.00 92.00 154 HIS A CA 1
ATOM 1276 C C . HIS A 1 154 ? 13.261 -5.169 3.107 1.00 92.00 154 HIS A C 1
ATOM 1278 O O . HIS A 1 154 ? 13.070 -5.060 1.891 1.00 92.00 154 HIS A O 1
ATOM 1284 N N . PRO A 1 155 ? 13.313 -6.374 3.708 1.00 92.25 155 PRO A N 1
ATOM 1285 C CA . PRO A 1 155 ? 13.109 -7.628 2.985 1.00 92.25 155 PRO A CA 1
ATOM 1286 C C . PRO A 1 155 ? 11.734 -7.722 2.307 1.00 92.25 155 PRO A C 1
ATOM 1288 O O . PRO A 1 155 ? 10.699 -7.524 2.941 1.00 92.25 155 PRO A O 1
ATOM 1291 N N . LEU A 1 156 ? 11.706 -8.088 1.020 1.00 93.31 156 LEU A N 1
ATOM 1292 C CA . LEU A 1 156 ? 10.461 -8.267 0.250 1.00 93.31 156 LEU A CA 1
ATOM 1293 C C . LEU A 1 156 ? 10.231 -9.688 -0.290 1.00 93.31 156 LEU A C 1
ATOM 1295 O O . LEU A 1 156 ? 9.164 -9.960 -0.837 1.00 93.31 156 LEU A O 1
ATOM 1299 N N . THR A 1 157 ? 11.200 -10.587 -0.118 1.00 95.06 157 THR A N 1
ATOM 1300 C CA . THR A 1 157 ? 11.212 -11.989 -0.588 1.00 95.06 157 THR A CA 1
ATOM 1301 C C . THR A 1 157 ? 10.727 -12.998 0.461 1.00 95.06 157 THR A C 1
ATOM 1303 O O . THR A 1 157 ? 10.852 -14.207 0.283 1.00 95.06 157 THR A O 1
ATOM 1306 N N . ILE A 1 158 ? 10.141 -12.522 1.558 1.00 95.88 158 ILE A N 1
ATOM 1307 C CA . ILE A 1 158 ? 9.431 -13.359 2.529 1.00 95.88 158 ILE A CA 1
ATOM 1308 C C . ILE A 1 158 ? 7.937 -13.184 2.252 1.00 95.88 158 ILE A C 1
ATOM 1310 O O . ILE A 1 158 ? 7.382 -12.133 2.558 1.00 95.88 158 ILE A O 1
ATOM 1314 N N . ALA A 1 159 ? 7.286 -14.170 1.637 1.00 97.19 159 ALA A N 1
ATOM 1315 C CA . ALA A 1 159 ? 5.864 -14.076 1.323 1.00 97.19 159 ALA A CA 1
ATOM 1316 C C . ALA A 1 159 ? 5.026 -14.021 2.610 1.00 97.19 159 ALA A C 1
ATOM 1318 O O . ALA A 1 159 ? 5.099 -14.920 3.453 1.00 97.19 159 ALA A O 1
ATOM 1319 N N . VAL A 1 160 ? 4.203 -12.976 2.756 1.00 95.69 160 VAL A N 1
ATOM 1320 C CA . VAL A 1 160 ? 3.321 -12.809 3.924 1.00 95.69 160 VAL A CA 1
ATOM 1321 C C . VAL A 1 160 ? 2.354 -13.984 4.080 1.00 95.69 160 VAL A C 1
ATOM 1323 O O . VAL A 1 160 ? 2.037 -14.356 5.204 1.00 95.69 160 VAL A O 1
ATOM 1326 N N . GLU A 1 161 ? 1.930 -14.623 2.987 1.00 94.06 161 GLU A N 1
ATOM 1327 C CA . GLU A 1 161 ? 1.008 -15.764 3.045 1.00 94.06 161 GLU A CA 1
ATOM 1328 C C . GLU A 1 161 ? 1.595 -17.037 3.647 1.00 94.06 161 GLU A C 1
ATOM 1330 O O . GLU A 1 161 ? 0.834 -17.894 4.100 1.00 94.06 161 GLU A O 1
ATOM 1335 N N . GLU A 1 162 ? 2.923 -17.145 3.644 1.00 96.81 162 GLU A N 1
ATOM 1336 C CA . GLU A 1 162 ? 3.669 -18.239 4.263 1.00 96.81 162 GLU A CA 1
ATOM 1337 C C . GLU A 1 162 ? 4.072 -17.873 5.692 1.00 96.81 162 GLU A C 1
ATOM 1339 O O . GLU A 1 162 ? 3.965 -18.686 6.608 1.00 96.81 162 GLU A O 1
ATOM 1344 N N . ALA A 1 163 ? 4.492 -16.622 5.886 1.00 96.56 163 ALA A N 1
ATOM 1345 C CA . ALA A 1 163 ? 4.943 -16.121 7.173 1.00 96.56 163 ALA A CA 1
ATOM 1346 C C . ALA A 1 163 ? 3.791 -15.880 8.163 1.00 96.56 163 ALA A C 1
ATOM 1348 O O . ALA A 1 163 ? 4.023 -15.879 9.366 1.00 96.56 163 ALA A O 1
ATOM 1349 N N . VAL A 1 164 ? 2.554 -15.668 7.699 1.00 89.75 164 VAL A N 1
ATOM 1350 C CA . VAL A 1 164 ? 1.383 -15.389 8.550 1.00 89.75 164 VAL A CA 1
ATOM 1351 C C . VAL A 1 164 ? 0.247 -16.358 8.200 1.00 89.75 164 VAL A C 1
ATOM 1353 O O . VAL A 1 164 ? -0.540 -16.091 7.288 1.00 89.75 164 VAL A O 1
ATOM 1356 N N . PRO A 1 165 ? 0.133 -17.491 8.922 1.00 83.31 165 PRO A N 1
ATOM 1357 C CA . PRO A 1 165 ? -0.888 -18.507 8.654 1.00 83.31 165 PRO A CA 1
ATOM 1358 C C . PRO A 1 165 ? -2.324 -18.016 8.877 1.00 83.31 165 PRO A C 1
ATOM 1360 O O . PRO A 1 165 ? -3.241 -18.442 8.174 1.00 83.31 165 PRO A O 1
ATOM 1363 N N . ASP A 1 166 ? -2.525 -17.116 9.845 1.00 79.06 166 ASP A N 1
ATOM 1364 C CA . ASP A 1 166 ? -3.815 -16.474 10.101 1.00 79.06 166 ASP A CA 1
ATOM 1365 C C . ASP A 1 166 ? -4.158 -15.517 8.950 1.00 79.06 166 ASP A C 1
ATOM 1367 O O . ASP A 1 166 ? -3.567 -14.445 8.797 1.00 79.06 166 ASP A O 1
ATOM 1371 N N . LYS A 1 167 ? -5.145 -15.901 8.134 1.00 73.81 167 LYS A N 1
ATOM 1372 C CA . LYS A 1 167 ? -5.560 -15.127 6.959 1.00 73.81 167 LYS A CA 1
ATOM 1373 C C . LYS A 1 167 ? -6.176 -13.778 7.317 1.00 73.81 167 LYS A C 1
ATOM 1375 O O . LYS A 1 167 ? -5.970 -12.824 6.567 1.00 73.81 167 LYS A O 1
ATOM 1380 N N . ALA A 1 168 ? -6.880 -13.667 8.442 1.00 67.62 168 ALA A N 1
ATOM 1381 C CA . ALA A 1 168 ? -7.444 -12.395 8.877 1.00 67.62 168 ALA A CA 1
ATOM 1382 C C . ALA A 1 168 ? -6.323 -11.426 9.275 1.00 67.62 168 ALA A C 1
ATOM 1384 O O . ALA A 1 168 ? -6.308 -10.271 8.836 1.00 67.62 168 ALA A O 1
ATOM 1385 N N . LEU A 1 169 ? -5.332 -11.915 10.029 1.00 74.88 169 LEU A N 1
ATOM 1386 C CA . LEU A 1 169 ? -4.140 -11.140 10.359 1.00 74.88 169 LEU A CA 1
ATOM 1387 C C . LEU A 1 169 ? -3.368 -10.753 9.092 1.00 74.88 169 LEU A C 1
ATOM 1389 O O . LEU A 1 169 ? -3.109 -9.570 8.895 1.00 74.88 169 LEU A O 1
ATOM 1393 N N . MET A 1 170 ? -3.071 -11.702 8.200 1.00 82.31 170 MET A N 1
ATOM 1394 C CA . MET A 1 170 ? -2.372 -11.463 6.929 1.00 82.31 170 MET A CA 1
ATOM 1395 C C . MET A 1 170 ? -3.025 -10.328 6.126 1.00 82.31 170 MET A C 1
ATOM 1397 O O . MET A 1 170 ? -2.352 -9.365 5.749 1.00 82.31 170 MET A O 1
ATOM 1401 N N . TRP A 1 171 ? -4.344 -10.390 5.910 1.00 79.19 171 TRP A N 1
ATOM 1402 C CA . TRP A 1 171 ? -5.069 -9.344 5.187 1.00 79.19 171 TRP A CA 1
ATOM 1403 C C . TRP A 1 171 ? -5.069 -8.009 5.924 1.00 79.19 171 TRP A C 1
ATOM 1405 O O . TRP A 1 171 ? -4.996 -6.961 5.279 1.00 79.19 171 TRP A O 1
ATOM 1415 N N . LYS A 1 172 ? -5.085 -8.011 7.259 1.00 74.25 172 LYS A N 1
ATOM 1416 C CA . LYS A 1 172 ? -4.925 -6.791 8.059 1.00 74.25 172 LYS A CA 1
ATOM 1417 C C . LYS A 1 172 ? -3.554 -6.142 7.837 1.00 74.25 172 LYS A C 1
ATOM 1419 O O . LYS A 1 172 ? -3.493 -4.920 7.686 1.00 74.25 172 LYS A O 1
ATOM 1424 N N . LEU A 1 173 ? -2.478 -6.931 7.745 1.00 79.94 173 LEU A N 1
ATOM 1425 C CA . LEU A 1 173 ? -1.136 -6.420 7.432 1.00 79.94 173 LEU A CA 1
ATOM 1426 C C . LEU A 1 173 ? -1.066 -5.876 6.001 1.00 79.94 173 LEU A C 1
ATOM 1428 O O . LEU A 1 173 ? -0.616 -4.749 5.800 1.00 79.94 173 LEU A O 1
ATOM 1432 N N . ILE A 1 174 ? -1.563 -6.633 5.016 1.00 82.50 174 ILE A N 1
ATOM 1433 C CA . ILE A 1 174 ? -1.589 -6.231 3.600 1.00 82.50 174 ILE A CA 1
ATOM 1434 C C . ILE A 1 174 ? -2.357 -4.916 3.428 1.00 82.50 174 ILE A C 1
ATOM 1436 O O . ILE A 1 174 ? -1.860 -3.970 2.812 1.00 82.50 174 ILE A O 1
ATOM 1440 N N . ASN A 1 175 ? -3.541 -4.808 4.034 1.00 80.81 175 ASN A N 1
ATOM 1441 C CA . ASN A 1 175 ? -4.375 -3.611 3.951 1.00 80.81 175 ASN A CA 1
ATOM 1442 C C . ASN A 1 175 ? -3.761 -2.378 4.619 1.00 80.81 175 ASN A C 1
ATOM 1444 O O . ASN A 1 175 ? -4.166 -1.257 4.282 1.00 80.81 175 ASN A O 1
ATOM 1448 N N . ASN A 1 176 ? -2.800 -2.593 5.523 1.00 80.50 176 ASN A N 1
ATOM 1449 C CA . ASN A 1 176 ? -2.022 -1.567 6.202 1.00 80.50 176 ASN A CA 1
ATOM 1450 C C . ASN A 1 176 ? -0.553 -1.500 5.742 1.00 80.50 176 ASN A C 1
ATOM 1452 O O . ASN A 1 176 ? 0.300 -0.970 6.457 1.00 80.50 176 ASN A O 1
ATOM 1456 N N . CYS A 1 177 ? -0.237 -2.046 4.565 1.00 86.81 177 CYS A N 1
ATOM 1457 C CA . CYS A 1 177 ? 1.124 -2.064 4.043 1.00 86.81 177 CYS A CA 1
ATOM 1458 C C . CYS A 1 177 ? 1.705 -0.643 3.997 1.00 86.81 177 CYS A C 1
ATOM 1460 O O . CYS A 1 177 ? 1.135 0.250 3.365 1.00 86.81 177 CYS A O 1
ATOM 1462 N N . TRP A 1 178 ? 2.856 -0.437 4.644 1.00 86.50 178 TRP A N 1
ATOM 1463 C CA . TRP A 1 178 ? 3.491 0.879 4.727 1.00 86.50 178 TRP A CA 1
ATOM 1464 C C . TRP A 1 178 ? 3.804 1.443 3.338 1.00 86.50 178 TRP A C 1
ATOM 1466 O O . TRP A 1 178 ? 3.471 2.597 3.071 1.00 86.50 178 TRP A O 1
ATOM 1476 N N . LEU A 1 179 ? 4.320 0.596 2.439 1.00 90.25 179 LEU A N 1
ATOM 1477 C CA . LEU A 1 179 ? 4.650 0.958 1.067 1.00 90.25 179 LEU A CA 1
ATOM 1478 C C . LEU A 1 179 ? 3.401 1.425 0.320 1.00 90.25 179 LEU A C 1
ATOM 1480 O O . LEU A 1 179 ? 3.433 2.455 -0.342 1.00 90.25 179 LEU A O 1
ATOM 1484 N N . GLN A 1 180 ? 2.271 0.726 0.484 1.00 84.44 180 GLN A N 1
ATOM 1485 C CA . GLN A 1 180 ? 1.026 1.147 -0.152 1.00 84.44 180 GLN A CA 1
ATOM 1486 C C . GLN A 1 180 ? 0.578 2.510 0.347 1.00 84.44 180 GLN A C 1
ATOM 1488 O O . GLN A 1 180 ? -0.059 3.184 -0.433 1.00 84.44 180 GLN A O 1
ATOM 1493 N N . ARG A 1 181 ? 0.871 2.935 1.583 1.00 78.94 181 ARG A N 1
ATOM 1494 C CA . ARG A 1 181 ? 0.430 4.239 2.115 1.00 78.94 181 ARG A CA 1
ATOM 1495 C C . ARG A 1 181 ? 1.312 5.396 1.655 1.00 78.94 181 ARG A C 1
ATOM 1497 O O . ARG A 1 181 ? 0.794 6.491 1.436 1.00 78.94 181 ARG A O 1
ATOM 1504 N N . CYS A 1 182 ? 2.620 5.171 1.543 1.00 75.38 182 CYS A N 1
ATOM 1505 C CA . CYS A 1 182 ? 3.600 6.232 1.310 1.00 75.38 182 CYS A CA 1
ATOM 1506 C C . CYS A 1 182 ? 4.262 6.193 -0.068 1.00 75.38 182 CYS A C 1
ATOM 1508 O O . CYS A 1 182 ? 4.955 7.143 -0.410 1.00 75.38 182 CYS A O 1
ATOM 1510 N N . TRP A 1 183 ? 4.070 5.134 -0.853 1.00 85.06 183 TRP A N 1
ATOM 1511 C CA . TRP A 1 183 ? 4.791 4.910 -2.101 1.00 85.06 183 TRP A CA 1
ATOM 1512 C C . TRP A 1 183 ? 3.868 4.516 -3.252 1.00 85.06 183 TRP A C 1
ATOM 1514 O O . TRP A 1 183 ? 2.655 4.386 -3.104 1.00 85.06 183 TRP A O 1
ATOM 1524 N N . SER A 1 184 ? 4.458 4.426 -4.431 1.00 92.50 184 SER A N 1
ATOM 1525 C CA . SER A 1 184 ? 3.815 4.884 -5.653 1.00 92.50 184 SER A CA 1
ATOM 1526 C C . SER A 1 184 ? 3.239 3.765 -6.534 1.00 92.50 184 SER A C 1
ATOM 1528 O O . SER A 1 184 ? 3.768 2.645 -6.548 1.00 92.50 184 SER A O 1
ATOM 1530 N N . PRO A 1 185 ? 2.175 4.058 -7.309 1.00 96.94 185 PRO A N 1
ATOM 1531 C CA . PRO A 1 185 ? 1.765 3.233 -8.440 1.00 96.94 185 PRO A CA 1
ATOM 1532 C C . PRO A 1 185 ? 2.778 3.324 -9.585 1.00 96.94 185 PRO A C 1
ATOM 1534 O O . PRO A 1 185 ? 3.585 4.257 -9.638 1.00 96.94 185 PRO A O 1
ATOM 1537 N N . THR A 1 186 ? 2.708 2.387 -10.530 1.00 98.12 186 THR A N 1
ATOM 1538 C CA . THR A 1 186 ? 3.607 2.383 -11.690 1.00 98.12 186 THR A CA 1
ATOM 1539 C C . THR A 1 186 ? 2.918 1.947 -12.978 1.00 98.12 186 THR A C 1
ATOM 1541 O O . THR A 1 186 ? 1.948 1.188 -12.950 1.00 98.12 186 THR A O 1
ATOM 1544 N N . VAL A 1 187 ? 3.464 2.398 -14.106 1.00 98.69 187 VAL A N 1
ATOM 1545 C CA . VAL A 1 187 ? 3.285 1.775 -15.421 1.00 98.69 187 VAL A CA 1
ATOM 1546 C C . VAL A 1 187 ? 4.610 1.132 -15.822 1.00 98.69 187 VAL A C 1
ATOM 1548 O O . VAL A 1 187 ? 5.634 1.809 -15.816 1.00 98.69 187 VAL A O 1
ATOM 1551 N N . ASN A 1 188 ? 4.590 -0.150 -16.184 1.00 97.44 188 ASN A N 1
ATOM 1552 C CA . ASN A 1 188 ? 5.723 -0.861 -16.787 1.00 97.44 188 ASN A CA 1
ATOM 1553 C C . ASN A 1 188 ? 5.342 -1.387 -18.184 1.00 97.44 188 ASN A C 1
ATOM 1555 O O . ASN A 1 188 ? 4.240 -1.129 -18.665 1.00 97.44 188 ASN A O 1
ATOM 1559 N N . ILE A 1 189 ? 6.249 -2.114 -18.848 1.00 96.06 189 ILE A N 1
ATOM 1560 C CA . ILE A 1 189 ? 6.063 -2.598 -20.234 1.00 96.06 189 ILE A CA 1
ATOM 1561 C C . ILE A 1 189 ? 4.826 -3.498 -20.434 1.00 96.06 189 ILE A C 1
ATOM 1563 O O . ILE A 1 189 ? 4.381 -3.706 -21.562 1.00 96.06 189 ILE A O 1
ATOM 1567 N N . HIS A 1 190 ? 4.269 -4.047 -19.351 1.00 97.69 190 HIS A N 1
ATOM 1568 C CA . HIS A 1 190 ? 3.059 -4.865 -19.387 1.00 97.69 190 HIS A CA 1
ATOM 1569 C C . HIS A 1 190 ? 1.785 -4.042 -19.159 1.00 97.69 190 HIS A C 1
ATOM 1571 O O . HIS A 1 190 ? 0.727 -4.425 -19.649 1.00 97.69 190 HIS A O 1
ATOM 1577 N N . GLY A 1 191 ? 1.867 -2.917 -18.441 1.00 98.25 191 GLY A N 1
ATOM 1578 C CA . GLY A 1 191 ? 0.730 -2.031 -18.206 1.00 98.25 191 GLY A CA 1
ATOM 1579 C C . GLY A 1 191 ? 0.757 -1.334 -16.847 1.00 98.25 191 GLY A C 1
ATOM 1580 O O . GLY A 1 191 ? 1.819 -1.074 -16.282 1.00 98.25 191 GLY A O 1
ATOM 1581 N N . ALA A 1 192 ? -0.427 -0.991 -16.342 1.00 98.50 192 ALA A N 1
ATOM 1582 C CA . ALA A 1 192 ? -0.624 -0.175 -15.146 1.00 98.50 192 ALA A CA 1
ATOM 1583 C C . ALA A 1 192 ? -0.878 -1.001 -13.872 1.00 98.50 192 ALA A C 1
ATOM 1585 O O . ALA A 1 192 ? -1.606 -1.997 -13.895 1.00 98.50 192 ALA A O 1
ATOM 1586 N N . TYR A 1 193 ? -0.324 -0.541 -12.743 1.00 98.50 193 TYR A N 1
ATOM 1587 C CA . TYR A 1 193 ? -0.412 -1.216 -11.446 1.00 98.50 193 TYR A CA 1
ATOM 1588 C C . TYR A 1 193 ? -0.594 -0.255 -10.274 1.00 98.50 193 TYR A C 1
ATOM 1590 O O . TYR A 1 193 ? 0.044 0.797 -10.198 1.00 98.50 193 TYR A O 1
ATOM 1598 N N . PHE A 1 194 ? -1.384 -0.671 -9.280 1.00 95.94 194 PHE A N 1
ATOM 1599 C CA . PHE A 1 194 ? -1.592 0.108 -8.051 1.00 95.94 194 PHE A CA 1
ATOM 1600 C C . PHE A 1 194 ? -0.317 0.285 -7.199 1.00 95.94 194 PHE A C 1
ATOM 1602 O O . PHE A 1 194 ? -0.263 1.193 -6.369 1.00 95.94 194 PHE A O 1
ATOM 1609 N N . CYS A 1 195 ? 0.683 -0.588 -7.364 1.00 96.44 195 CYS A N 1
ATOM 1610 C CA . CYS A 1 195 ? 1.905 -0.631 -6.561 1.00 96.44 195 CYS A CA 1
ATOM 1611 C C . CYS A 1 195 ? 3.103 -1.064 -7.406 1.00 96.44 195 CYS A C 1
ATOM 1613 O O . CYS A 1 195 ? 3.047 -2.067 -8.121 1.00 96.44 195 CYS A O 1
ATOM 1615 N N . GLU A 1 196 ? 4.217 -0.349 -7.262 1.00 96.25 196 GLU A N 1
ATOM 1616 C CA . GLU A 1 196 ? 5.436 -0.633 -8.009 1.00 96.25 196 GLU A CA 1
ATOM 1617 C C . GLU A 1 196 ? 6.029 -2.023 -7.710 1.00 96.25 196 GLU A C 1
ATOM 1619 O O . GLU A 1 196 ? 6.524 -2.682 -8.624 1.00 96.25 196 GLU A O 1
ATOM 1624 N N . VAL A 1 197 ? 6.013 -2.489 -6.456 1.00 97.00 197 VAL A N 1
ATOM 1625 C CA . VAL A 1 197 ? 6.585 -3.795 -6.066 1.00 97.00 197 VAL A CA 1
ATOM 1626 C C . VAL A 1 197 ? 5.726 -4.935 -6.601 1.00 97.00 197 VAL A C 1
ATOM 1628 O O . VAL A 1 197 ? 6.256 -5.931 -7.087 1.00 97.00 197 VAL A O 1
ATOM 1631 N N . GLY A 1 198 ? 4.401 -4.758 -6.576 1.00 97.12 198 GLY A N 1
ATOM 1632 C CA . GLY A 1 198 ? 3.468 -5.701 -7.186 1.00 97.12 198 GLY A CA 1
ATOM 1633 C C . GLY A 1 198 ? 3.727 -5.857 -8.684 1.00 97.12 198 GLY A C 1
ATOM 1634 O O . GLY A 1 198 ? 3.828 -6.981 -9.159 1.00 97.12 198 GLY A O 1
ATOM 1635 N N . ALA A 1 199 ? 3.928 -4.749 -9.404 1.00 97.62 199 ALA A N 1
ATOM 1636 C CA . ALA A 1 199 ? 4.227 -4.771 -10.839 1.00 97.62 199 ALA A CA 1
ATOM 1637 C C . ALA A 1 199 ? 5.492 -5.577 -11.181 1.00 97.62 199 ALA A C 1
ATOM 1639 O O . ALA A 1 199 ? 5.518 -6.335 -12.150 1.00 97.62 199 ALA A O 1
ATOM 1640 N N . ALA A 1 200 ? 6.546 -5.424 -10.376 1.00 96.44 200 ALA A N 1
ATOM 1641 C CA . ALA A 1 200 ? 7.800 -6.145 -10.568 1.00 96.44 200 ALA A CA 1
ATOM 1642 C C . ALA A 1 200 ? 7.661 -7.646 -10.267 1.00 96.44 200 ALA A C 1
ATOM 1644 O O . ALA A 1 200 ? 8.185 -8.488 -10.999 1.00 96.44 200 ALA A O 1
ATOM 1645 N N . LEU A 1 201 ? 6.909 -7.989 -9.219 1.00 96.69 201 LEU A N 1
ATOM 1646 C CA . LEU A 1 201 ? 6.603 -9.376 -8.883 1.00 96.69 201 LEU A CA 1
ATOM 1647 C C . LEU A 1 201 ? 5.749 -10.047 -9.970 1.00 96.69 201 LEU A C 1
ATOM 1649 O O . LEU A 1 201 ? 5.998 -11.202 -10.321 1.00 96.69 201 LEU A O 1
ATOM 1653 N N . ASP A 1 202 ? 4.791 -9.308 -10.537 1.00 97.62 202 ASP A N 1
ATOM 1654 C CA . ASP A 1 202 ? 3.925 -9.787 -11.613 1.00 97.62 202 ASP A CA 1
ATOM 1655 C C . ASP A 1 202 ? 4.709 -10.125 -12.880 1.00 97.62 202 ASP A C 1
ATOM 1657 O O . ASP A 1 202 ? 4.561 -11.205 -13.453 1.00 97.62 202 ASP A O 1
ATOM 1661 N N . MET A 1 203 ? 5.626 -9.241 -13.272 1.00 95.19 203 MET A N 1
ATOM 1662 C CA . MET A 1 203 ? 6.547 -9.480 -14.382 1.00 95.19 203 MET A CA 1
ATOM 1663 C C . MET A 1 203 ? 7.365 -10.767 -14.176 1.00 95.19 203 MET A C 1
ATOM 1665 O O . MET A 1 203 ? 7.514 -11.578 -15.092 1.00 95.19 203 MET A O 1
ATOM 1669 N N . LEU A 1 204 ? 7.882 -10.997 -12.965 1.00 93.69 204 LEU A N 1
ATOM 1670 C CA . LEU A 1 204 ? 8.711 -12.168 -12.676 1.00 93.69 204 LEU A CA 1
ATOM 1671 C C . LEU A 1 204 ? 7.930 -13.484 -12.701 1.00 93.69 204 LEU A C 1
ATOM 1673 O O . LEU A 1 204 ? 8.347 -14.466 -13.338 1.00 93.69 204 LEU A O 1
ATOM 1677 N N . LEU A 1 205 ? 6.819 -13.521 -11.973 1.00 94.50 205 LEU A N 1
ATOM 1678 C CA . LEU A 1 205 ? 6.110 -14.763 -11.681 1.00 94.50 205 LEU A CA 1
ATOM 1679 C C . LEU A 1 205 ? 5.017 -15.070 -12.700 1.00 94.50 205 LEU A C 1
ATOM 1681 O O . LEU A 1 205 ? 4.819 -16.242 -13.030 1.00 94.50 205 LEU A O 1
ATOM 1685 N N . PHE A 1 206 ? 4.380 -14.041 -13.253 1.00 95.38 206 PHE A N 1
ATOM 1686 C CA . PHE A 1 206 ? 3.170 -14.171 -14.063 1.00 95.38 206 PHE A CA 1
ATOM 1687 C C . PHE A 1 206 ? 3.273 -13.502 -15.440 1.00 95.38 206 PHE A C 1
ATOM 1689 O O . PHE A 1 206 ? 2.293 -13.500 -16.173 1.00 95.38 206 PHE A O 1
ATOM 1696 N N . ASP A 1 207 ? 4.448 -12.986 -15.823 1.00 94.00 207 ASP A N 1
ATOM 1697 C CA . ASP A 1 207 ? 4.687 -12.355 -17.134 1.00 94.00 207 ASP A CA 1
ATOM 1698 C C . ASP A 1 207 ? 3.733 -11.177 -17.422 1.00 94.00 207 ASP A C 1
ATOM 1700 O O . ASP A 1 207 ? 3.303 -10.951 -18.553 1.00 94.00 207 ASP A O 1
ATOM 1704 N N . GLY A 1 208 ? 3.380 -10.430 -16.370 1.00 95.94 208 GLY A N 1
ATOM 1705 C CA . GLY A 1 208 ? 2.505 -9.262 -16.470 1.00 95.94 208 GLY A CA 1
ATOM 1706 C C . GLY A 1 208 ? 1.017 -9.583 -16.638 1.00 95.94 208 GLY A C 1
ATOM 1707 O O . GLY A 1 208 ? 0.264 -8.725 -17.096 1.00 95.94 208 GLY A O 1
ATOM 1708 N N . ALA A 1 209 ? 0.584 -10.808 -16.322 1.00 97.81 209 ALA A N 1
ATOM 1709 C CA . ALA A 1 209 ? -0.801 -11.248 -16.503 1.00 97.81 209 ALA A CA 1
ATOM 1710 C C . ALA A 1 209 ? -1.833 -10.422 -15.718 1.00 97.81 209 ALA A C 1
ATOM 1712 O O . ALA A 1 209 ? -3.010 -10.446 -16.070 1.00 97.81 209 ALA A O 1
ATOM 1713 N N . ASN A 1 210 ? -1.414 -9.700 -14.674 1.00 97.81 210 ASN A N 1
ATOM 1714 C CA . ASN A 1 210 ? -2.299 -8.886 -13.847 1.00 97.81 210 ASN A CA 1
ATOM 1715 C C . ASN A 1 210 ? -2.255 -7.394 -14.223 1.00 97.81 210 ASN A C 1
ATOM 1717 O O . ASN A 1 210 ? -2.867 -6.575 -13.533 1.00 97.81 210 ASN A O 1
ATOM 1721 N N . ALA A 1 211 ? -1.535 -7.011 -15.283 1.00 98.12 211 ALA A N 1
ATOM 1722 C CA . ALA A 1 211 ? -1.453 -5.629 -15.741 1.00 98.12 211 ALA A CA 1
ATOM 1723 C C . ALA A 1 211 ? -2.808 -5.104 -16.229 1.00 98.12 211 ALA A C 1
ATOM 1725 O O . ALA A 1 211 ? -3.504 -5.764 -17.002 1.00 98.12 211 ALA A O 1
ATOM 1726 N N . TRP A 1 212 ? -3.154 -3.868 -15.866 1.00 98.31 212 TRP A N 1
ATOM 1727 C CA . TRP A 1 212 ? -4.254 -3.181 -16.540 1.00 98.31 212 TRP A CA 1
ATOM 1728 C C . TRP A 1 212 ? -3.785 -2.474 -17.810 1.00 98.31 212 TRP A C 1
ATOM 1730 O O . TRP A 1 212 ? -2.633 -2.030 -17.882 1.00 98.31 212 TRP A O 1
ATOM 1740 N N . PRO A 1 213 ? -4.703 -2.241 -18.761 1.00 97.94 213 PRO A N 1
ATOM 1741 C CA . PRO A 1 213 ? -4.486 -1.286 -19.836 1.00 97.94 213 PRO A CA 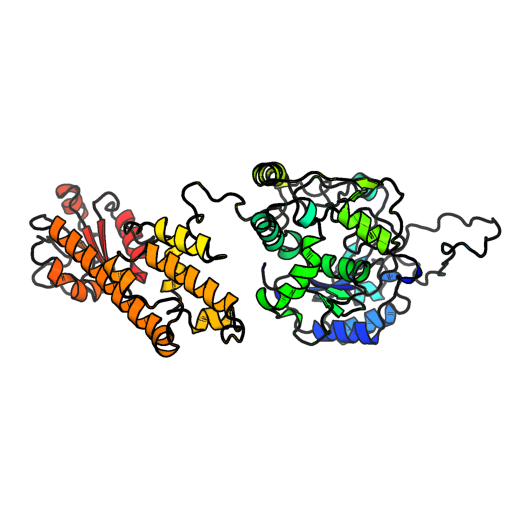1
ATOM 1742 C C . PRO A 1 213 ? -4.069 0.096 -19.311 1.00 97.94 213 PRO A C 1
ATOM 1744 O O . PRO A 1 213 ? -4.555 0.579 -18.280 1.00 97.94 213 PRO A O 1
ATOM 1747 N N . VAL A 1 214 ? -3.167 0.746 -20.047 1.00 98.25 214 VAL A N 1
ATOM 1748 C CA . VAL A 1 214 ? -2.700 2.105 -19.752 1.00 98.25 214 VAL A CA 1
ATOM 1749 C C . VAL A 1 214 ? -3.674 3.101 -20.374 1.00 98.25 214 VAL A C 1
ATOM 1751 O O . VAL A 1 214 ? -3.588 3.424 -21.555 1.00 98.25 214 VAL A O 1
ATOM 1754 N N . GLU A 1 215 ? -4.618 3.580 -19.567 1.00 95.62 215 GLU A N 1
ATOM 1755 C CA . GLU A 1 215 ? -5.714 4.449 -20.013 1.00 95.62 215 GLU A CA 1
ATOM 1756 C C . GLU A 1 215 ? -5.822 5.715 -19.156 1.00 95.62 215 GLU A C 1
ATOM 1758 O O . GLU A 1 215 ? -5.482 5.727 -17.972 1.00 95.62 215 GLU A O 1
ATOM 1763 N N . ALA A 1 216 ? -6.335 6.808 -19.720 1.00 94.38 216 ALA A N 1
ATOM 1764 C CA . ALA A 1 216 ? -6.543 8.032 -18.954 1.00 94.38 216 ALA A CA 1
ATOM 1765 C C . ALA A 1 216 ? -7.437 7.775 -17.725 1.00 94.38 216 ALA A C 1
ATOM 1767 O O . ALA A 1 216 ? -8.543 7.254 -17.834 1.00 94.38 216 ALA A O 1
ATOM 1768 N N . GLY A 1 217 ? -6.959 8.162 -16.539 1.00 92.75 217 GLY A N 1
ATOM 1769 C CA . GLY A 1 217 ? -7.718 8.014 -15.296 1.00 92.75 217 GLY A CA 1
ATOM 1770 C C . GLY A 1 217 ? -7.705 6.614 -14.678 1.00 92.75 217 GLY A C 1
ATOM 1771 O O . GLY A 1 217 ? -8.364 6.428 -13.659 1.00 92.75 217 GLY A O 1
ATOM 1772 N N . TRP A 1 218 ? -6.917 5.664 -15.194 1.00 95.88 218 TRP A N 1
ATOM 1773 C CA . TRP A 1 218 ? -6.749 4.326 -14.601 1.00 95.88 218 TRP A CA 1
ATOM 1774 C C . TRP A 1 218 ? -6.400 4.386 -13.096 1.00 95.88 218 TRP A C 1
ATOM 1776 O O . TRP A 1 218 ? -6.811 3.546 -12.295 1.00 95.88 218 TRP A O 1
ATOM 1786 N N . TRP A 1 219 ? -5.665 5.422 -12.695 1.00 94.19 219 TRP A N 1
ATOM 1787 C CA . TRP A 1 219 ? -5.214 5.682 -11.331 1.00 94.19 219 TRP A CA 1
ATOM 1788 C C . TRP A 1 219 ? -6.287 6.305 -10.421 1.00 94.19 219 TRP A C 1
ATOM 1790 O O . TRP A 1 219 ? -6.057 6.502 -9.228 1.00 94.19 219 TRP A O 1
ATOM 1800 N N . LYS A 1 220 ? -7.465 6.638 -10.960 1.00 89.44 220 LYS A N 1
ATOM 1801 C CA . LYS A 1 220 ? -8.623 7.102 -10.179 1.00 89.44 220 LYS A CA 1
ATOM 1802 C C . LYS A 1 220 ? -9.402 5.945 -9.553 1.00 89.44 220 LYS A C 1
ATOM 1804 O O . LYS A 1 220 ? -10.318 6.210 -8.776 1.00 89.44 220 LYS A O 1
ATOM 1809 N N . ARG A 1 221 ? -9.019 4.697 -9.855 1.00 84.25 221 ARG A N 1
ATOM 1810 C CA . ARG A 1 221 ? -9.602 3.498 -9.253 1.00 84.25 221 ARG A CA 1
ATOM 1811 C C . ARG A 1 221 ? -9.605 3.584 -7.726 1.00 84.25 221 ARG A C 1
ATOM 1813 O O . ARG A 1 221 ? -8.609 3.945 -7.087 1.00 84.25 221 ARG A O 1
ATOM 1820 N N . LYS A 1 222 ? -10.750 3.251 -7.149 1.00 81.75 222 LYS A N 1
ATOM 1821 C CA . LYS A 1 222 ? -11.027 3.179 -5.718 1.00 81.75 222 LYS A CA 1
ATOM 1822 C C . LYS A 1 222 ? -10.402 1.910 -5.133 1.00 81.75 222 LYS A C 1
ATOM 1824 O O . LYS A 1 222 ? -10.204 0.942 -5.863 1.00 81.75 222 LYS A O 1
ATOM 1829 N N . PRO A 1 223 ? -10.142 1.865 -3.812 1.00 77.31 223 PRO A N 1
ATOM 1830 C CA . PRO A 1 223 ? -9.584 0.689 -3.146 1.00 77.31 223 PRO A CA 1
ATOM 1831 C C . PRO A 1 223 ? -10.210 -0.657 -3.516 1.00 77.31 223 PRO A C 1
ATOM 1833 O O . PRO A 1 223 ? -9.482 -1.619 -3.737 1.00 77.31 223 PRO A O 1
ATOM 1836 N N . HIS A 1 224 ? -11.535 -0.734 -3.626 1.00 68.75 224 HIS A N 1
ATOM 1837 C CA . HIS A 1 224 ? -12.212 -1.980 -3.979 1.00 68.75 224 HIS A CA 1
ATOM 1838 C C . HIS A 1 224 ? -12.019 -2.379 -5.461 1.00 68.75 224 HIS A C 1
ATOM 1840 O O . HIS A 1 224 ? -12.051 -3.561 -5.774 1.00 68.75 224 HIS A O 1
ATOM 1846 N N . GLU A 1 225 ? -11.748 -1.430 -6.366 1.00 73.81 225 GLU A N 1
ATOM 1847 C CA . GLU A 1 225 ? -11.612 -1.677 -7.816 1.00 73.81 225 GLU A CA 1
ATOM 1848 C C . GLU A 1 225 ? -10.256 -2.280 -8.199 1.00 73.81 225 GLU A C 1
ATOM 1850 O O . GLU A 1 225 ? -10.058 -2.676 -9.344 1.00 73.81 225 GLU A O 1
ATOM 1855 N N . PHE A 1 226 ? -9.303 -2.340 -7.264 1.00 81.12 226 PHE A N 1
ATOM 1856 C CA . PHE A 1 226 ? -7.980 -2.917 -7.504 1.00 81.12 226 PHE A CA 1
ATOM 1857 C C . PHE A 1 226 ? -7.662 -4.157 -6.671 1.00 81.12 226 PHE A C 1
ATOM 1859 O O . PHE A 1 226 ? -6.505 -4.581 -6.591 1.00 81.12 226 PHE A O 1
ATOM 1866 N N . GLN A 1 227 ? -8.682 -4.766 -6.063 1.00 82.31 227 GLN A N 1
ATOM 1867 C CA . GLN A 1 227 ? -8.490 -5.943 -5.219 1.00 82.31 227 GLN A CA 1
ATOM 1868 C C . GLN A 1 227 ? -8.003 -7.171 -5.990 1.00 82.31 227 GLN A C 1
ATOM 1870 O O . GLN A 1 227 ? -7.324 -8.007 -5.405 1.00 82.31 227 GLN A O 1
ATOM 1875 N N . GLU A 1 228 ? -8.247 -7.253 -7.298 1.00 80.94 228 GLU A N 1
ATOM 1876 C CA . GLU A 1 228 ? -7.691 -8.322 -8.130 1.00 80.94 228 GLU A CA 1
ATOM 1877 C C . GLU A 1 228 ? -6.154 -8.311 -8.092 1.00 80.94 228 GLU A C 1
ATOM 1879 O O . GLU A 1 228 ? -5.554 -9.278 -7.620 1.00 80.94 228 GLU A O 1
ATOM 1884 N N . GLN A 1 229 ? -5.511 -7.184 -8.433 1.00 92.00 229 GLN A N 1
ATOM 1885 C CA . GLN A 1 229 ? -4.051 -7.044 -8.334 1.00 92.00 229 GLN A CA 1
ATOM 1886 C C . GLN A 1 229 ? -3.546 -7.267 -6.897 1.00 92.00 229 GLN A C 1
ATOM 1888 O O . GLN A 1 229 ? -2.507 -7.893 -6.697 1.00 92.00 229 GLN A O 1
ATOM 1893 N N . VAL A 1 230 ? -4.274 -6.796 -5.877 1.00 87.81 230 VAL A N 1
ATOM 1894 C CA . VAL A 1 230 ? -3.908 -7.020 -4.465 1.00 87.81 230 VAL A CA 1
ATOM 1895 C C . VAL A 1 230 ? -3.916 -8.509 -4.128 1.00 87.81 230 VAL A C 1
ATOM 1897 O O . VAL A 1 230 ? -2.945 -9.011 -3.565 1.00 87.81 230 VAL A O 1
ATOM 1900 N N . SER A 1 231 ? -4.980 -9.222 -4.497 1.00 84.00 231 SER A N 1
ATOM 1901 C CA . SER A 1 231 ? -5.173 -10.634 -4.168 1.00 84.00 231 SER A CA 1
ATOM 1902 C C . SER A 1 231 ? -4.145 -11.553 -4.823 1.00 84.00 231 SER A C 1
ATOM 1904 O O . SER A 1 231 ? -3.721 -12.533 -4.217 1.00 84.00 231 SER A O 1
ATOM 1906 N N . GLN A 1 232 ? -3.696 -11.207 -6.030 1.00 87.81 232 GLN A N 1
ATOM 1907 C CA . GLN A 1 232 ? -2.727 -12.004 -6.778 1.00 87.81 232 GLN A CA 1
ATOM 1908 C C . GLN A 1 232 ? -1.279 -11.712 -6.359 1.00 87.81 232 GLN A C 1
ATOM 1910 O O . GLN A 1 232 ? -0.436 -12.614 -6.361 1.00 87.81 232 GLN A O 1
ATOM 1915 N N . LEU A 1 233 ? -0.974 -10.468 -5.970 1.00 94.75 233 LEU A N 1
ATOM 1916 C CA . LEU A 1 233 ? 0.409 -10.006 -5.810 1.00 94.75 233 LEU A CA 1
ATOM 1917 C C . LEU A 1 233 ? 0.828 -9.826 -4.347 1.00 94.75 233 LEU A C 1
ATOM 1919 O O . LEU A 1 233 ? 1.926 -10.233 -3.969 1.00 94.75 233 LEU A O 1
ATOM 1923 N N . CYS A 1 234 ? -0.018 -9.238 -3.497 1.00 94.12 234 CYS A N 1
ATOM 1924 C CA . CYS A 1 234 ? 0.359 -8.921 -2.115 1.00 94.12 234 CYS A CA 1
ATOM 1925 C C . CYS A 1 234 ? 0.666 -10.141 -1.231 1.00 94.12 234 CYS A C 1
ATOM 1927 O O . CYS A 1 234 ? 1.615 -10.034 -0.455 1.00 94.12 234 CYS A O 1
ATOM 1929 N N . PRO A 1 235 ? -0.045 -11.285 -1.334 1.00 94.81 235 PRO A N 1
ATOM 1930 C CA . PRO A 1 235 ? 0.266 -12.487 -0.549 1.00 94.81 235 PRO A CA 1
ATOM 1931 C C . PRO A 1 235 ? 1.714 -1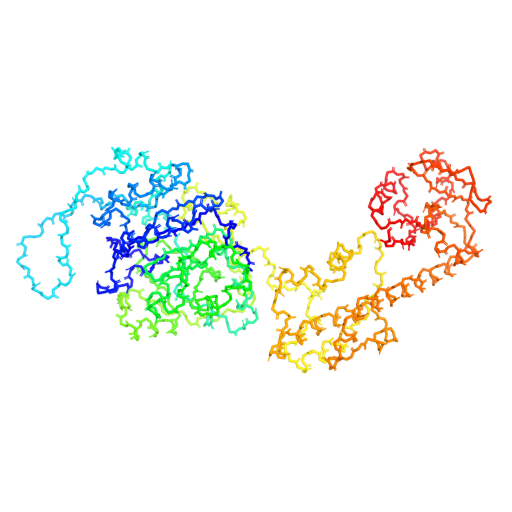2.979 -0.703 1.00 94.81 235 PRO A C 1
ATOM 1933 O O . PRO A 1 235 ? 2.298 -13.509 0.240 1.00 94.81 235 PRO A O 1
ATOM 1936 N N . ARG A 1 236 ? 2.325 -12.715 -1.863 1.00 95.88 236 ARG A N 1
ATOM 1937 C CA . ARG A 1 236 ? 3.688 -13.130 -2.224 1.00 95.88 236 ARG A CA 1
ATOM 1938 C C . ARG A 1 236 ? 4.765 -12.096 -1.880 1.00 95.88 236 ARG A C 1
ATOM 1940 O O . ARG A 1 236 ? 5.934 -12.299 -2.191 1.00 95.88 236 ARG A O 1
ATOM 1947 N N . CYS A 1 237 ? 4.384 -10.981 -1.259 1.00 95.00 237 CYS A N 1
ATOM 1948 C CA . CYS A 1 237 ? 5.266 -9.859 -0.954 1.00 95.00 237 CYS A CA 1
ATOM 1949 C C . CYS A 1 237 ? 5.519 -9.730 0.557 1.00 95.00 237 CYS A C 1
ATOM 1951 O O . CYS A 1 237 ? 4.592 -9.827 1.360 1.00 95.00 237 CYS A O 1
ATOM 1953 N N . GLY A 1 238 ? 6.764 -9.424 0.936 1.00 94.31 238 GLY A N 1
ATOM 1954 C CA . GLY A 1 238 ? 7.167 -9.216 2.335 1.00 94.31 238 GLY A CA 1
ATOM 1955 C C . GLY A 1 238 ? 7.053 -7.786 2.858 1.00 94.31 238 GLY A C 1
ATOM 1956 O O . GLY A 1 238 ? 7.291 -7.544 4.038 1.00 94.31 238 GLY A O 1
ATOM 1957 N N . MET A 1 239 ? 6.655 -6.818 2.027 1.00 94.12 239 MET A N 1
ATOM 1958 C CA . MET A 1 239 ? 6.676 -5.401 2.420 1.00 94.12 239 MET A CA 1
ATOM 1959 C C . MET A 1 239 ? 5.777 -5.082 3.618 1.00 94.12 239 MET A C 1
ATOM 1961 O O . MET A 1 239 ? 6.034 -4.120 4.328 1.00 94.12 239 MET A O 1
ATOM 1965 N N . CYS A 1 240 ? 4.718 -5.854 3.869 1.00 91.38 240 CYS A N 1
ATOM 1966 C CA . CYS A 1 240 ? 3.849 -5.635 5.028 1.00 91.38 240 CYS A CA 1
ATOM 1967 C C . CYS A 1 240 ? 4.312 -6.342 6.316 1.00 91.38 240 CYS A C 1
ATOM 1969 O O . CYS A 1 240 ? 3.699 -6.127 7.361 1.00 91.38 240 CYS A O 1
ATOM 1971 N N . LEU A 1 241 ? 5.372 -7.156 6.257 1.00 93.12 241 LEU A N 1
ATOM 1972 C CA . LEU A 1 241 ? 5.901 -7.888 7.405 1.00 93.12 241 LEU A CA 1
ATOM 1973 C C . LEU A 1 241 ? 6.890 -7.023 8.194 1.00 93.12 241 LEU A C 1
ATOM 1975 O O . LEU A 1 241 ? 7.858 -6.541 7.605 1.00 93.12 241 LEU A O 1
ATOM 1979 N N . PRO A 1 242 ? 6.717 -6.862 9.516 1.00 91.38 242 PRO A N 1
ATOM 1980 C CA . PRO A 1 242 ? 7.753 -6.303 10.368 1.00 91.38 242 PRO A CA 1
ATOM 1981 C C . PRO A 1 242 ? 8.998 -7.168 10.377 1.00 91.38 242 PRO A C 1
ATOM 1983 O O . PRO A 1 242 ? 8.920 -8.388 10.505 1.00 91.38 242 PRO A O 1
ATOM 1986 N N . GLY A 1 243 ? 10.147 -6.517 10.302 1.00 87.62 243 GLY A N 1
ATOM 1987 C CA . GLY A 1 243 ? 11.429 -7.192 10.316 1.00 87.62 243 GLY A CA 1
ATOM 1988 C C . GLY A 1 243 ? 12.574 -6.200 10.329 1.00 87.62 243 GLY A C 1
ATOM 1989 O O . GLY A 1 243 ? 12.383 -4.997 10.133 1.00 87.62 243 GLY A O 1
ATOM 1990 N N . GLU A 1 244 ? 13.762 -6.729 10.580 1.00 87.38 244 GLU A N 1
ATOM 1991 C CA . GLU A 1 244 ? 15.003 -5.972 10.501 1.00 87.38 244 GLU A CA 1
ATOM 1992 C C . GLU A 1 244 ? 15.318 -5.652 9.033 1.00 87.38 244 GLU A C 1
ATOM 1994 O O . GLU A 1 244 ? 15.231 -6.521 8.157 1.00 87.38 244 GLU A O 1
ATOM 1999 N N . ARG A 1 245 ? 15.670 -4.393 8.756 1.00 89.62 245 ARG A N 1
ATOM 2000 C CA . ARG A 1 245 ? 16.219 -4.003 7.453 1.00 89.62 245 ARG A CA 1
ATOM 2001 C C . ARG A 1 245 ? 17.610 -4.628 7.308 1.00 89.62 245 ARG A C 1
ATOM 2003 O O . ARG A 1 245 ? 18.310 -4.810 8.296 1.00 89.62 245 ARG A O 1
ATOM 2010 N N . GLN A 1 246 ? 18.039 -4.931 6.088 1.00 89.25 246 GLN A N 1
ATOM 2011 C CA . GLN A 1 246 ? 19.395 -5.425 5.842 1.00 89.25 246 GLN A CA 1
ATOM 2012 C C . GLN A 1 246 ? 20.200 -4.418 5.045 1.00 89.25 246 GLN A C 1
ATOM 2014 O O . GLN A 1 246 ? 19.689 -3.838 4.088 1.00 89.25 246 GLN A O 1
ATOM 2019 N N . LEU A 1 247 ? 21.471 -4.265 5.410 1.00 88.56 247 LEU A N 1
ATOM 2020 C CA . LEU A 1 247 ? 22.406 -3.412 4.687 1.00 88.56 247 LEU A CA 1
ATOM 2021 C C . LEU A 1 247 ? 22.398 -3.731 3.191 1.00 88.56 247 LEU A C 1
ATOM 2023 O O . LEU A 1 247 ? 22.423 -4.892 2.788 1.00 88.56 247 LEU A O 1
ATOM 2027 N N . LEU A 1 248 ? 22.446 -2.698 2.361 1.00 83.12 248 LEU A N 1
ATOM 2028 C CA . LEU A 1 248 ? 22.480 -2.804 0.906 1.00 83.12 248 LEU A CA 1
ATOM 2029 C C . LEU A 1 248 ? 23.654 -3.673 0.417 1.00 83.12 248 LEU A C 1
ATOM 2031 O O . LEU A 1 248 ? 23.525 -4.409 -0.564 1.00 83.12 248 LEU A O 1
ATOM 2035 N N . GLY A 1 249 ? 24.800 -3.591 1.103 1.00 81.00 249 GLY A N 1
ATOM 2036 C CA . GLY A 1 249 ? 25.989 -4.401 0.844 1.00 81.00 249 GLY A CA 1
ATOM 2037 C C . GLY A 1 249 ? 25.945 -5.816 1.406 1.00 81.00 249 GLY A C 1
ATOM 2038 O O . GLY A 1 249 ? 26.810 -6.627 1.054 1.00 81.00 249 GLY A O 1
ATOM 2039 N N . HIS A 1 250 ? 24.942 -6.148 2.225 1.00 82.88 250 HIS A N 1
ATOM 2040 C CA . HIS A 1 250 ? 24.674 -7.530 2.589 1.00 82.88 250 HIS A CA 1
ATOM 2041 C C . HIS A 1 250 ? 24.406 -8.324 1.308 1.00 82.88 250 HIS A C 1
ATOM 2043 O O . HIS A 1 250 ? 23.691 -7.874 0.419 1.00 82.88 250 HIS A O 1
ATOM 2049 N N . ARG A 1 251 ? 25.040 -9.490 1.161 1.00 73.88 251 ARG A N 1
ATOM 2050 C CA . ARG A 1 251 ? 24.878 -10.327 -0.040 1.00 73.88 251 ARG A CA 1
ATOM 2051 C C . ARG A 1 251 ? 23.888 -11.462 0.150 1.00 73.88 251 ARG A C 1
ATOM 2053 O O . ARG A 1 251 ? 23.528 -12.082 -0.854 1.00 73.88 251 ARG A O 1
ATOM 2060 N N . GLY A 1 252 ? 23.499 -11.720 1.396 1.00 84.94 252 GLY A N 1
ATOM 2061 C CA . GLY A 1 252 ? 22.500 -12.713 1.723 1.00 84.94 252 GLY A CA 1
ATOM 2062 C C . GLY A 1 252 ? 21.090 -12.218 1.452 1.00 84.94 252 GLY A C 1
ATOM 2063 O O . GLY A 1 252 ? 20.831 -11.020 1.469 1.00 84.94 252 GLY A O 1
ATOM 2064 N N . GLU A 1 253 ? 20.187 -13.144 1.160 1.00 91.12 253 GLU A N 1
ATOM 2065 C CA . GLU A 1 253 ? 18.787 -12.822 0.907 1.00 91.12 253 GLU A CA 1
ATOM 2066 C C . GLU A 1 253 ? 17.888 -13.825 1.619 1.00 91.12 253 GLU A C 1
ATOM 2068 O O . GLU A 1 253 ? 18.090 -15.039 1.529 1.00 91.12 253 GLU A O 1
ATOM 2073 N N . LEU A 1 254 ? 16.911 -13.315 2.362 1.00 93.44 254 LEU A N 1
ATOM 2074 C CA . LEU A 1 254 ? 15.939 -14.135 3.070 1.00 93.44 254 LEU A CA 1
ATOM 2075 C C . LEU A 1 254 ? 14.806 -14.518 2.128 1.00 93.44 254 LEU A C 1
ATOM 2077 O O . LEU A 1 254 ? 14.267 -13.658 1.439 1.00 93.44 254 LEU A O 1
ATOM 2081 N N . PHE A 1 255 ? 14.403 -15.782 2.128 1.00 95.81 255 PHE A N 1
ATOM 2082 C CA . PHE A 1 255 ? 13.286 -16.258 1.320 1.00 95.81 255 PHE A CA 1
ATOM 2083 C C . PHE A 1 255 ? 12.316 -17.106 2.130 1.00 95.81 255 PHE A C 1
ATOM 2085 O O . PHE A 1 255 ? 12.751 -17.975 2.882 1.00 95.81 255 PHE A O 1
ATOM 2092 N N . SER A 1 256 ? 11.014 -16.944 1.901 1.00 96.88 256 SER A N 1
ATOM 2093 C CA . SER A 1 256 ? 10.051 -17.970 2.312 1.00 96.88 256 SER A CA 1
ATOM 2094 C C . SER A 1 256 ? 10.155 -19.214 1.401 1.00 96.88 256 SER A C 1
ATOM 2096 O O . SER A 1 256 ? 10.550 -19.091 0.231 1.00 96.88 256 SER A O 1
ATOM 2098 N N . PRO A 1 257 ? 9.861 -20.430 1.906 1.00 96.81 257 PRO A N 1
ATOM 2099 C CA . PRO A 1 257 ? 10.105 -21.674 1.170 1.00 96.81 257 PRO A CA 1
ATOM 2100 C C . PRO A 1 257 ? 9.376 -21.760 -0.181 1.00 96.81 257 PRO A C 1
ATOM 2102 O O . PRO A 1 257 ? 9.968 -22.153 -1.192 1.00 96.81 257 PRO A O 1
ATOM 2105 N N . GLY A 1 258 ? 8.099 -21.393 -0.205 1.00 96.44 258 GLY A N 1
ATOM 2106 C CA . GLY A 1 258 ? 7.210 -21.422 -1.359 1.00 96.44 258 GLY A CA 1
ATOM 2107 C C . GLY A 1 258 ? 7.603 -20.398 -2.412 1.00 96.44 258 GLY A C 1
ATOM 2108 O O . GLY A 1 258 ? 7.778 -20.774 -3.573 1.00 96.44 258 GLY A O 1
ATOM 2109 N N . LEU A 1 259 ? 7.854 -19.147 -2.014 1.00 96.62 259 LEU A N 1
ATOM 2110 C CA . LEU A 1 259 ? 8.321 -18.108 -2.936 1.00 96.62 259 LEU A CA 1
ATOM 2111 C C . LEU A 1 259 ? 9.661 -18.481 -3.582 1.00 96.62 259 LEU A C 1
ATOM 2113 O O . LEU A 1 259 ? 9.822 -18.337 -4.794 1.00 96.62 259 LEU A O 1
ATOM 2117 N N . LEU A 1 260 ? 10.606 -19.036 -2.813 1.00 96.94 260 LEU A N 1
ATOM 2118 C CA . LEU A 1 260 ? 11.853 -19.564 -3.378 1.00 96.94 260 LEU A CA 1
ATOM 2119 C C . LEU A 1 260 ? 11.588 -20.704 -4.366 1.00 96.94 260 LEU A C 1
ATOM 2121 O O . LEU A 1 260 ? 12.232 -20.791 -5.415 1.00 96.94 260 LEU A O 1
ATOM 2125 N N . GLY A 1 261 ? 10.640 -21.584 -4.041 1.00 97.00 261 GLY A N 1
ATOM 2126 C CA . GLY A 1 261 ? 10.163 -22.633 -4.934 1.00 97.00 261 GLY A CA 1
ATOM 2127 C C . GLY A 1 261 ? 9.637 -22.074 -6.256 1.00 97.00 261 GLY A C 1
ATOM 2128 O O . GLY A 1 261 ? 10.013 -22.566 -7.320 1.00 97.00 261 GLY A O 1
ATOM 2129 N N . ASP A 1 262 ? 8.831 -21.019 -6.214 1.00 96.88 262 ASP A N 1
ATOM 2130 C CA . ASP A 1 262 ? 8.283 -20.371 -7.406 1.00 96.88 262 ASP A CA 1
ATOM 2131 C C . ASP A 1 262 ? 9.365 -19.660 -8.224 1.00 96.88 262 ASP A C 1
ATOM 2133 O O . ASP A 1 262 ? 9.423 -19.828 -9.446 1.00 96.88 262 ASP A O 1
ATOM 2137 N N . PHE A 1 263 ? 10.308 -18.982 -7.566 1.00 96.69 263 PHE A N 1
ATOM 2138 C CA . PHE A 1 263 ? 11.471 -18.382 -8.224 1.00 96.69 263 PHE A CA 1
ATOM 2139 C C . PHE A 1 263 ? 12.305 -19.452 -8.951 1.00 96.69 263 PHE A C 1
ATOM 2141 O O . PHE A 1 263 ? 12.710 -19.260 -10.103 1.00 96.69 263 PHE A O 1
ATOM 2148 N N . ARG A 1 264 ? 12.503 -20.624 -8.329 1.00 96.06 264 ARG A N 1
ATOM 2149 C CA . ARG A 1 264 ? 13.190 -21.774 -8.944 1.00 96.06 264 ARG A CA 1
ATOM 2150 C C . ARG A 1 264 ? 12.413 -22.353 -10.124 1.00 96.06 264 ARG A C 1
ATOM 2152 O O . ARG A 1 264 ? 13.016 -22.610 -11.165 1.00 96.06 264 ARG A O 1
ATOM 2159 N N . LYS A 1 265 ? 11.090 -22.522 -10.011 1.00 96.69 265 LYS A N 1
ATOM 2160 C CA . LYS A 1 265 ? 10.231 -22.990 -11.121 1.00 96.69 265 LYS A CA 1
ATOM 2161 C C . LYS A 1 265 ? 10.309 -22.048 -12.322 1.00 96.69 265 LYS A C 1
ATOM 2163 O O . LYS A 1 265 ? 10.389 -22.507 -13.460 1.00 96.69 265 LYS A O 1
ATOM 2168 N N . ARG A 1 266 ? 10.349 -20.736 -12.069 1.00 95.06 266 ARG A N 1
ATOM 2169 C CA . ARG A 1 266 ? 10.531 -19.684 -13.084 1.00 95.06 266 ARG A CA 1
ATOM 2170 C C . ARG A 1 266 ? 11.983 -19.535 -13.552 1.00 95.06 266 ARG A C 1
ATOM 2172 O O . ARG A 1 266 ? 12.255 -18.711 -14.422 1.00 95.06 266 ARG A O 1
ATOM 2179 N N . LYS A 1 267 ? 12.906 -20.351 -13.024 1.00 94.19 267 LYS A N 1
ATOM 2180 C CA . LYS A 1 267 ? 14.339 -20.361 -13.357 1.00 94.19 267 LYS A CA 1
ATOM 2181 C C . LYS A 1 267 ? 14.981 -18.976 -13.216 1.00 94.19 267 LYS A C 1
ATOM 2183 O O . LYS A 1 267 ? 15.812 -18.595 -14.039 1.00 94.19 267 LYS A O 1
ATOM 2188 N N . LEU A 1 268 ? 14.560 -18.205 -12.215 1.00 94.25 268 LEU A N 1
ATOM 2189 C CA . LEU A 1 268 ? 15.140 -16.893 -11.931 1.00 94.25 268 LEU A CA 1
ATOM 2190 C C . LEU A 1 268 ? 16.597 -17.036 -11.468 1.00 94.25 268 LEU A C 1
ATOM 2192 O O . LEU A 1 268 ? 17.027 -18.115 -11.049 1.00 94.25 268 LEU A O 1
ATOM 2196 N N . ILE A 1 269 ? 17.382 -15.965 -11.584 1.00 91.75 269 ILE A N 1
ATOM 2197 C CA . ILE A 1 269 ? 18.818 -16.012 -11.272 1.00 91.75 269 ILE A CA 1
ATOM 2198 C C . ILE A 1 269 ? 19.113 -15.648 -9.814 1.00 91.75 269 ILE A C 1
ATOM 2200 O O . ILE A 1 269 ? 18.266 -15.120 -9.093 1.00 91.75 269 ILE A O 1
ATOM 2204 N N . ARG A 1 270 ? 20.357 -15.930 -9.395 1.00 87.38 270 ARG A N 1
ATOM 2205 C CA . ARG A 1 270 ? 20.904 -15.605 -8.063 1.00 87.38 270 ARG A CA 1
ATOM 2206 C C . ARG A 1 270 ? 20.192 -16.281 -6.888 1.00 87.38 270 ARG A C 1
ATOM 2208 O O . ARG A 1 270 ? 20.323 -15.858 -5.750 1.00 87.38 270 ARG A O 1
ATOM 2215 N N . LEU A 1 271 ? 19.510 -17.394 -7.156 1.00 85.31 271 LEU A N 1
ATOM 2216 C CA . LEU A 1 271 ? 18.845 -18.223 -6.140 1.00 85.31 271 LEU A CA 1
ATOM 2217 C C . LEU A 1 271 ? 19.796 -19.197 -5.423 1.00 85.31 271 LEU A C 1
ATOM 2219 O O . LEU A 1 271 ? 19.400 -19.837 -4.453 1.00 85.31 271 LEU A O 1
ATOM 2223 N N . ASN A 1 272 ? 21.027 -19.331 -5.931 1.00 69.25 272 ASN A N 1
ATOM 2224 C CA . ASN A 1 272 ? 22.115 -20.117 -5.339 1.00 69.25 272 ASN A CA 1
ATOM 2225 C C . ASN A 1 272 ? 23.203 -19.216 -4.722 1.00 69.25 272 ASN A C 1
ATOM 2227 O O . ASN A 1 272 ? 24.274 -19.709 -4.373 1.00 69.25 272 ASN A O 1
ATOM 2231 N N . ASP A 1 273 ? 22.950 -17.902 -4.631 1.00 72.69 273 ASP A N 1
ATOM 2232 C CA . ASP A 1 273 ? 23.776 -16.979 -3.848 1.00 72.69 273 ASP A CA 1
ATOM 2233 C C . ASP A 1 273 ? 23.601 -17.313 -2.340 1.00 72.69 273 ASP A C 1
ATOM 2235 O O . ASP A 1 273 ? 23.124 -18.389 -1.979 1.00 72.69 273 ASP A O 1
ATOM 2239 N N . GLN A 1 274 ? 23.978 -16.413 -1.427 1.00 81.81 274 GLN A N 1
ATOM 2240 C CA . GLN A 1 274 ? 23.784 -16.582 0.023 1.00 81.81 274 GLN A CA 1
ATOM 2241 C C . GLN A 1 274 ? 22.289 -16.504 0.423 1.00 81.81 274 GLN A C 1
ATOM 2243 O O . GLN A 1 274 ? 21.871 -15.617 1.155 1.00 81.81 274 GLN A O 1
ATOM 2248 N N . VAL A 1 275 ? 21.454 -17.413 -0.076 1.00 89.62 275 VAL A N 1
ATOM 2249 C CA . VAL A 1 275 ? 20.022 -17.467 0.232 1.00 89.62 275 VAL A CA 1
ATOM 2250 C C . VAL A 1 275 ? 19.796 -18.238 1.527 1.00 89.62 275 VAL A C 1
ATOM 2252 O O . VAL A 1 275 ? 20.227 -19.386 1.658 1.00 89.62 275 VAL A O 1
ATOM 2255 N N . SER A 1 276 ? 19.060 -17.627 2.450 1.00 92.56 276 SER A N 1
ATOM 2256 C CA . SER A 1 276 ? 18.610 -18.256 3.691 1.00 92.56 276 SER A CA 1
ATOM 2257 C C . SER A 1 276 ? 17.101 -18.440 3.647 1.00 92.56 276 SER A C 1
ATOM 2259 O O . SER A 1 276 ? 16.354 -17.489 3.424 1.00 92.56 276 SER A O 1
ATOM 2261 N N . VAL A 1 277 ? 16.643 -19.671 3.868 1.00 94.38 277 VAL A N 1
ATOM 2262 C CA . VAL A 1 277 ? 15.210 -19.970 3.926 1.00 94.38 277 VAL A CA 1
ATOM 2263 C C . VAL A 1 277 ? 14.680 -19.643 5.320 1.00 94.38 277 VAL A C 1
ATOM 2265 O O . VAL A 1 277 ? 15.223 -20.115 6.317 1.00 94.38 277 VAL A O 1
ATOM 2268 N N . VAL A 1 278 ? 13.616 -18.848 5.373 1.00 92.25 278 VAL A N 1
ATOM 2269 C CA . VAL A 1 278 ? 12.902 -18.452 6.586 1.00 92.25 278 VAL A CA 1
ATOM 2270 C C . VAL A 1 278 ? 11.518 -19.090 6.552 1.00 92.25 278 VAL A C 1
ATOM 2272 O O . VAL A 1 278 ? 10.642 -18.641 5.822 1.00 92.25 278 VAL A O 1
ATOM 2275 N N . ASP A 1 279 ? 11.335 -20.137 7.354 1.00 91.31 279 ASP A N 1
ATOM 2276 C CA . ASP A 1 279 ? 10.059 -20.854 7.541 1.00 91.31 279 ASP A CA 1
ATOM 2277 C C . ASP A 1 279 ? 9.389 -20.483 8.879 1.00 91.31 279 ASP A C 1
ATOM 2279 O O . ASP A 1 279 ? 8.588 -21.217 9.455 1.00 91.31 279 ASP A O 1
ATOM 2283 N N . GLN A 1 280 ? 9.787 -19.344 9.448 1.00 89.44 280 GLN A N 1
ATOM 2284 C CA . GLN A 1 280 ? 9.204 -18.867 10.690 1.00 89.44 280 GLN A CA 1
ATOM 2285 C C . GLN A 1 280 ? 7.798 -18.329 10.424 1.00 89.44 280 GLN A C 1
ATOM 2287 O O . GLN A 1 280 ? 7.612 -17.428 9.609 1.00 89.44 280 GLN A O 1
ATOM 2292 N N . GLN A 1 281 ? 6.831 -18.845 11.177 1.00 93.19 281 GLN A N 1
ATOM 2293 C CA . GLN A 1 281 ? 5.472 -18.324 11.204 1.00 93.19 281 GLN A CA 1
ATOM 2294 C C . GLN A 1 281 ? 5.322 -17.291 12.324 1.00 93.19 281 GLN A C 1
ATOM 2296 O O . GLN A 1 281 ? 5.833 -17.469 13.433 1.00 93.19 281 GLN A O 1
ATOM 2301 N N . TYR A 1 282 ? 4.611 -16.211 12.026 1.00 90.12 282 TYR A N 1
ATOM 2302 C CA . TYR A 1 282 ? 4.364 -15.095 12.920 1.00 90.12 282 TYR A CA 1
ATOM 2303 C C . TYR A 1 282 ? 2.897 -15.069 13.344 1.00 90.12 282 TYR A C 1
ATOM 2305 O O . TYR A 1 282 ? 1.985 -15.025 12.517 1.00 90.12 282 TYR A O 1
ATOM 2313 N N . ASP A 1 283 ? 2.685 -15.048 14.655 1.00 86.31 283 ASP A N 1
ATOM 2314 C CA . ASP A 1 283 ? 1.406 -14.722 15.270 1.00 86.31 283 ASP A CA 1
ATOM 2315 C C . ASP A 1 283 ? 1.308 -13.216 15.571 1.00 86.31 283 ASP A C 1
ATOM 2317 O O . ASP A 1 283 ? 2.258 -12.443 15.402 1.00 86.31 283 ASP A O 1
ATOM 2321 N N . VAL A 1 284 ? 0.143 -12.780 16.046 1.00 81.00 284 VAL A N 1
ATOM 2322 C CA . VAL A 1 284 ? -0.093 -11.373 16.384 1.00 81.00 284 VAL A CA 1
ATOM 2323 C C . VAL A 1 284 ? 0.857 -10.848 17.475 1.00 81.00 284 VAL A C 1
ATOM 2325 O O . VAL A 1 284 ? 1.279 -9.698 17.390 1.00 81.00 284 VAL A O 1
ATOM 2328 N N . ASP A 1 285 ? 1.240 -11.661 18.471 1.00 86.88 285 ASP A N 1
ATOM 2329 C CA . ASP A 1 285 ? 2.205 -11.273 19.524 1.00 86.88 285 ASP A CA 1
ATOM 2330 C C . ASP A 1 285 ? 3.578 -10.965 18.929 1.00 86.88 285 ASP A C 1
ATOM 2332 O O . ASP A 1 285 ? 4.248 -9.997 19.302 1.00 86.88 285 ASP A O 1
ATOM 2336 N N . THR A 1 286 ? 4.011 -11.806 17.997 1.00 89.88 286 THR A N 1
ATOM 2337 C CA . THR A 1 286 ? 5.306 -11.684 17.347 1.00 89.88 286 THR A CA 1
ATOM 2338 C C . THR A 1 286 ? 5.340 -10.462 16.438 1.00 89.88 286 THR A C 1
ATOM 2340 O O . THR A 1 286 ? 6.262 -9.652 16.552 1.00 89.88 286 THR A O 1
ATOM 2343 N N . ILE A 1 287 ? 4.307 -10.261 15.614 1.00 89.44 287 ILE A N 1
ATOM 2344 C CA . ILE A 1 287 ? 4.182 -9.073 14.758 1.00 89.44 287 ILE A CA 1
ATOM 2345 C C . ILE A 1 287 ? 4.176 -7.790 15.606 1.00 89.44 287 ILE A C 1
ATOM 2347 O O . ILE A 1 287 ? 4.912 -6.855 15.294 1.00 89.44 287 ILE A O 1
ATOM 2351 N N . GLU A 1 288 ? 3.403 -7.730 16.696 1.00 85.38 288 GLU A N 1
ATOM 2352 C CA . GLU A 1 288 ? 3.364 -6.552 17.576 1.00 85.38 288 GLU A CA 1
ATOM 2353 C C . GLU A 1 288 ? 4.705 -6.260 18.245 1.00 85.38 288 GLU A C 1
ATOM 2355 O O . GLU A 1 288 ? 5.060 -5.096 18.437 1.00 85.38 288 GLU A O 1
ATOM 2360 N N . ARG A 1 289 ? 5.467 -7.299 18.596 1.00 87.69 289 ARG A N 1
ATOM 2361 C CA . ARG A 1 289 ? 6.806 -7.139 19.165 1.00 87.69 289 ARG A CA 1
ATOM 2362 C C . ARG A 1 289 ? 7.758 -6.496 18.163 1.00 87.69 289 ARG A C 1
ATOM 2364 O O . ARG A 1 289 ? 8.392 -5.504 18.512 1.00 87.69 289 ARG A O 1
ATOM 2371 N N . TYR A 1 290 ? 7.826 -7.026 16.941 1.00 88.38 290 TYR A N 1
ATOM 2372 C CA . TYR A 1 290 ? 8.690 -6.485 15.889 1.00 88.38 290 TYR A CA 1
ATOM 2373 C C . TYR A 1 290 ? 8.250 -5.090 15.437 1.00 88.38 290 TYR A C 1
ATOM 2375 O O . TYR A 1 290 ? 9.088 -4.235 15.175 1.00 88.38 290 TYR A O 1
ATOM 2383 N N . ALA A 1 291 ? 6.943 -4.820 15.409 1.00 84.44 291 ALA A N 1
ATOM 2384 C CA . ALA A 1 291 ? 6.397 -3.537 14.981 1.00 84.44 291 ALA A CA 1
ATOM 2385 C C . ALA A 1 291 ? 6.863 -2.335 15.822 1.00 84.44 291 ALA A C 1
ATOM 2387 O O . ALA A 1 291 ? 6.874 -1.216 15.312 1.00 84.44 291 ALA A O 1
ATOM 2388 N N . LYS A 1 292 ? 7.244 -2.542 17.092 1.00 82.44 292 LYS A N 1
ATOM 2389 C CA . LYS A 1 292 ? 7.671 -1.464 18.006 1.00 82.44 292 LYS A CA 1
ATOM 2390 C C . LYS A 1 292 ? 8.931 -0.737 17.546 1.00 82.44 292 LYS A C 1
ATOM 2392 O O . LYS A 1 292 ? 9.088 0.435 17.860 1.00 82.44 292 LYS A O 1
ATOM 2397 N N . THR A 1 293 ? 9.807 -1.433 16.833 1.00 82.62 293 THR A N 1
ATOM 2398 C CA . THR A 1 293 ? 11.089 -0.912 16.339 1.00 82.62 293 THR A CA 1
ATOM 2399 C C . THR A 1 293 ? 11.166 -1.023 14.818 1.00 82.62 293 THR A C 1
ATOM 2401 O O . THR A 1 293 ? 12.244 -1.182 14.255 1.00 82.62 293 THR A O 1
ATOM 2404 N N . TRP A 1 294 ? 10.012 -1.023 14.144 1.00 88.94 294 TRP A N 1
ATOM 2405 C CA . TRP A 1 294 ? 9.934 -1.244 12.707 1.00 88.94 294 TRP A CA 1
ATOM 2406 C C . TRP A 1 294 ? 9.702 0.060 11.940 1.00 88.94 294 TRP A C 1
ATOM 2408 O O . TRP A 1 294 ? 8.617 0.654 11.972 1.00 88.94 294 TRP A O 1
ATOM 2418 N N . TYR A 1 295 ? 10.725 0.458 11.187 1.00 88.50 295 TYR A N 1
ATOM 2419 C CA . TYR A 1 295 ? 10.788 1.726 10.459 1.00 88.50 295 TYR A CA 1
ATOM 2420 C C . TYR A 1 295 ? 11.090 1.496 8.968 1.00 88.50 295 TYR A C 1
ATOM 2422 O O . TYR A 1 295 ? 12.096 1.952 8.431 1.00 88.50 295 TYR A O 1
ATOM 2430 N N . PRO A 1 296 ? 10.237 0.758 8.246 1.00 88.62 296 PRO A N 1
ATOM 2431 C CA . PRO A 1 296 ? 10.601 0.186 6.951 1.00 88.62 296 PRO A CA 1
ATOM 2432 C C . PRO A 1 296 ? 10.918 1.218 5.859 1.00 88.62 296 PRO A C 1
ATOM 2434 O O . PRO A 1 296 ? 11.649 0.904 4.925 1.00 88.62 296 PRO A O 1
ATOM 2437 N N . GLY A 1 297 ? 10.387 2.442 5.967 1.00 84.19 297 GLY A N 1
ATOM 2438 C CA . GLY A 1 297 ? 10.644 3.514 5.006 1.00 84.19 297 GLY A CA 1
ATOM 2439 C C . GLY A 1 297 ? 11.972 4.253 5.188 1.00 84.19 297 GLY A C 1
ATOM 2440 O O . GLY A 1 297 ? 12.331 5.040 4.313 1.00 84.19 297 GLY A O 1
ATOM 2441 N N . ASN A 1 298 ? 12.698 4.035 6.289 1.00 86.19 298 ASN A N 1
ATOM 2442 C CA . ASN A 1 298 ? 13.970 4.711 6.531 1.00 86.19 298 ASN A CA 1
ATOM 2443 C C . ASN A 1 298 ? 15.148 3.876 6.020 1.00 86.19 298 ASN A C 1
ATOM 2445 O O . ASN A 1 298 ? 15.685 3.034 6.731 1.00 86.19 298 ASN A O 1
ATOM 2449 N N . TYR A 1 299 ? 15.537 4.098 4.767 1.00 83.88 299 TYR A N 1
ATOM 2450 C CA . TYR A 1 299 ? 16.708 3.437 4.186 1.00 83.88 299 TYR A CA 1
ATOM 2451 C C . TYR A 1 299 ? 18.028 4.181 4.459 1.00 83.88 299 TYR A C 1
ATOM 2453 O O . TYR A 1 299 ? 19.091 3.629 4.178 1.00 83.88 299 TYR A O 1
ATOM 2461 N N . ARG A 1 300 ? 17.958 5.419 4.981 1.00 81.69 300 ARG A N 1
ATOM 2462 C CA . ARG A 1 300 ? 19.087 6.308 5.314 1.00 81.69 300 ARG A CA 1
ATOM 2463 C C . ARG A 1 300 ? 19.103 6.623 6.805 1.00 81.69 300 ARG A C 1
ATOM 2465 O O . ARG A 1 300 ? 19.035 7.785 7.205 1.00 81.69 300 ARG A O 1
ATOM 2472 N N . GLU A 1 301 ? 19.189 5.571 7.613 1.00 81.31 301 GLU A N 1
ATOM 2473 C CA . GLU A 1 301 ? 19.354 5.690 9.069 1.00 81.31 301 GLU A CA 1
ATOM 2474 C C . GLU A 1 301 ? 20.631 6.461 9.450 1.00 81.31 301 GLU A C 1
ATOM 2476 O O . GLU A 1 301 ? 20.717 7.035 10.525 1.00 81.31 301 GLU A O 1
ATOM 2481 N N . ASP A 1 302 ? 21.588 6.568 8.523 1.00 78.81 302 ASP A N 1
ATOM 2482 C CA . ASP A 1 302 ? 22.777 7.414 8.624 1.00 78.81 302 ASP A CA 1
ATOM 2483 C C . ASP A 1 302 ? 22.508 8.925 8.484 1.00 78.81 302 ASP A C 1
ATOM 2485 O O . ASP A 1 302 ? 23.373 9.732 8.824 1.00 78.81 302 ASP A O 1
ATOM 2489 N N . ILE A 1 303 ? 21.341 9.325 7.965 1.00 78.75 303 ILE A N 1
ATOM 2490 C CA . ILE A 1 303 ? 20.940 10.734 7.800 1.00 78.75 303 ILE A CA 1
ATOM 2491 C C . ILE A 1 303 ? 19.826 11.119 8.776 1.00 78.75 303 ILE A C 1
ATOM 2493 O O . ILE A 1 303 ? 19.831 12.234 9.300 1.00 78.75 303 ILE A O 1
ATOM 2497 N N . VAL A 1 304 ? 18.835 10.246 8.959 1.00 79.00 304 VAL A N 1
ATOM 2498 C CA . VAL A 1 304 ? 17.645 10.517 9.773 1.00 79.00 304 VAL A CA 1
ATOM 2499 C C . VAL A 1 304 ? 17.451 9.371 10.751 1.00 79.00 304 VAL A C 1
ATOM 2501 O O . VAL A 1 304 ? 17.317 8.224 10.329 1.00 79.00 304 VAL A O 1
ATOM 2504 N N . GLU A 1 305 ? 17.380 9.693 12.039 1.00 85.44 305 GLU A N 1
ATOM 2505 C CA . GLU A 1 305 ? 17.065 8.722 13.086 1.00 85.44 305 GLU A CA 1
ATOM 2506 C C . GLU A 1 305 ? 15.644 8.166 12.899 1.00 85.44 305 GLU A C 1
ATOM 2508 O O . GLU A 1 305 ? 14.718 8.856 12.457 1.00 85.44 305 GLU A O 1
ATOM 2513 N N . ASP A 1 306 ? 15.446 6.900 13.252 1.00 84.56 306 ASP A N 1
ATOM 2514 C CA . ASP A 1 306 ? 14.182 6.191 13.042 1.00 84.56 306 ASP A CA 1
ATOM 2515 C C . ASP A 1 306 ? 12.990 6.852 13.768 1.00 84.56 306 ASP A C 1
ATOM 2517 O O . ASP A 1 306 ? 11.858 6.901 13.257 1.00 84.56 306 ASP A O 1
ATOM 2521 N N . GLU A 1 307 ? 13.235 7.420 14.948 1.00 81.75 307 GLU A N 1
ATOM 2522 C CA . GLU A 1 307 ? 12.239 8.126 15.750 1.00 81.75 307 GLU A CA 1
ATOM 2523 C C . GLU A 1 307 ? 11.732 9.406 15.072 1.00 81.75 307 GLU A C 1
ATOM 2525 O O . GLU A 1 307 ? 10.561 9.764 15.258 1.00 81.75 307 GLU A O 1
ATOM 2530 N N . ASP A 1 308 ? 12.553 10.037 14.233 1.00 79.12 308 ASP A N 1
ATOM 2531 C CA . ASP A 1 308 ? 12.255 11.309 13.566 1.00 79.12 308 ASP A CA 1
ATOM 2532 C C . ASP A 1 308 ? 11.561 11.128 12.209 1.00 79.12 308 ASP A C 1
ATOM 2534 O O . ASP A 1 308 ? 11.074 12.088 11.600 1.00 79.12 308 ASP A O 1
ATOM 2538 N N . LEU A 1 309 ? 11.445 9.885 11.737 1.00 71.56 309 LEU A N 1
ATOM 2539 C CA . LEU A 1 309 ? 10.786 9.568 10.479 1.00 71.56 309 LEU A CA 1
ATOM 2540 C C . LEU A 1 309 ? 9.300 9.995 10.498 1.00 71.56 309 LEU A C 1
ATOM 2542 O O . LEU A 1 309 ? 8.599 9.770 11.488 1.00 71.56 309 LEU A O 1
ATOM 2546 N N . PRO A 1 310 ? 8.733 10.547 9.412 1.00 69.94 310 PRO A N 1
ATOM 2547 C CA . PRO A 1 310 ? 7.302 10.838 9.364 1.00 69.94 310 PRO A CA 1
ATOM 2548 C C . PRO A 1 310 ? 6.433 9.589 9.584 1.00 69.94 310 PRO A C 1
ATOM 2550 O O . PRO A 1 310 ? 6.737 8.504 9.087 1.00 69.94 310 PRO A O 1
ATOM 2553 N N . SER A 1 311 ? 5.301 9.740 10.279 1.00 67.81 311 SER A N 1
ATOM 2554 C CA . SER A 1 311 ? 4.440 8.620 10.714 1.00 67.81 311 SER A CA 1
ATOM 2555 C C . SER A 1 311 ? 3.957 7.700 9.587 1.00 67.81 311 SER A C 1
ATOM 2557 O O . SER A 1 311 ? 3.714 6.520 9.820 1.00 67.81 311 SER A O 1
ATOM 2559 N N . PHE A 1 312 ? 3.838 8.210 8.361 1.00 66.00 312 PHE A N 1
ATOM 2560 C CA . PHE A 1 312 ? 3.423 7.430 7.196 1.00 66.00 312 PHE A CA 1
ATOM 2561 C C . PHE A 1 312 ? 4.527 6.512 6.638 1.00 66.00 312 PHE A C 1
ATOM 2563 O O . PHE A 1 312 ? 4.197 5.522 5.982 1.00 66.00 312 PHE A O 1
ATOM 2570 N N . PHE A 1 313 ? 5.803 6.799 6.926 1.00 67.50 313 PHE A N 1
ATOM 2571 C CA . PHE A 1 313 ? 6.951 5.934 6.620 1.00 67.50 313 PHE A CA 1
ATOM 2572 C C . PHE A 1 313 ? 7.274 4.936 7.743 1.00 67.50 313 PHE A C 1
ATOM 2574 O O . PHE A 1 313 ? 7.984 3.955 7.507 1.00 67.50 313 PHE A O 1
ATOM 2581 N N . LYS A 1 314 ? 6.753 5.166 8.956 1.00 74.38 314 LYS A N 1
ATOM 2582 C CA . LYS A 1 314 ? 6.815 4.194 10.058 1.00 74.38 314 LYS A CA 1
ATOM 2583 C C . LYS A 1 314 ? 5.917 2.993 9.755 1.00 74.38 314 LYS A C 1
ATOM 2585 O O . LYS A 1 314 ? 5.067 3.074 8.872 1.00 74.38 314 LYS A O 1
ATOM 2590 N N . GLY A 1 315 ? 6.101 1.887 10.475 1.00 69.81 315 GLY A N 1
ATOM 2591 C CA . GLY A 1 315 ? 5.341 0.641 10.316 1.00 69.81 315 GLY A CA 1
ATOM 2592 C C . GLY A 1 315 ? 3.823 0.758 10.554 1.00 69.81 315 GLY A C 1
ATOM 2593 O O . GLY A 1 315 ? 3.126 1.601 9.984 1.00 69.81 315 GLY A O 1
ATOM 2594 N N . PHE A 1 316 ? 3.234 -0.128 11.357 1.00 69.81 316 PHE A N 1
ATOM 2595 C CA . PHE A 1 316 ? 1.780 -0.115 11.558 1.00 69.81 316 PHE A CA 1
ATOM 2596 C C . PHE A 1 316 ? 1.286 1.186 12.194 1.00 69.81 316 PHE A C 1
ATOM 2598 O O . PHE A 1 316 ? 1.774 1.623 13.228 1.00 69.81 316 PHE A O 1
ATOM 2605 N N . ASN A 1 317 ? 0.250 1.766 11.594 1.00 64.31 317 ASN A N 1
ATOM 2606 C CA . ASN A 1 317 ? -0.494 2.901 12.145 1.00 64.31 317 ASN A CA 1
ATOM 2607 C C . ASN A 1 317 ? -1.917 2.502 12.593 1.00 64.31 317 ASN A C 1
ATOM 2609 O O . ASN A 1 317 ? -2.721 3.369 12.926 1.00 64.31 317 ASN A O 1
ATOM 2613 N N . VAL A 1 318 ? -2.227 1.198 12.586 1.00 61.06 318 VAL A N 1
ATOM 2614 C CA . VAL A 1 318 ? -3.499 0.621 13.045 1.00 61.06 318 VAL A CA 1
ATOM 2615 C C . VAL A 1 318 ? -3.185 -0.472 14.076 1.00 61.06 318 VAL A C 1
ATOM 2617 O O . VAL A 1 318 ? -2.274 -1.264 13.823 1.00 61.06 318 VAL A O 1
ATOM 2620 N N . PRO A 1 319 ? -3.909 -0.552 15.211 1.00 55.34 319 PRO A N 1
ATOM 2621 C CA . PRO A 1 319 ? -3.731 -1.619 16.199 1.00 55.34 319 PRO A CA 1
ATOM 2622 C C . PRO A 1 319 ? -3.943 -3.017 15.604 1.00 55.34 319 PRO A C 1
ATOM 2624 O O . PRO A 1 319 ? -4.902 -3.237 14.859 1.00 55.34 319 PRO A O 1
ATOM 2627 N N . LEU A 1 320 ? -3.072 -3.972 15.948 1.00 59.72 320 LEU A N 1
ATOM 2628 C CA . LEU A 1 320 ? -3.158 -5.365 15.493 1.00 59.72 320 LEU A CA 1
ATOM 2629 C C . LEU A 1 320 ? -4.098 -6.179 16.375 1.00 59.72 320 LEU A C 1
ATOM 2631 O O . LEU A 1 320 ? -5.020 -6.801 15.843 1.00 59.72 320 LEU A O 1
ATOM 2635 N N . ARG A 1 321 ? -3.943 -6.081 17.698 1.00 50.88 321 ARG A N 1
ATOM 2636 C CA . ARG A 1 321 ? -4.957 -6.523 18.653 1.00 50.88 321 ARG A CA 1
ATOM 2637 C C . ARG A 1 321 ? -6.059 -5.498 18.802 1.00 50.88 321 ARG A C 1
ATOM 2639 O O . ARG A 1 321 ? -5.842 -4.289 18.899 1.00 50.88 321 ARG A O 1
ATOM 2646 N N . LEU A 1 322 ? -7.257 -6.037 18.863 1.00 44.22 322 LEU A N 1
ATOM 2647 C CA . LEU A 1 322 ? -8.398 -5.359 19.431 1.00 44.22 322 LEU A CA 1
ATOM 2648 C C . LEU A 1 322 ? -8.174 -5.303 20.952 1.00 44.22 322 LEU A C 1
ATOM 2650 O O . LEU A 1 322 ? -7.735 -6.292 21.537 1.00 44.22 322 LEU A O 1
ATOM 2654 N N . LYS A 1 323 ? -8.397 -4.154 21.603 1.00 38.00 323 LYS A N 1
ATOM 2655 C CA . LYS A 1 323 ? -8.400 -4.110 23.079 1.00 38.00 323 LYS A CA 1
ATOM 2656 C C . LYS A 1 323 ? -9.549 -4.997 23.581 1.00 38.00 323 LYS A C 1
ATOM 2658 O O . LYS A 1 323 ? -10.529 -5.153 22.868 1.00 38.00 323 LYS A O 1
ATOM 2663 N N . ASP A 1 324 ? -9.487 -5.530 24.800 1.00 37.53 324 ASP A N 1
ATOM 2664 C CA . ASP A 1 324 ? -10.462 -6.511 25.339 1.00 37.53 324 ASP A CA 1
ATOM 2665 C C . ASP A 1 324 ? -11.944 -6.050 25.401 1.00 37.53 324 ASP A C 1
ATOM 2667 O O . ASP A 1 324 ? -12.809 -6.793 25.846 1.00 37.53 324 ASP A O 1
ATOM 2671 N N . ASN A 1 325 ? -12.267 -4.853 24.902 1.00 43.16 325 ASN A N 1
ATOM 2672 C CA . ASN A 1 325 ? -13.625 -4.328 24.727 1.00 43.16 325 ASN A CA 1
ATOM 2673 C C . ASN A 1 325 ? -13.950 -3.966 23.258 1.00 43.16 325 ASN A C 1
ATOM 2675 O O . ASN A 1 325 ? -14.833 -3.146 23.002 1.00 43.1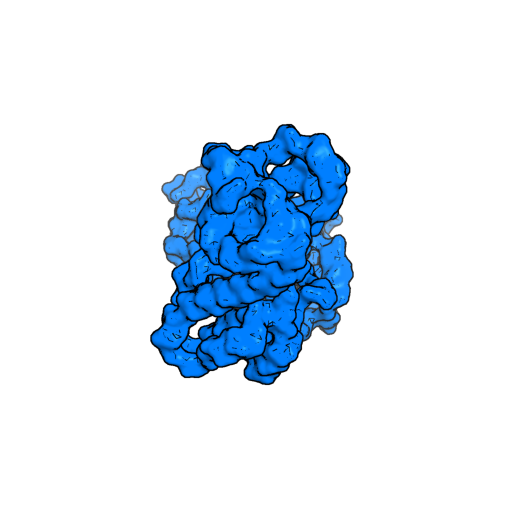6 325 ASN A O 1
ATOM 2679 N N . ASP A 1 326 ? -13.217 -4.515 22.289 1.00 41.47 326 ASP A N 1
ATOM 2680 C CA . ASP A 1 326 ? -13.194 -4.035 20.905 1.00 41.47 326 ASP A CA 1
ATOM 2681 C C . ASP A 1 326 ? -13.501 -5.170 19.898 1.00 41.47 326 ASP A C 1
ATOM 2683 O O . ASP A 1 326 ? -12.807 -6.174 19.815 1.00 41.47 326 ASP A O 1
ATOM 2687 N N . GLU A 1 327 ? -14.590 -4.996 19.146 1.00 42.62 327 GLU A N 1
ATOM 2688 C CA . GLU A 1 327 ? -14.929 -5.517 17.797 1.00 42.62 327 GLU A CA 1
ATOM 2689 C C . GLU A 1 327 ? -14.897 -7.023 17.461 1.00 42.62 327 GLU A C 1
ATOM 2691 O O . GLU A 1 327 ? -15.426 -7.387 16.414 1.00 42.62 327 GLU A O 1
ATOM 2696 N N . SER A 1 328 ? -14.452 -7.932 18.331 1.00 40.41 328 SER A N 1
ATOM 2697 C CA . SER A 1 328 ? -14.577 -9.394 18.111 1.00 40.41 328 SER A CA 1
ATOM 2698 C C . SER A 1 328 ? -16.022 -9.931 18.170 1.00 40.41 328 SER A C 1
ATOM 2700 O O . SER A 1 328 ? -16.265 -11.128 18.030 1.00 40.41 328 SER A O 1
ATOM 2702 N N . LEU A 1 329 ? -16.996 -9.041 18.358 1.00 40.94 329 LEU A N 1
ATOM 2703 C CA . LEU A 1 329 ? -18.427 -9.335 18.369 1.00 40.94 329 LEU A CA 1
ATOM 2704 C C . LEU A 1 329 ? -19.047 -9.423 16.963 1.00 40.94 329 LEU A C 1
ATOM 2706 O O . LEU A 1 329 ? -20.225 -9.746 16.856 1.00 40.94 329 LEU A O 1
ATOM 2710 N N . PHE A 1 330 ? -18.286 -9.136 15.899 1.00 50.00 330 PHE A N 1
ATOM 2711 C CA . PHE A 1 330 ? -18.826 -8.956 14.549 1.00 50.00 330 PHE A CA 1
ATOM 2712 C C . PHE A 1 330 ? -18.171 -9.867 13.511 1.00 50.00 330 PHE A C 1
ATOM 2714 O O . PHE A 1 330 ? -17.451 -9.407 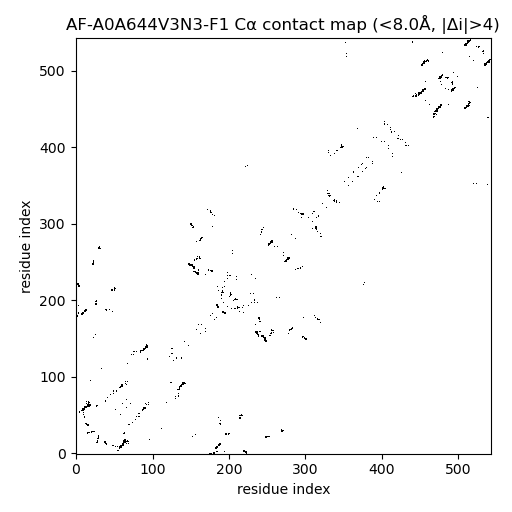12.631 1.00 50.00 330 PHE A O 1
ATOM 2721 N N . CYS A 1 331 ? -18.413 -11.170 13.620 1.00 52.12 331 CYS A N 1
ATOM 2722 C CA . CYS A 1 331 ? -17.949 -12.148 12.641 1.00 52.12 331 CYS A CA 1
ATOM 2723 C C . CYS A 1 331 ? -19.120 -12.503 11.712 1.00 52.12 331 CYS A C 1
ATOM 2725 O O . CYS A 1 331 ? -20.169 -12.928 12.192 1.00 52.12 331 CYS A O 1
ATOM 2727 N N . VAL A 1 332 ? -18.983 -12.248 10.407 1.00 58.28 332 VAL A N 1
ATOM 2728 C CA . VAL A 1 332 ? -20.078 -12.389 9.420 1.00 58.28 332 VAL A CA 1
ATOM 2729 C C . VAL A 1 332 ? -19.785 -13.418 8.329 1.00 58.28 332 VAL A C 1
ATOM 2731 O O . VAL A 1 332 ? -20.674 -13.721 7.532 1.00 58.28 332 VAL A O 1
ATOM 2734 N N . ASP A 1 333 ? -18.562 -13.952 8.315 1.00 55.25 333 ASP A N 1
ATOM 2735 C CA . ASP A 1 333 ? -17.974 -14.677 7.186 1.00 55.25 333 ASP A CA 1
ATOM 2736 C C . ASP A 1 333 ? -18.683 -16.005 6.895 1.00 55.25 333 ASP A C 1
ATOM 2738 O O . ASP A 1 333 ? -18.898 -16.355 5.732 1.00 55.25 333 ASP A O 1
ATOM 2742 N N . THR A 1 334 ? -19.128 -16.711 7.937 1.00 62.28 334 THR A N 1
ATOM 2743 C CA . THR A 1 334 ? -19.965 -17.912 7.817 1.00 62.28 334 THR A CA 1
ATOM 2744 C C . THR A 1 334 ? -21.298 -17.766 8.547 1.00 62.28 334 THR A C 1
ATOM 2746 O O . THR A 1 334 ? -21.447 -16.973 9.474 1.00 62.28 334 THR A O 1
ATOM 2749 N N . ASP A 1 335 ? -22.287 -18.577 8.161 1.00 63.53 335 ASP A N 1
ATOM 2750 C CA . ASP A 1 335 ? -23.601 -18.624 8.828 1.00 63.53 335 ASP A CA 1
ATOM 2751 C C . ASP A 1 335 ? -23.477 -18.985 10.311 1.00 63.53 335 ASP A C 1
ATOM 2753 O O . ASP A 1 335 ? -24.190 -18.445 11.155 1.00 63.53 335 ASP A O 1
ATOM 2757 N N . ALA A 1 336 ? -22.539 -19.878 10.637 1.00 62.88 336 ALA A N 1
ATOM 2758 C CA . ALA A 1 336 ? -22.274 -20.291 12.007 1.00 62.88 336 ALA A CA 1
ATOM 2759 C C . ALA A 1 336 ? -21.652 -19.155 12.832 1.00 62.88 336 ALA A C 1
ATOM 2761 O O . ALA A 1 336 ? -22.080 -18.917 13.961 1.00 62.88 336 ALA A O 1
ATOM 2762 N N . GLU A 1 337 ? -20.683 -18.433 12.268 1.00 56.25 337 GLU A N 1
ATOM 2763 C CA . GLU A 1 337 ? -20.040 -17.289 12.923 1.00 56.25 337 GLU A CA 1
ATOM 2764 C C . GLU A 1 337 ? -21.002 -16.118 13.094 1.00 56.25 337 GLU A C 1
ATOM 2766 O O . GLU A 1 337 ? -21.042 -15.527 14.169 1.00 56.25 337 GLU A O 1
ATOM 2771 N N . TYR A 1 338 ? -21.838 -15.844 12.091 1.00 63.94 338 TYR A N 1
ATOM 2772 C CA . TYR A 1 338 ? -22.876 -14.823 12.171 1.00 63.94 338 TYR A CA 1
ATOM 2773 C C . TYR A 1 338 ? -23.932 -15.150 13.233 1.00 63.94 338 TYR A C 1
ATOM 2775 O O . TYR A 1 338 ? -24.267 -14.306 14.067 1.00 63.94 338 TYR A O 1
ATOM 2783 N N . ALA A 1 339 ? -24.427 -16.390 13.253 1.00 69.75 339 ALA A N 1
ATOM 2784 C CA . ALA A 1 339 ? -25.397 -16.830 14.251 1.00 69.75 339 ALA A CA 1
ATOM 2785 C C . ALA A 1 339 ? -24.814 -16.803 15.672 1.00 69.75 339 ALA A C 1
ATOM 2787 O O . ALA A 1 339 ? -25.522 -16.491 16.630 1.00 69.75 339 ALA A O 1
ATOM 2788 N N . GLU A 1 340 ? -23.530 -17.125 15.827 1.00 61.91 340 GLU A N 1
ATOM 2789 C CA . GLU A 1 340 ? -22.828 -17.040 17.107 1.00 61.91 340 GLU A CA 1
ATOM 2790 C C . GLU A 1 340 ? -22.571 -15.582 17.519 1.00 61.91 340 GLU A C 1
ATOM 2792 O O . GLU A 1 340 ? -22.784 -15.222 18.677 1.00 61.91 340 GLU A O 1
ATOM 2797 N N . ALA A 1 341 ? -22.202 -14.714 16.575 1.00 58.50 341 ALA A N 1
ATOM 2798 C CA . ALA A 1 341 ? -22.050 -13.280 16.791 1.00 58.50 341 ALA A CA 1
ATOM 2799 C C . ALA A 1 341 ? -23.372 -12.642 17.252 1.00 58.50 341 ALA A C 1
ATOM 2801 O O . ALA A 1 341 ? -23.387 -11.946 18.264 1.00 58.50 341 ALA A O 1
ATOM 2802 N N . LEU A 1 342 ? -24.505 -12.962 16.614 1.00 66.56 342 LEU A N 1
ATOM 2803 C CA . LEU A 1 342 ? -25.833 -12.470 17.013 1.00 66.56 342 LEU A CA 1
ATOM 2804 C C . LEU A 1 342 ? -26.214 -12.849 18.451 1.00 66.56 342 LEU A C 1
ATOM 2806 O O . LEU A 1 342 ? -26.867 -12.065 19.138 1.00 66.56 342 LEU A O 1
ATOM 2810 N N . LYS A 1 343 ? -25.809 -14.038 18.914 1.00 67.25 343 LYS A N 1
ATOM 2811 C CA . LYS A 1 343 ? -26.047 -14.495 20.295 1.00 67.25 343 LYS A CA 1
ATOM 2812 C C . LYS A 1 343 ? -25.143 -13.794 21.306 1.00 67.25 343 LYS A C 1
ATOM 2814 O O . LYS A 1 343 ? -25.551 -13.589 22.446 1.00 67.25 343 LYS A O 1
ATOM 2819 N N . ARG A 1 344 ? -23.909 -13.474 20.906 1.00 55.28 344 ARG A N 1
ATOM 2820 C CA . ARG A 1 344 ? -22.897 -12.829 21.759 1.00 55.28 344 ARG A CA 1
ATOM 2821 C C . ARG A 1 344 ? -23.081 -11.323 21.865 1.00 55.28 344 ARG A C 1
ATOM 2823 O O . ARG A 1 344 ? -22.722 -10.742 22.888 1.00 55.28 344 ARG A O 1
ATOM 2830 N N . VAL A 1 345 ? -23.619 -10.689 20.823 1.00 53.16 345 VAL A N 1
ATOM 2831 C CA . VAL A 1 345 ? -23.932 -9.262 20.830 1.00 53.16 345 VAL A CA 1
ATOM 2832 C C . VAL A 1 345 ? -25.081 -9.008 21.803 1.00 53.16 345 VAL A C 1
ATOM 2834 O O . VAL A 1 345 ? -26.250 -9.266 21.522 1.00 53.16 345 VAL A O 1
ATOM 2837 N N . VAL A 1 346 ? -24.726 -8.465 22.961 1.00 52.09 346 VAL A N 1
ATOM 2838 C CA . VAL A 1 346 ? -25.665 -7.899 23.928 1.00 52.09 346 VAL A CA 1
ATOM 2839 C C . VAL A 1 346 ? -26.012 -6.464 23.539 1.00 52.09 346 VAL A C 1
ATOM 2841 O O . VAL A 1 346 ? -25.145 -5.708 23.088 1.00 52.09 346 VAL A O 1
ATOM 2844 N N . THR A 1 347 ? -27.277 -6.074 23.726 1.00 51.03 347 THR A N 1
ATOM 2845 C CA . THR A 1 347 ? -27.713 -4.683 23.564 1.00 51.03 347 THR A CA 1
ATOM 2846 C C . THR A 1 347 ? -26.843 -3.796 24.454 1.00 51.03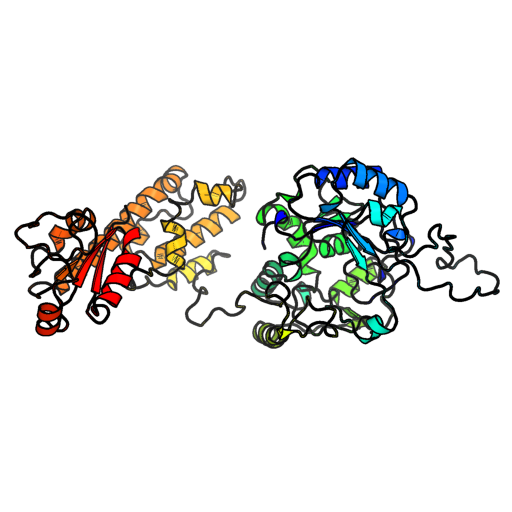 347 THR A C 1
ATOM 2848 O O . THR A 1 347 ? -26.788 -3.977 25.673 1.00 51.03 347 THR A O 1
ATOM 2851 N N . LEU A 1 348 ? -26.119 -2.854 23.849 1.00 42.50 348 LEU A N 1
ATOM 2852 C CA . LEU A 1 348 ? -25.274 -1.942 24.602 1.00 42.50 348 LEU A CA 1
ATOM 2853 C C . LEU A 1 348 ? -26.178 -0.978 25.378 1.00 42.50 348 LEU A C 1
ATOM 2855 O O . LEU A 1 348 ? -27.078 -0.381 24.775 1.00 42.50 348 LEU A O 1
ATOM 2859 N N . PRO A 1 349 ? -25.931 -0.752 26.681 1.00 40.44 349 PRO A N 1
ATOM 2860 C CA . PRO A 1 349 ? -26.613 0.317 27.390 1.00 40.44 349 PRO A CA 1
ATOM 2861 C C . PRO A 1 349 ? -26.351 1.635 26.655 1.00 40.44 349 PRO A C 1
ATOM 2863 O O . PRO A 1 349 ? -25.247 1.879 26.161 1.00 40.44 349 PRO A O 1
ATOM 2866 N N . ILE A 1 350 ? -27.369 2.488 26.541 1.00 47.09 350 ILE A N 1
ATOM 2867 C CA . ILE A 1 350 ? -27.224 3.810 25.926 1.00 47.09 350 ILE A CA 1
ATOM 2868 C C . ILE A 1 350 ? -26.320 4.655 26.839 1.00 47.09 350 ILE A C 1
ATOM 2870 O O . ILE A 1 350 ? -26.781 5.268 27.803 1.00 47.09 350 ILE A O 1
ATOM 2874 N N . VAL A 1 351 ? -25.011 4.621 26.557 1.00 39.56 351 VAL A N 1
ATOM 2875 C CA . VAL A 1 351 ? -23.980 5.360 27.297 1.00 39.56 351 VAL A CA 1
ATOM 2876 C C . VAL A 1 351 ? -24.136 6.856 27.026 1.00 39.56 351 VAL A C 1
ATOM 2878 O O . VAL A 1 351 ? -24.327 7.292 25.890 1.00 39.56 351 VAL A O 1
ATOM 2881 N N . GLU A 1 352 ? -24.101 7.622 28.110 1.00 46.53 352 GLU A N 1
ATOM 2882 C CA . GLU A 1 352 ? -24.471 9.030 28.209 1.00 46.53 352 GLU A CA 1
ATOM 2883 C C . GLU A 1 352 ? -23.482 9.982 27.514 1.00 46.53 352 GLU A C 1
ATOM 2885 O O . GLU A 1 352 ? -22.268 9.795 27.573 1.00 46.53 352 GLU A O 1
ATOM 2890 N N . GLY A 1 353 ? -24.005 11.066 26.925 1.00 45.62 353 GLY A N 1
ATOM 2891 C CA . GLY A 1 353 ? -23.228 12.248 26.537 1.00 45.62 353 GLY A CA 1
ATOM 2892 C C . GLY A 1 353 ? -23.281 12.641 25.049 1.00 45.62 353 GLY A C 1
ATOM 2893 O O . GLY A 1 353 ? -23.730 11.872 24.200 1.00 45.62 353 GLY A O 1
ATOM 2894 N N . PRO A 1 354 ? -22.788 13.847 24.700 1.00 40.28 354 PRO A N 1
ATOM 2895 C CA . PRO A 1 354 ? -22.625 14.322 23.313 1.00 40.28 354 PRO A CA 1
ATOM 2896 C C . PRO A 1 354 ? -21.640 13.469 22.497 1.00 40.28 354 PRO A C 1
ATOM 2898 O O . PRO A 1 354 ? -21.616 13.531 21.265 1.00 40.28 354 PRO A O 1
ATOM 2901 N N . HIS A 1 355 ? -20.855 12.639 23.183 1.00 43.97 355 HIS A N 1
ATOM 2902 C CA . HIS A 1 355 ? -20.023 11.591 22.620 1.00 43.97 355 HIS A CA 1
ATOM 2903 C C . HIS A 1 355 ? -20.760 10.252 22.644 1.00 43.97 355 HIS A C 1
ATOM 2905 O O . HIS A 1 355 ? -20.295 9.285 23.245 1.00 43.97 355 HIS A O 1
ATOM 2911 N N . LEU A 1 356 ? -21.880 10.153 21.923 1.00 44.25 356 LEU A N 1
ATOM 2912 C CA . LEU A 1 356 ? -22.223 8.843 21.375 1.00 44.25 356 LEU A CA 1
ATOM 2913 C C . LEU A 1 356 ? -20.989 8.369 20.601 1.00 44.25 356 LEU A C 1
ATOM 2915 O O . LEU A 1 356 ? -20.486 9.108 19.752 1.00 44.25 356 LEU A O 1
ATOM 2919 N N . ALA A 1 357 ? -20.460 7.205 20.985 1.00 38.00 357 ALA A N 1
ATOM 2920 C CA . ALA A 1 357 ? -19.162 6.695 20.557 1.00 38.00 357 ALA A CA 1
ATOM 2921 C C . ALA A 1 357 ? -18.893 6.930 19.054 1.00 38.00 357 ALA A C 1
ATOM 2923 O O . ALA A 1 357 ? -19.835 6.887 18.258 1.00 38.00 357 ALA A O 1
ATOM 2924 N N . PRO A 1 358 ? -17.627 7.096 18.622 1.00 37.28 358 PRO A N 1
ATOM 2925 C CA . PRO A 1 358 ? -17.257 7.254 17.208 1.00 37.28 358 PRO A CA 1
ATOM 2926 C C . PRO A 1 358 ? -17.933 6.236 16.275 1.00 37.28 358 PRO A C 1
ATOM 2928 O O . PRO A 1 358 ? -18.281 6.570 15.146 1.00 37.28 358 PRO A O 1
ATOM 2931 N N . LYS A 1 359 ? -18.224 5.033 16.792 1.00 38.28 359 LYS A N 1
ATOM 2932 C CA . LYS A 1 359 ? -18.937 3.954 16.100 1.00 38.28 359 LYS A CA 1
ATOM 2933 C C . LYS A 1 359 ? -20.386 4.302 15.721 1.00 38.28 359 LYS A C 1
ATOM 2935 O O . LYS A 1 359 ? -20.868 3.784 14.726 1.00 38.28 359 LYS A O 1
ATOM 2940 N N . ARG A 1 360 ? -21.081 5.187 16.455 1.00 41.97 360 ARG A N 1
ATOM 2941 C CA . ARG A 1 360 ? -22.446 5.690 16.155 1.00 41.97 360 ARG A CA 1
ATOM 2942 C C . ARG A 1 360 ? -22.471 6.907 15.227 1.00 41.97 360 ARG A C 1
ATOM 2944 O O . ARG A 1 360 ? -23.484 7.142 14.576 1.00 41.97 360 ARG A O 1
ATOM 2951 N N . ARG A 1 361 ? -21.371 7.663 15.111 1.00 38.59 361 ARG A N 1
ATOM 2952 C CA . ARG A 1 361 ? -21.281 8.820 14.193 1.00 38.59 361 ARG A CA 1
ATOM 2953 C C . ARG A 1 361 ? -21.352 8.428 12.718 1.00 38.59 361 ARG A C 1
ATOM 2955 O O . ARG A 1 361 ? -21.794 9.242 11.914 1.00 38.59 361 ARG A O 1
ATOM 2962 N N . TYR A 1 362 ? -20.949 7.203 12.383 1.00 35.44 362 TYR A N 1
ATOM 2963 C CA . TYR A 1 362 ? -20.828 6.754 10.997 1.00 35.44 362 TYR A CA 1
ATOM 2964 C C . TYR A 1 362 ? -22.177 6.657 10.259 1.00 35.44 362 TYR A C 1
ATOM 2966 O O . TYR A 1 362 ? -22.216 6.897 9.061 1.00 35.44 362 TYR A O 1
ATOM 2974 N N . PHE A 1 363 ? -23.281 6.384 10.968 1.00 36.81 363 PHE A N 1
ATOM 2975 C CA . PHE A 1 363 ? -24.618 6.210 10.370 1.00 36.81 363 PHE A CA 1
ATOM 2976 C C . PHE A 1 363 ? -25.527 7.447 10.459 1.00 36.81 363 PHE A C 1
ATOM 2978 O O . PHE A 1 363 ? -26.581 7.479 9.839 1.00 36.81 363 PHE A O 1
ATOM 2985 N N . LEU A 1 364 ? -25.168 8.439 11.282 1.00 37.28 364 LEU A N 1
ATOM 2986 C CA . LEU A 1 364 ? -26.057 9.561 11.621 1.00 37.28 364 LEU A CA 1
ATOM 2987 C C . LEU A 1 364 ? -25.723 10.857 10.870 1.00 37.28 364 LEU A C 1
ATOM 2989 O O . LEU A 1 364 ? -26.611 11.670 10.649 1.00 37.28 364 LEU A O 1
ATOM 2993 N N . TYR A 1 365 ? -24.465 11.054 10.459 1.00 31.97 365 TYR A N 1
ATOM 2994 C CA . TYR A 1 365 ? -24.058 12.220 9.654 1.00 31.97 365 TYR A CA 1
ATOM 2995 C C . TYR A 1 365 ? -24.173 12.000 8.145 1.00 31.97 365 TYR A C 1
ATOM 2997 O O . TYR A 1 365 ? -24.161 12.962 7.380 1.00 31.97 365 TYR A O 1
ATOM 3005 N N . GLN A 1 366 ? -24.288 10.748 7.720 1.00 31.69 366 GLN A N 1
ATOM 3006 C CA . GLN A 1 366 ? -24.650 10.393 6.362 1.00 31.69 366 GLN A CA 1
ATOM 3007 C C . GLN A 1 366 ? -25.996 9.707 6.489 1.00 31.69 366 GLN A C 1
ATOM 3009 O O . GLN A 1 366 ? -26.068 8.652 7.114 1.00 31.69 366 GLN A O 1
ATOM 3014 N N . GLY A 1 367 ? -27.059 10.355 5.996 1.00 34.53 367 GLY A N 1
ATOM 3015 C CA . GLY A 1 367 ? -28.377 9.735 5.890 1.00 34.53 367 GLY A CA 1
ATOM 3016 C C . GLY A 1 367 ? -28.233 8.301 5.391 1.00 34.53 367 GLY A C 1
ATOM 3017 O O . GLY A 1 367 ? -27.318 8.021 4.617 1.00 34.53 367 GLY A O 1
ATOM 3018 N N . LEU A 1 368 ? -29.075 7.419 5.933 1.00 39.41 368 LEU A N 1
ATOM 3019 C CA . LEU A 1 368 ? -29.095 5.969 5.717 1.00 39.41 368 LEU A CA 1
ATOM 3020 C C . LEU A 1 368 ? -28.400 5.583 4.409 1.00 39.41 368 LEU A C 1
ATOM 3022 O O . LEU A 1 368 ? -28.833 6.034 3.347 1.00 39.41 368 LEU A O 1
ATOM 3026 N N . PRO A 1 369 ? -27.291 4.833 4.474 1.00 38.06 369 PRO A N 1
ATOM 3027 C CA . PRO A 1 369 ? -26.291 4.839 3.434 1.00 38.06 369 PRO A CA 1
ATOM 3028 C C . PRO A 1 369 ? -26.706 3.845 2.358 1.00 38.06 369 PRO A C 1
ATOM 3030 O O . PRO A 1 369 ? -26.071 2.816 2.160 1.00 38.06 369 PRO A O 1
ATOM 3033 N N . PHE A 1 370 ? -27.798 4.145 1.670 1.00 34.91 370 PHE A N 1
ATOM 3034 C CA . PHE A 1 370 ? -27.929 3.670 0.313 1.00 34.91 370 PHE A CA 1
ATOM 3035 C C . PHE A 1 370 ? -26.946 4.474 -0.533 1.00 34.91 370 PHE A C 1
ATOM 3037 O O . PHE A 1 370 ? -25.941 3.917 -0.944 1.00 34.91 370 PHE A O 1
ATOM 3044 N N . ASP A 1 371 ? -27.075 5.794 -0.631 1.00 34.62 371 ASP A N 1
ATOM 3045 C CA . ASP A 1 371 ? -26.317 6.545 -1.643 1.00 34.62 371 ASP A CA 1
ATOM 3046 C C . ASP A 1 371 ? -24.816 6.725 -1.328 1.00 34.62 371 ASP A C 1
ATOM 3048 O O . ASP A 1 371 ? -23.969 6.533 -2.197 1.00 34.62 371 ASP A O 1
ATOM 3052 N N . ALA A 1 372 ? -24.434 7.013 -0.078 1.00 36.16 372 ALA A N 1
ATOM 3053 C CA . ALA A 1 372 ? -23.026 7.276 0.265 1.00 36.16 372 ALA A CA 1
ATOM 3054 C C . ALA A 1 372 ? -22.146 6.008 0.339 1.00 36.16 372 ALA A C 1
ATOM 3056 O O . ALA A 1 372 ? -20.935 6.075 0.104 1.00 36.16 372 ALA A O 1
ATOM 3057 N N . LEU A 1 373 ? -22.746 4.845 0.630 1.00 34.62 373 LEU A N 1
ATOM 3058 C CA . LEU A 1 373 ? -22.082 3.542 0.515 1.00 34.62 373 LEU A CA 1
ATOM 3059 C C . LEU A 1 373 ? -22.133 3.019 -0.921 1.00 34.62 373 LEU A C 1
ATOM 3061 O O . LEU A 1 373 ? -21.167 2.401 -1.335 1.00 34.62 373 LEU A O 1
ATOM 3065 N N . TYR A 1 374 ? -23.176 3.315 -1.699 1.00 34.66 374 TYR A N 1
ATOM 3066 C CA . TYR A 1 374 ? -23.239 3.019 -3.136 1.00 34.66 374 TYR A CA 1
ATOM 3067 C C . TYR A 1 374 ? -22.149 3.772 -3.914 1.00 34.66 374 TYR A C 1
ATOM 3069 O O . TYR A 1 374 ? -21.458 3.189 -4.745 1.00 34.66 374 TYR A O 1
ATOM 3077 N N . ASP A 1 375 ? -21.874 5.027 -3.553 1.00 34.91 375 ASP A N 1
ATOM 3078 C CA . ASP A 1 375 ? -20.757 5.792 -4.117 1.00 34.91 375 ASP A CA 1
ATOM 3079 C C . ASP A 1 375 ? -19.377 5.306 -3.630 1.00 34.91 375 ASP A C 1
ATOM 3081 O O . ASP A 1 375 ? -18.374 5.500 -4.324 1.00 34.91 375 ASP A O 1
ATOM 3085 N N . GLN A 1 376 ? -19.281 4.639 -2.473 1.00 34.69 376 GLN A N 1
ATOM 3086 C CA . GLN A 1 376 ? -18.042 4.000 -1.990 1.00 34.69 376 GLN A CA 1
ATOM 3087 C C . GLN A 1 376 ? -17.884 2.527 -2.407 1.00 34.69 376 GLN A C 1
ATOM 3089 O O . GLN A 1 376 ? -16.751 2.044 -2.424 1.00 34.69 376 GLN A O 1
ATOM 3094 N N . TYR A 1 377 ? -18.973 1.848 -2.770 1.00 33.25 377 TYR A N 1
ATOM 3095 C CA . TYR A 1 377 ? -19.090 0.425 -3.106 1.00 33.25 377 TYR A CA 1
ATOM 3096 C C . TYR A 1 377 ? -20.191 0.228 -4.177 1.00 33.25 377 TYR A C 1
ATOM 3098 O O . TYR A 1 377 ? -21.261 -0.308 -3.886 1.00 33.25 377 TYR A O 1
ATOM 3106 N N . PRO A 1 378 ? -19.953 0.634 -5.437 1.00 33.19 378 PRO A N 1
ATOM 3107 C CA . PRO A 1 378 ? -20.959 0.627 -6.508 1.00 33.19 378 PRO A CA 1
ATOM 3108 C C . PRO A 1 378 ? -21.389 -0.774 -6.985 1.00 33.19 378 PRO A C 1
ATOM 3110 O O . PRO A 1 378 ? -22.183 -0.891 -7.913 1.00 33.19 378 PRO A O 1
ATOM 3113 N N . PHE A 1 379 ? -20.902 -1.849 -6.358 1.00 35.03 379 PHE A N 1
ATOM 3114 C CA . PHE A 1 379 ? -21.151 -3.241 -6.754 1.00 35.03 379 PHE A CA 1
ATOM 3115 C C . PHE A 1 379 ? -22.434 -3.842 -6.166 1.00 35.03 379 PHE A C 1
ATOM 3117 O O . PHE A 1 379 ? -22.721 -5.021 -6.363 1.00 35.03 379 PHE A O 1
ATOM 3124 N N . VAL A 1 380 ? -23.262 -3.051 -5.478 1.00 34.59 380 VAL A N 1
ATOM 3125 C CA . VAL A 1 380 ? -24.512 -3.551 -4.887 1.00 34.59 380 VAL A CA 1
ATOM 3126 C C . VAL A 1 380 ? -25.673 -3.508 -5.893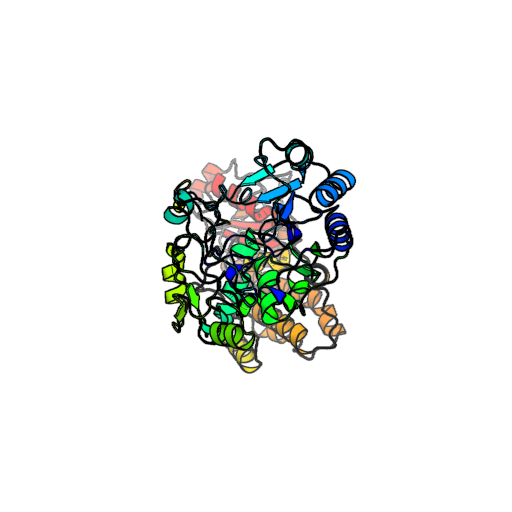 1.00 34.59 380 VAL A C 1
ATOM 3128 O O . VAL A 1 380 ? -26.752 -2.998 -5.615 1.00 34.59 380 VAL A O 1
ATOM 3131 N N . LEU A 1 381 ? -25.475 -4.147 -7.047 1.00 35.25 381 LEU A N 1
ATOM 3132 C CA . LEU A 1 381 ? -26.500 -4.975 -7.684 1.00 35.25 381 LEU A CA 1
ATOM 3133 C C . LEU A 1 381 ? -25.839 -6.328 -8.025 1.00 35.25 381 LEU A C 1
ATOM 3135 O O . LEU A 1 381 ? -25.022 -6.396 -8.935 1.00 35.25 381 LEU A O 1
ATOM 3139 N N . PRO A 1 382 ? -26.133 -7.396 -7.262 1.00 44.09 382 PRO A N 1
ATOM 3140 C CA . PRO A 1 382 ? -25.443 -8.660 -7.316 1.00 44.09 382 PRO A CA 1
ATOM 3141 C C . PRO A 1 382 ? -26.141 -9.650 -8.232 1.00 44.09 382 PRO A C 1
ATOM 3143 O O . PRO A 1 382 ? -27.314 -9.988 -8.070 1.00 44.09 382 PRO A O 1
ATOM 3146 N N . GLU A 1 383 ? -25.308 -10.263 -9.050 1.00 33.47 383 GLU A N 1
ATOM 3147 C CA . GLU A 1 383 ? -25.480 -11.650 -9.474 1.00 33.47 383 GLU A CA 1
ATOM 3148 C C . GLU A 1 383 ? -24.803 -12.602 -8.459 1.00 33.47 383 GLU A C 1
ATOM 3150 O O . GLU A 1 383 ? -24.829 -13.825 -8.597 1.00 33.47 383 GLU A O 1
ATOM 3155 N N . HIS A 1 384 ? -24.211 -12.056 -7.385 1.00 37.44 384 HIS A N 1
ATOM 3156 C CA . HIS A 1 384 ? -23.413 -12.790 -6.405 1.00 37.44 384 HIS A CA 1
ATOM 3157 C C . HIS A 1 384 ? -23.927 -12.584 -4.976 1.00 37.44 384 HIS A C 1
ATOM 3159 O O . HIS A 1 384 ? -23.730 -11.556 -4.332 1.00 37.44 384 HIS A O 1
ATOM 3165 N N . ARG A 1 385 ? -24.607 -13.621 -4.477 1.00 42.66 385 ARG A N 1
ATOM 3166 C CA . ARG A 1 385 ? -25.308 -13.677 -3.186 1.00 42.66 385 ARG A CA 1
ATOM 3167 C C . ARG A 1 385 ? -24.396 -13.433 -1.962 1.00 42.66 385 ARG A C 1
ATOM 3169 O O . ARG A 1 385 ? -24.906 -13.076 -0.911 1.00 42.66 385 ARG A O 1
ATOM 3176 N N . HIS A 1 386 ? -23.073 -13.578 -2.086 1.00 46.00 386 HIS A N 1
ATOM 3177 C CA . HIS A 1 386 ? -22.133 -13.523 -0.956 1.00 46.00 386 HIS A CA 1
ATOM 3178 C C . HIS A 1 386 ? -21.835 -12.106 -0.423 1.00 46.00 386 HIS A C 1
ATOM 3180 O O . HIS A 1 386 ? -21.847 -11.912 0.787 1.00 46.00 386 HIS A O 1
ATOM 3186 N N . GLU A 1 387 ? -21.618 -11.094 -1.267 1.00 48.47 387 GLU A N 1
ATOM 3187 C CA . GLU A 1 387 ? -21.171 -9.766 -0.788 1.00 48.47 387 GLU A CA 1
ATOM 3188 C C . GLU A 1 387 ? -22.305 -8.942 -0.158 1.00 48.47 387 GLU A C 1
ATOM 3190 O O . GLU A 1 387 ? -22.137 -8.331 0.899 1.00 48.47 387 GLU A O 1
ATOM 3195 N N . ARG A 1 388 ? -23.505 -8.996 -0.753 1.00 51.62 388 ARG A N 1
ATOM 3196 C CA . ARG A 1 388 ? -24.716 -8.355 -0.207 1.00 51.62 388 ARG A CA 1
ATOM 3197 C C . ARG A 1 388 ? -25.094 -8.939 1.162 1.00 51.62 388 ARG A C 1
ATOM 3199 O O . ARG A 1 388 ? -25.568 -8.226 2.041 1.00 51.62 388 ARG A O 1
ATOM 3206 N N . HIS A 1 389 ? -24.854 -10.232 1.337 1.00 60.38 389 HIS A N 1
ATOM 3207 C CA . HIS A 1 389 ? -25.155 -10.977 2.550 1.00 60.38 389 HIS A CA 1
ATOM 3208 C C . HIS A 1 389 ? -24.223 -10.611 3.712 1.00 60.38 389 HIS A C 1
ATOM 3210 O O . HIS A 1 389 ? -24.704 -10.311 4.801 1.00 60.38 389 HIS A O 1
ATOM 3216 N N . LEU A 1 390 ? -22.909 -10.513 3.479 1.00 55.44 390 LEU A N 1
ATOM 3217 C CA . LEU A 1 390 ? -21.956 -10.063 4.506 1.00 55.44 390 LEU A CA 1
ATOM 3218 C C . LEU A 1 390 ? -22.243 -8.624 4.966 1.00 55.44 390 LEU A C 1
ATOM 3220 O O . LEU A 1 390 ? -22.170 -8.319 6.158 1.00 55.44 390 LEU A O 1
ATOM 3224 N N . TYR A 1 391 ? -22.640 -7.751 4.035 1.00 53.12 391 TYR A N 1
ATOM 3225 C CA . TYR A 1 391 ? -23.041 -6.379 4.345 1.00 53.12 391 TYR A CA 1
ATOM 3226 C C . TYR A 1 391 ? -24.306 -6.319 5.217 1.00 53.12 391 TYR A C 1
ATOM 3228 O O . TYR A 1 391 ? -24.320 -5.643 6.249 1.00 53.12 391 TYR A O 1
ATOM 3236 N N . TYR A 1 392 ? -25.349 -7.066 4.839 1.00 66.06 392 TYR A N 1
ATOM 3237 C CA . TYR A 1 392 ? -26.589 -7.160 5.611 1.00 66.06 392 TYR A CA 1
ATOM 3238 C C . TYR A 1 392 ? -26.333 -7.677 7.031 1.00 66.06 392 TYR A C 1
ATOM 3240 O O . TYR A 1 392 ? -26.805 -7.100 8.011 1.00 66.06 392 TYR A O 1
ATOM 3248 N N . ARG A 1 393 ? -25.501 -8.714 7.154 1.00 68.75 393 ARG A N 1
ATOM 3249 C CA . ARG A 1 393 ? -25.073 -9.286 8.433 1.00 68.75 393 ARG A CA 1
ATOM 3250 C C . ARG A 1 393 ? -24.370 -8.278 9.328 1.00 68.75 393 ARG A C 1
ATOM 3252 O O . ARG A 1 393 ? -24.713 -8.163 10.506 1.00 68.75 393 ARG A O 1
ATOM 3259 N N . GLY A 1 394 ? -23.436 -7.510 8.772 1.00 58.25 394 GLY A N 1
ATOM 3260 C CA . GLY A 1 394 ? -22.742 -6.451 9.503 1.00 58.25 394 GLY A CA 1
ATOM 3261 C C . GLY A 1 394 ? -23.709 -5.387 10.027 1.00 58.25 394 GLY A C 1
ATOM 3262 O O . GLY A 1 394 ? -23.648 -5.017 11.202 1.00 58.25 394 GLY A O 1
ATOM 3263 N N . LEU A 1 395 ? -24.655 -4.953 9.187 1.00 61.75 395 LEU A N 1
ATOM 3264 C CA . LEU A 1 395 ? -25.703 -4.008 9.576 1.00 61.75 395 LEU A CA 1
ATOM 3265 C C . LEU A 1 395 ? -26.588 -4.567 10.699 1.00 61.75 395 LEU A C 1
ATOM 3267 O O . LEU A 1 395 ? -26.851 -3.868 11.676 1.00 61.75 395 LEU A O 1
ATOM 3271 N N . MET A 1 396 ? -27.016 -5.826 10.595 1.00 72.44 396 MET A N 1
ATOM 3272 C CA . MET A 1 396 ? -27.862 -6.468 11.602 1.00 72.44 396 MET A CA 1
ATOM 3273 C C . MET A 1 396 ? -27.145 -6.646 12.939 1.00 72.44 396 MET A C 1
ATOM 3275 O O . MET A 1 396 ? -27.712 -6.307 13.971 1.00 72.44 396 MET A O 1
ATOM 3279 N N . LEU A 1 397 ? -25.891 -7.102 12.962 1.00 60.31 397 LEU A N 1
ATOM 3280 C CA . LEU A 1 397 ? -25.145 -7.199 14.221 1.00 60.31 397 LEU A CA 1
ATOM 3281 C C . LEU A 1 397 ? -24.974 -5.824 14.876 1.00 60.31 397 LEU A C 1
ATOM 3283 O O . LEU A 1 397 ? -25.094 -5.689 16.092 1.00 60.31 397 LEU A O 1
ATOM 3287 N N . TYR A 1 398 ? -24.740 -4.786 14.074 1.00 54.53 398 TYR A N 1
ATOM 3288 C CA . TYR A 1 398 ? -24.633 -3.425 14.580 1.00 54.53 398 TYR A CA 1
ATOM 3289 C C . TYR A 1 398 ? -25.969 -2.902 15.135 1.00 54.53 398 TYR A C 1
ATOM 3291 O O . TYR A 1 398 ? -25.998 -2.315 16.215 1.00 54.53 398 TYR A O 1
ATOM 3299 N N . LEU A 1 399 ? -27.093 -3.154 14.454 1.00 63.66 399 LEU A N 1
ATOM 3300 C CA . LEU A 1 399 ? -28.432 -2.824 14.960 1.00 63.66 399 LEU A CA 1
ATOM 3301 C C . LEU A 1 399 ? -28.785 -3.637 16.209 1.00 63.66 399 LEU A C 1
ATOM 3303 O O . LEU A 1 399 ? -29.429 -3.110 17.114 1.00 63.66 399 LEU A O 1
ATOM 3307 N N . ARG A 1 400 ? -28.305 -4.877 16.319 1.00 66.06 400 ARG A N 1
ATOM 3308 C CA . ARG A 1 400 ? -28.478 -5.713 17.510 1.00 66.06 400 ARG A CA 1
ATOM 3309 C C . ARG A 1 400 ? -27.815 -5.111 18.749 1.00 66.06 400 ARG A C 1
ATOM 3311 O O . ARG A 1 400 ? -28.354 -5.226 19.845 1.00 66.06 400 ARG A O 1
ATOM 3318 N N . CYS A 1 401 ? -26.704 -4.389 18.588 1.00 54.22 401 CYS A N 1
ATOM 3319 C CA . CYS A 1 401 ? -26.101 -3.622 19.683 1.00 54.22 401 CYS A CA 1
ATOM 3320 C C . CYS A 1 401 ? -26.977 -2.468 20.181 1.00 54.22 401 CYS A C 1
ATOM 3322 O O . CYS A 1 401 ? -26.680 -1.889 21.225 1.00 54.22 401 CYS A O 1
ATOM 3324 N N . LEU A 1 402 ? -27.970 -2.054 19.401 1.00 53.34 402 LEU A N 1
ATOM 3325 C CA . LEU A 1 402 ? -28.674 -0.789 19.576 1.00 53.34 402 LEU A CA 1
ATOM 3326 C C . LEU A 1 402 ? -30.148 -0.973 19.920 1.00 53.34 402 LEU A C 1
ATOM 3328 O O . LEU A 1 402 ? -30.715 -0.118 20.598 1.00 53.34 402 LEU A O 1
ATOM 3332 N N . LEU A 1 403 ? -30.737 -2.068 19.456 1.00 62.00 403 LEU A N 1
ATOM 3333 C CA . LEU A 1 403 ? -32.132 -2.417 19.646 1.00 62.00 403 LEU A CA 1
ATOM 3334 C C . LEU A 1 403 ? -32.264 -3.495 20.727 1.00 62.00 403 LEU A C 1
ATOM 3336 O O . LEU A 1 403 ? -31.417 -4.387 20.856 1.00 62.00 403 LEU A O 1
ATOM 3340 N N . ASP A 1 404 ? -33.339 -3.407 21.505 1.00 65.50 404 ASP A N 1
ATOM 3341 C CA . ASP A 1 404 ? -33.772 -4.509 22.360 1.00 65.50 404 ASP A CA 1
ATOM 3342 C C . ASP A 1 404 ? -34.336 -5.668 21.517 1.00 65.50 404 ASP A C 1
ATOM 3344 O O . ASP A 1 404 ? -34.420 -5.594 20.288 1.00 65.50 404 ASP A O 1
ATOM 3348 N N . ASP A 1 405 ? -34.672 -6.779 22.172 1.00 70.62 405 ASP A N 1
ATOM 3349 C CA . ASP A 1 405 ? -35.127 -8.000 21.496 1.00 70.62 405 ASP A CA 1
ATOM 3350 C C . ASP A 1 405 ? -36.404 -7.768 20.674 1.00 70.62 405 ASP A C 1
ATOM 3352 O O . ASP A 1 405 ? -36.528 -8.291 19.566 1.00 70.62 405 ASP A O 1
ATOM 3356 N N . GLU A 1 406 ? -37.329 -6.953 21.184 1.00 74.62 406 GLU A N 1
ATOM 3357 C CA . GLU A 1 406 ? -38.612 -6.669 20.539 1.00 74.62 406 GLU A CA 1
ATOM 3358 C C . GLU A 1 406 ? -38.443 -5.767 19.310 1.00 74.62 406 GLU A C 1
ATOM 3360 O O . GLU A 1 406 ? -39.030 -6.031 18.258 1.00 74.62 406 GLU A O 1
ATOM 3365 N N . ALA A 1 407 ? -37.618 -4.722 19.403 1.00 67.19 407 ALA A N 1
ATOM 3366 C CA . ALA A 1 407 ? -37.319 -3.830 18.290 1.00 67.19 407 ALA A CA 1
ATOM 3367 C C . ALA A 1 407 ? -36.448 -4.512 17.225 1.00 67.19 407 ALA A C 1
ATOM 3369 O O . ALA A 1 407 ? -36.648 -4.290 16.030 1.00 67.19 407 ALA A O 1
ATOM 3370 N N . PHE A 1 408 ? -35.505 -5.366 17.633 1.00 76.00 408 PHE A N 1
ATOM 3371 C CA . PHE A 1 408 ? -34.661 -6.112 16.702 1.00 76.00 408 PHE A CA 1
ATOM 3372 C C . PHE A 1 408 ? -35.460 -7.161 15.919 1.00 76.00 408 PHE A C 1
ATOM 3374 O O . PHE A 1 408 ? -35.295 -7.268 14.706 1.00 76.00 408 PHE A O 1
ATOM 3381 N N . ALA A 1 409 ? -36.382 -7.877 16.576 1.00 81.25 409 ALA A N 1
ATOM 3382 C CA . ALA A 1 409 ? -37.239 -8.881 15.936 1.00 81.25 409 ALA A CA 1
ATOM 3383 C C . ALA A 1 409 ? -38.182 -8.306 14.864 1.00 81.25 409 ALA A C 1
ATOM 3385 O O . ALA A 1 409 ? -38.725 -9.052 14.052 1.00 81.25 409 ALA A O 1
ATOM 3386 N N . GLN A 1 410 ? -38.382 -6.985 14.843 1.00 79.69 410 GLN A N 1
ATOM 3387 C CA . GLN A 1 410 ? -39.164 -6.317 13.806 1.00 79.69 410 GLN A CA 1
ATOM 3388 C C . GLN A 1 410 ? -38.377 -6.112 12.509 1.00 79.69 410 GLN A C 1
ATOM 3390 O O . GLN A 1 410 ? -38.994 -5.787 11.493 1.00 79.69 410 GLN A O 1
ATOM 3395 N N . LEU A 1 411 ? -37.049 -6.256 12.507 1.00 78.94 411 LEU A N 1
ATOM 3396 C CA . LEU A 1 411 ? -36.236 -6.106 11.303 1.00 78.94 411 LEU A CA 1
ATOM 3397 C C . LEU A 1 411 ? -36.431 -7.300 10.349 1.00 78.94 411 LEU A C 1
ATOM 3399 O O . LEU A 1 411 ? -36.660 -8.420 10.805 1.00 78.94 411 LEU A O 1
ATOM 3403 N N . PRO A 1 412 ? -36.374 -7.072 9.025 1.00 75.75 412 PRO A N 1
ATOM 3404 C CA . PRO A 1 412 ? -36.450 -8.155 8.052 1.00 75.75 412 PRO A CA 1
ATOM 3405 C C . PRO A 1 412 ? -35.332 -9.200 8.241 1.00 75.75 412 PRO A C 1
ATOM 3407 O O . PRO A 1 412 ? -34.289 -8.931 8.837 1.00 75.75 412 PRO A O 1
ATOM 3410 N N . GLY A 1 413 ? -35.543 -10.411 7.724 1.00 74.38 413 GLY A N 1
ATOM 3411 C CA . GLY A 1 413 ? -34.503 -11.445 7.659 1.00 74.38 413 GLY A CA 1
ATOM 3412 C C . GLY A 1 413 ? -33.543 -11.250 6.478 1.00 74.38 413 GLY A C 1
ATOM 3413 O O . GLY A 1 413 ? -33.755 -10.388 5.628 1.00 74.38 413 GLY A O 1
ATOM 3414 N N . GLU A 1 414 ? -32.505 -12.086 6.395 1.00 66.62 414 GLU A N 1
ATOM 3415 C CA . GLU A 1 414 ? -31.520 -12.065 5.294 1.00 66.62 414 GLU A CA 1
ATOM 3416 C C . GLU A 1 414 ? -32.135 -12.300 3.906 1.00 66.62 414 GLU A C 1
ATOM 3418 O O . GLU A 1 414 ? -31.625 -11.781 2.916 1.00 66.62 414 GLU A O 1
ATOM 3423 N N . ASP A 1 415 ? -33.258 -13.020 3.844 1.00 66.88 415 ASP A N 1
ATOM 3424 C CA . ASP A 1 415 ? -33.992 -13.337 2.613 1.00 66.88 415 ASP A CA 1
ATOM 3425 C C . ASP A 1 415 ? -35.086 -12.304 2.263 1.00 66.88 415 ASP A C 1
ATOM 3427 O O . ASP A 1 415 ? -36.038 -12.618 1.547 1.00 66.88 415 ASP A O 1
ATOM 3431 N N . CYS A 1 416 ? -34.999 -11.081 2.794 1.00 64.50 416 CYS A N 1
ATOM 3432 C CA . CYS A 1 416 ? -36.027 -10.060 2.585 1.00 64.50 416 CYS A CA 1
ATOM 3433 C C . CYS A 1 416 ? -36.147 -9.575 1.134 1.00 64.50 416 CYS A C 1
ATOM 3435 O O . CYS A 1 416 ? -35.197 -9.611 0.343 1.00 64.50 416 CYS A O 1
ATOM 3437 N N . SER A 1 417 ? -37.348 -9.114 0.779 1.00 66.62 417 SER A N 1
ATOM 3438 C CA . SER A 1 417 ? -37.634 -8.580 -0.551 1.00 66.62 417 SER A CA 1
ATOM 3439 C C . SER A 1 417 ? -36.912 -7.248 -0.787 1.00 66.62 417 SER A C 1
ATOM 3441 O O . SER A 1 417 ? -36.495 -6.552 0.142 1.00 66.62 417 SER A O 1
ATOM 3443 N N . PHE A 1 418 ? -36.777 -6.854 -2.055 1.00 54.22 418 PHE A N 1
ATOM 3444 C CA . PHE A 1 418 ? -36.188 -5.560 -2.406 1.00 54.22 418 PHE A CA 1
ATOM 3445 C C . PHE A 1 418 ? -36.982 -4.387 -1.809 1.00 54.22 418 PHE A C 1
ATOM 3447 O O . PHE A 1 418 ? -36.391 -3.417 -1.343 1.00 54.22 418 PHE A O 1
ATOM 3454 N N . GLU A 1 419 ? -38.310 -4.490 -1.773 1.00 62.50 419 GLU A N 1
ATOM 3455 C CA . GLU A 1 419 ? -39.191 -3.496 -1.161 1.00 62.50 419 GLU A CA 1
ATOM 3456 C C . GLU A 1 419 ? -38.978 -3.398 0.357 1.00 62.50 419 GLU A C 1
ATOM 3458 O O . GLU A 1 419 ? -38.932 -2.296 0.903 1.00 62.50 419 GLU A O 1
ATOM 3463 N N . GLU A 1 420 ? -38.799 -4.532 1.042 1.00 63.88 420 GLU A N 1
ATOM 3464 C CA . GLU A 1 420 ? -38.502 -4.565 2.481 1.00 63.88 420 GLU A CA 1
ATOM 3465 C C . GLU A 1 420 ? -37.135 -3.946 2.792 1.00 63.88 420 GLU A C 1
ATOM 3467 O O . GLU A 1 420 ? -36.991 -3.200 3.765 1.00 63.88 420 GLU A O 1
ATOM 3472 N N . LEU A 1 421 ? -36.145 -4.207 1.936 1.00 60.62 421 LEU A N 1
ATOM 3473 C CA . LEU A 1 421 ? -34.806 -3.639 2.038 1.00 60.62 421 LEU A CA 1
ATOM 3474 C C . LEU A 1 421 ? -34.805 -2.123 1.766 1.00 60.62 421 LEU A C 1
ATOM 3476 O O . LEU A 1 421 ? -34.135 -1.373 2.474 1.00 60.62 421 LEU A O 1
ATOM 3480 N N . ALA A 1 422 ? -35.586 -1.657 0.788 1.00 54.53 422 ALA A N 1
ATOM 3481 C CA . ALA A 1 422 ? -35.730 -0.238 0.459 1.00 54.53 422 ALA A CA 1
ATOM 3482 C C . ALA A 1 422 ? -36.448 0.565 1.561 1.00 54.53 422 ALA A C 1
ATOM 3484 O O . ALA A 1 422 ? -36.179 1.752 1.724 1.00 54.53 422 ALA A O 1
ATOM 3485 N N . ALA A 1 423 ? -37.325 -0.076 2.341 1.00 66.00 423 ALA A N 1
ATOM 3486 C CA . ALA A 1 423 ? -38.017 0.531 3.483 1.00 66.00 423 ALA A CA 1
ATOM 3487 C C . ALA A 1 423 ? -37.215 0.469 4.799 1.00 66.00 423 ALA A C 1
ATOM 3489 O O . ALA A 1 423 ? -37.584 1.103 5.794 1.00 66.00 423 ALA A O 1
ATOM 3490 N N . LEU A 1 424 ? -36.116 -0.294 4.826 1.00 65.69 424 LEU A N 1
ATOM 3491 C CA . LEU A 1 424 ? -35.264 -0.470 6.001 1.00 65.69 424 LEU A CA 1
ATOM 3492 C C . LEU A 1 424 ? -34.765 0.863 6.597 1.00 65.69 424 LEU A C 1
ATOM 3494 O O . LEU A 1 424 ? -34.798 0.988 7.822 1.00 65.69 424 LEU A O 1
ATOM 3498 N N . PRO A 1 425 ? -34.379 1.879 5.798 1.00 59.66 425 PRO A N 1
ATOM 3499 C CA . PRO A 1 425 ? -34.025 3.204 6.291 1.00 59.66 425 PRO A CA 1
ATOM 3500 C C . PRO A 1 425 ? -35.072 3.834 7.229 1.00 59.66 425 PRO A C 1
ATOM 3502 O O . PRO A 1 425 ? -34.776 4.148 8.388 1.00 59.66 425 PRO A O 1
ATOM 3505 N N . ASP A 1 426 ? -36.310 3.965 6.760 1.00 62.88 426 ASP A N 1
ATOM 3506 C CA . ASP A 1 426 ? -37.401 4.588 7.518 1.00 62.88 426 ASP A CA 1
ATOM 3507 C C . ASP A 1 426 ? -37.791 3.759 8.746 1.00 62.88 426 ASP A C 1
ATOM 3509 O O . ASP A 1 426 ? -38.127 4.296 9.812 1.00 62.88 426 ASP A O 1
ATOM 3513 N N . LYS A 1 427 ? -37.697 2.431 8.623 1.00 70.50 427 LYS A N 1
ATOM 3514 C CA . LYS A 1 427 ? -37.972 1.492 9.711 1.00 70.50 427 LYS A CA 1
ATOM 3515 C C . LYS A 1 427 ? -36.924 1.590 10.818 1.00 70.50 427 LYS A C 1
ATOM 3517 O O . LYS A 1 427 ? -37.287 1.685 11.988 1.00 70.50 427 LYS A O 1
ATOM 3522 N N . ILE A 1 428 ? -35.643 1.655 10.456 1.00 66.31 428 ILE A N 1
ATOM 3523 C CA . ILE A 1 428 ? -34.533 1.896 11.384 1.00 66.31 428 ILE A CA 1
ATOM 3524 C C . ILE A 1 428 ? -34.739 3.232 12.102 1.00 66.31 428 ILE A C 1
ATOM 3526 O O . ILE A 1 428 ? -34.692 3.280 13.330 1.00 66.31 428 ILE A O 1
ATOM 3530 N N . HIS A 1 429 ? -35.026 4.305 11.361 1.00 64.25 429 HIS A N 1
ATOM 3531 C CA . HIS A 1 429 ? -35.275 5.624 11.942 1.00 64.25 429 HIS A CA 1
ATOM 3532 C C . HIS A 1 429 ? -36.444 5.602 12.944 1.00 64.25 429 HIS A C 1
ATOM 3534 O O . HIS A 1 429 ? -36.348 6.169 14.034 1.00 64.25 429 HIS A O 1
ATOM 3540 N N . THR A 1 430 ? -37.535 4.908 12.614 1.00 68.62 430 THR A N 1
ATOM 3541 C CA . THR A 1 430 ? -38.686 4.733 13.514 1.00 68.62 430 THR A CA 1
ATOM 3542 C C . THR A 1 430 ? -38.306 3.973 14.786 1.00 68.62 430 THR A C 1
ATOM 3544 O O . THR A 1 430 ? -38.574 4.456 15.885 1.00 68.62 430 THR A O 1
ATOM 3547 N N . LEU A 1 431 ? -37.636 2.824 14.660 1.00 67.38 431 LEU A N 1
ATOM 3548 C CA . LEU A 1 431 ? -37.225 1.994 15.798 1.00 67.38 431 LEU A CA 1
ATOM 3549 C C . LEU A 1 431 ? -36.264 2.740 16.732 1.00 67.38 431 LEU A C 1
ATOM 3551 O O . LEU A 1 431 ? -36.454 2.729 17.948 1.00 67.38 431 LEU A O 1
ATOM 3555 N N . PHE A 1 432 ? -35.287 3.462 16.178 1.00 63.53 432 PHE A N 1
ATOM 3556 C CA . PHE A 1 432 ? -34.375 4.291 16.968 1.00 63.53 432 PHE A CA 1
ATOM 3557 C C . PHE A 1 432 ? -35.092 5.389 17.743 1.00 63.53 432 PHE A C 1
ATOM 3559 O O . PHE A 1 432 ? -34.790 5.598 18.918 1.00 63.53 432 PHE A O 1
ATOM 3566 N N . ASN A 1 433 ? -36.039 6.082 17.106 1.00 67.12 433 ASN A N 1
ATOM 3567 C CA . ASN A 1 433 ? -36.820 7.110 17.783 1.00 67.12 433 ASN A CA 1
ATOM 3568 C C . ASN A 1 433 ? -37.649 6.514 18.922 1.00 67.12 433 ASN A C 1
ATOM 3570 O O . ASN A 1 433 ? -37.687 7.102 19.998 1.00 67.12 433 ASN A O 1
ATOM 3574 N N . THR A 1 434 ? -38.248 5.337 18.734 1.00 69.50 434 THR A N 1
ATOM 3575 C CA . THR A 1 434 ? -38.995 4.639 19.791 1.00 69.50 434 THR A CA 1
ATOM 3576 C C . THR A 1 434 ? -38.104 4.292 20.984 1.00 69.50 434 THR A C 1
ATOM 3578 O O . THR A 1 434 ? -38.463 4.602 22.119 1.00 69.50 434 THR A O 1
ATOM 3581 N N . VAL A 1 435 ? -36.914 3.728 20.745 1.00 67.19 435 VAL A N 1
ATOM 3582 C CA . VAL A 1 435 ? -35.952 3.389 21.812 1.00 67.19 435 VAL A CA 1
ATOM 3583 C C . VAL A 1 435 ? -35.464 4.645 22.542 1.00 67.19 435 VAL A C 1
ATOM 3585 O O . VAL A 1 435 ? -35.426 4.678 23.773 1.00 67.19 435 VAL A O 1
ATOM 3588 N N . LEU A 1 436 ? -35.129 5.708 21.803 1.00 67.88 436 LEU A N 1
ATOM 3589 C CA . LEU A 1 436 ? -34.691 6.979 22.385 1.00 67.88 436 LEU A CA 1
ATOM 3590 C C . LEU A 1 436 ? -35.798 7.618 23.235 1.00 67.88 436 LEU A C 1
ATOM 3592 O O . LEU A 1 436 ? -35.531 8.064 24.351 1.00 67.88 436 LEU A O 1
ATOM 3596 N N . LEU A 1 437 ? -37.036 7.632 22.734 1.00 73.81 437 LEU A N 1
ATOM 3597 C CA . LEU A 1 437 ? -38.205 8.127 23.463 1.00 73.81 437 LEU A CA 1
ATOM 3598 C C . LEU A 1 437 ? -38.448 7.314 24.739 1.00 73.81 437 LEU A C 1
ATOM 3600 O O . LEU A 1 437 ? -38.650 7.911 25.795 1.00 73.81 437 LEU A O 1
ATOM 3604 N N . GLY A 1 438 ? -38.365 5.983 24.665 1.00 75.00 438 GLY A N 1
ATOM 3605 C CA . GLY A 1 438 ? -38.527 5.097 25.818 1.00 75.00 438 GLY A CA 1
ATOM 3606 C C . GLY A 1 438 ? -37.472 5.326 26.904 1.00 75.00 438 GLY A C 1
ATOM 3607 O O . GLY A 1 438 ? -37.799 5.380 28.091 1.00 75.00 438 GLY A O 1
ATOM 3608 N N . GLU A 1 439 ? -36.211 5.542 26.525 1.00 72.19 439 GLU A N 1
ATOM 3609 C CA . GLU A 1 439 ? -35.151 5.871 27.485 1.00 72.19 439 GLU A CA 1
ATOM 3610 C C . GLU A 1 439 ? -35.328 7.259 28.109 1.00 72.19 439 GLU A C 1
ATOM 3612 O O . GLU A 1 439 ? -35.144 7.418 29.320 1.00 72.19 439 GLU A O 1
ATOM 3617 N N . VAL A 1 440 ? -35.732 8.265 27.326 1.00 78.50 440 VAL A N 1
ATOM 3618 C CA . VAL A 1 440 ? -36.061 9.592 27.868 1.00 78.50 440 VAL A CA 1
ATOM 3619 C C . VAL A 1 440 ? -37.241 9.499 28.838 1.00 78.50 440 VAL A C 1
ATOM 3621 O O . VAL A 1 440 ? -37.171 10.067 29.926 1.00 78.50 440 VAL A O 1
ATOM 3624 N N . GLU A 1 441 ? -38.285 8.737 28.507 1.00 84.00 441 GLU A N 1
ATOM 3625 C CA . GLU A 1 441 ? -39.433 8.504 29.387 1.00 84.00 441 GLU A CA 1
ATOM 3626 C C . GLU A 1 441 ? -39.021 7.815 30.695 1.00 84.00 441 GLU A C 1
ATOM 3628 O O . GLU A 1 441 ? -39.401 8.254 31.784 1.00 84.00 441 GLU A O 1
ATOM 3633 N N . LYS A 1 442 ? -38.212 6.755 30.617 1.00 81.94 442 LYS A N 1
ATOM 3634 C CA . LYS A 1 442 ? -37.697 6.030 31.786 1.00 81.94 442 LYS A CA 1
ATOM 3635 C C . LYS A 1 442 ? -36.891 6.941 32.712 1.00 81.94 442 LYS A C 1
ATOM 3637 O O . LYS A 1 442 ? -37.068 6.896 33.930 1.00 81.94 442 LYS A O 1
ATOM 3642 N N . ARG A 1 443 ? -36.040 7.801 32.149 1.00 83.00 443 ARG A N 1
ATOM 3643 C CA . ARG A 1 443 ? -35.245 8.777 32.913 1.00 83.00 443 ARG A CA 1
ATOM 3644 C C . ARG A 1 443 ? -36.116 9.877 33.507 1.00 83.00 443 ARG A C 1
ATOM 3646 O O . ARG A 1 443 ? -35.934 10.235 34.666 1.00 83.00 443 ARG A O 1
ATOM 3653 N N . ALA A 1 444 ? -37.101 10.367 32.760 1.00 85.88 444 ALA A N 1
ATOM 3654 C CA . ALA A 1 444 ? -38.057 11.339 33.272 1.00 85.88 444 ALA A CA 1
ATOM 3655 C C . ALA A 1 444 ? -38.862 10.769 34.455 1.00 85.88 444 ALA A C 1
ATOM 3657 O O . ALA A 1 444 ? -39.031 11.451 35.464 1.00 85.88 444 ALA A O 1
ATOM 3658 N N . LYS A 1 445 ? -39.257 9.486 34.399 1.00 87.50 445 LYS A N 1
ATOM 3659 C CA . LYS A 1 445 ? -39.865 8.768 35.536 1.00 87.50 445 LYS A CA 1
ATOM 3660 C C . LYS A 1 445 ? -38.930 8.701 36.748 1.00 87.50 445 LYS A C 1
ATOM 3662 O O . LYS A 1 445 ? -39.391 8.910 37.865 1.00 87.50 445 LYS A O 1
ATOM 3667 N N . ALA A 1 446 ? -37.630 8.472 36.548 1.00 85.94 446 ALA A N 1
ATOM 3668 C CA . ALA A 1 446 ? -36.639 8.481 37.632 1.00 85.94 446 ALA A CA 1
ATOM 3669 C C . ALA A 1 446 ? -36.423 9.876 38.261 1.00 85.94 446 ALA A C 1
ATOM 3671 O O . ALA A 1 446 ? -35.958 9.984 39.397 1.00 85.94 446 ALA A O 1
ATOM 3672 N N . LEU A 1 447 ? -36.778 10.946 37.541 1.00 89.75 447 LEU A N 1
ATOM 3673 C CA . LEU A 1 447 ? -36.763 12.324 38.034 1.00 89.75 447 LEU A CA 1
ATOM 3674 C C . LEU A 1 447 ? -38.090 12.791 38.642 1.00 89.75 447 LEU A C 1
ATOM 3676 O O . LEU A 1 447 ? -38.161 13.927 39.111 1.00 89.75 447 LEU A O 1
ATOM 3680 N N . ALA A 1 448 ? -39.140 11.969 38.636 1.00 89.94 448 ALA A N 1
ATOM 3681 C CA . ALA A 1 448 ? -40.460 12.388 39.096 1.00 89.94 448 ALA A CA 1
ATOM 3682 C C . ALA A 1 448 ? -40.408 12.936 40.537 1.00 89.94 448 ALA A C 1
ATOM 3684 O O . ALA A 1 448 ? -39.853 12.313 41.442 1.00 89.94 448 ALA A O 1
ATOM 3685 N N . GLY A 1 449 ? -40.961 14.134 40.738 1.00 87.94 449 GLY A N 1
ATOM 3686 C CA . GLY A 1 449 ? -40.956 14.852 42.015 1.00 87.94 449 GLY A CA 1
ATOM 3687 C C . GLY A 1 449 ? -39.623 15.503 42.414 1.00 87.94 449 GLY A C 1
ATOM 3688 O O . GLY A 1 449 ? -39.606 16.273 43.376 1.00 87.94 449 GLY A O 1
ATOM 3689 N N . ARG A 1 450 ? -38.518 15.256 41.694 1.00 91.88 450 ARG A N 1
ATOM 3690 C CA . ARG A 1 450 ? -37.214 15.891 41.958 1.00 91.88 450 ARG A CA 1
ATOM 3691 C C . ARG A 1 450 ? -37.177 17.307 41.385 1.00 91.88 450 ARG A C 1
ATOM 3693 O O . ARG A 1 450 ? -37.764 17.575 40.336 1.00 91.88 450 ARG A O 1
ATOM 3700 N N . GLU A 1 451 ? -36.459 18.196 42.071 1.00 94.81 451 GLU A N 1
ATOM 3701 C CA . GLU A 1 451 ? -36.117 19.508 41.523 1.00 94.81 451 GLU A CA 1
ATOM 3702 C C . GLU A 1 451 ? -34.998 19.383 40.483 1.00 94.81 451 GLU A C 1
ATOM 3704 O O . GLU A 1 451 ? -34.025 18.660 40.709 1.00 94.81 451 GLU A O 1
ATOM 3709 N N . VAL A 1 452 ? -35.124 20.084 39.354 1.00 95.94 452 VAL A N 1
ATOM 3710 C CA . VAL A 1 452 ? -34.125 20.078 38.272 1.00 95.94 452 VAL A CA 1
ATOM 3711 C C . VAL A 1 452 ? -34.001 21.445 37.598 1.00 95.94 452 VAL A C 1
ATOM 3713 O O . VAL A 1 452 ? -34.875 22.308 37.717 1.00 95.94 452 VAL A O 1
ATOM 3716 N N . TYR A 1 453 ? -32.938 21.610 36.816 1.00 96.75 453 TYR A N 1
ATOM 3717 C CA . TYR A 1 453 ? -32.845 22.636 35.782 1.00 96.75 453 TYR A CA 1
ATOM 3718 C C . TYR A 1 453 ? -33.145 22.037 34.411 1.00 96.75 453 TYR A C 1
ATOM 3720 O O . TYR A 1 453 ? -32.692 20.937 34.097 1.00 96.75 453 TYR A O 1
ATOM 3728 N N . PHE A 1 454 ? -33.865 22.770 33.568 1.00 96.31 454 PHE A N 1
ATOM 3729 C CA . PHE A 1 454 ? -34.004 22.426 32.154 1.00 96.31 454 PHE A CA 1
ATOM 3730 C C . PHE A 1 454 ? -33.057 23.286 31.331 1.00 96.31 454 PHE A C 1
ATOM 3732 O O . PHE A 1 454 ? -32.991 24.483 31.550 1.00 96.31 454 PHE A O 1
ATOM 3739 N N . TRP A 1 455 ? -32.326 22.714 30.381 1.00 94.50 455 TRP A N 1
ATOM 3740 C CA . TRP A 1 455 ? -31.440 23.449 29.482 1.00 94.50 455 TRP A CA 1
ATOM 3741 C C . TRP A 1 455 ? -31.960 23.352 28.057 1.00 94.50 455 TRP A C 1
ATOM 3743 O O . TRP A 1 455 ? -32.008 22.266 27.488 1.00 94.50 455 TRP A O 1
ATOM 3753 N N . GLY A 1 456 ? -32.319 24.489 27.469 1.00 92.00 456 GLY A N 1
ATOM 3754 C CA . GLY A 1 456 ? -32.938 24.562 26.149 1.00 92.00 456 GLY A CA 1
ATOM 3755 C C . GLY A 1 456 ? -34.461 24.385 26.180 1.00 92.00 456 GLY A C 1
ATOM 3756 O O . GLY A 1 456 ? -35.009 23.498 26.825 1.00 92.00 456 GLY A O 1
ATOM 3757 N N . CYS A 1 457 ? -35.161 25.246 25.439 1.00 90.31 457 CYS A N 1
ATOM 3758 C CA . CYS A 1 457 ? -36.628 25.297 25.362 1.00 90.31 457 CYS A CA 1
ATOM 3759 C C . CYS A 1 457 ? -37.144 25.210 23.907 1.00 90.31 457 CYS A C 1
ATOM 3761 O O . CYS A 1 457 ? -38.218 25.708 23.568 1.00 90.31 457 CYS A O 1
ATOM 3763 N N . GLY A 1 458 ? -36.330 24.638 23.011 1.00 87.69 458 GLY A N 1
ATOM 3764 C CA . GLY A 1 458 ? -36.557 24.620 21.563 1.00 87.69 458 GLY A CA 1
ATOM 3765 C C . GLY A 1 458 ? -37.393 23.438 21.055 1.00 87.69 458 GLY A C 1
ATOM 3766 O O . GLY A 1 458 ? -38.279 22.920 21.729 1.00 87.69 458 GLY A O 1
ATOM 3767 N N . ALA A 1 459 ? -37.107 22.991 19.828 1.00 85.75 459 ALA A N 1
ATOM 3768 C CA . ALA A 1 459 ? -37.808 21.862 19.206 1.00 85.75 459 ALA A CA 1
ATOM 3769 C C . ALA A 1 459 ? -37.668 20.551 20.004 1.00 85.75 459 ALA A C 1
ATOM 3771 O O . ALA A 1 459 ? -38.643 19.816 20.118 1.00 85.75 459 ALA A O 1
ATOM 3772 N N . ALA A 1 460 ? -36.500 20.312 20.611 1.00 85.44 460 ALA A N 1
ATOM 3773 C CA . ALA A 1 460 ? -36.275 19.160 21.482 1.00 85.44 460 ALA A CA 1
ATOM 3774 C C . ALA A 1 460 ? -37.213 19.174 22.703 1.00 85.44 460 ALA A C 1
ATOM 3776 O O . ALA A 1 460 ? -37.870 18.178 22.982 1.00 85.44 460 ALA A O 1
ATOM 3777 N N . TRP A 1 461 ? -37.374 20.321 23.376 1.00 91.56 461 TRP A N 1
ATOM 3778 C CA . TRP A 1 461 ? -38.325 20.448 24.488 1.00 91.56 461 TRP A CA 1
ATOM 3779 C C . TRP A 1 461 ? -39.748 20.096 24.046 1.00 91.56 461 TRP A C 1
ATOM 3781 O O . TRP A 1 461 ? -40.417 19.293 24.687 1.00 91.56 461 TRP A O 1
ATOM 3791 N N . ARG A 1 462 ? -40.199 20.625 22.900 1.00 89.62 462 ARG A N 1
ATOM 3792 C CA . ARG A 1 462 ? -41.546 20.336 22.381 1.00 89.62 462 ARG A CA 1
ATOM 3793 C C . ARG A 1 462 ? -41.803 18.847 22.150 1.00 89.62 462 ARG A C 1
ATOM 3795 O O . ARG A 1 462 ? -42.936 18.421 22.341 1.00 89.62 462 ARG A O 1
ATOM 3802 N N . GLN A 1 463 ? -40.784 18.088 21.751 1.00 85.81 463 GLN A N 1
ATOM 3803 C CA . GLN A 1 463 ? -40.894 16.646 21.533 1.00 85.81 463 GLN A CA 1
ATOM 3804 C C . GLN A 1 463 ? -40.994 15.862 22.847 1.00 85.81 463 GLN A C 1
ATOM 3806 O O . GLN A 1 463 ? -41.755 14.901 22.926 1.00 85.81 463 GLN A O 1
ATOM 3811 N N . TYR A 1 464 ? -40.228 16.259 23.867 1.00 88.69 464 TYR A N 1
ATOM 3812 C CA . TYR A 1 464 ? -40.062 15.463 25.086 1.00 88.69 464 TYR A CA 1
ATOM 3813 C C . TYR A 1 464 ? -40.891 15.939 26.280 1.00 88.69 464 TYR A C 1
ATOM 3815 O O . TYR A 1 464 ? -41.030 15.193 27.249 1.00 88.69 464 TYR A O 1
ATOM 3823 N N . ARG A 1 465 ? -41.464 17.149 26.235 1.00 90.56 465 ARG A N 1
ATOM 3824 C CA . ARG A 1 465 ? -42.134 17.790 27.382 1.00 90.56 465 ARG A CA 1
ATOM 3825 C C . ARG A 1 465 ? -43.181 16.924 28.078 1.00 90.56 465 ARG A C 1
ATOM 3827 O O . ARG A 1 465 ? -43.313 17.021 29.293 1.00 90.56 465 ARG A O 1
ATOM 3834 N N . GLN A 1 466 ? -43.894 16.059 27.347 1.00 90.88 466 GLN A N 1
ATOM 3835 C CA . GLN A 1 466 ? -44.911 15.197 27.957 1.00 90.88 466 GLN A CA 1
ATOM 3836 C C . GLN A 1 466 ? -44.334 14.229 28.997 1.00 90.88 466 GLN A C 1
ATOM 3838 O O . GLN A 1 466 ? -45.017 13.900 29.959 1.00 90.88 466 GLN A O 1
ATOM 3843 N N . PHE A 1 467 ? -43.079 13.802 28.844 1.00 90.06 467 PHE A N 1
ATOM 3844 C CA . PHE A 1 467 ? -42.455 12.852 29.763 1.00 90.06 467 PHE A CA 1
ATOM 3845 C C . PHE A 1 467 ? -42.023 13.515 31.071 1.00 90.06 467 PHE A C 1
ATOM 3847 O O . PHE A 1 467 ? -41.975 12.867 32.112 1.00 90.06 467 PHE A O 1
ATOM 3854 N N . PHE A 1 468 ? -41.751 14.820 31.032 1.00 91.19 468 PHE A N 1
ATOM 3855 C CA . PHE A 1 468 ? -41.254 15.594 32.166 1.00 91.19 468 PHE A CA 1
ATOM 3856 C C . PHE A 1 468 ? -42.361 16.341 32.923 1.00 91.19 468 PHE A C 1
ATOM 3858 O O . PHE A 1 468 ? -42.059 17.173 33.773 1.00 91.19 468 PHE A O 1
ATOM 3865 N N . SER A 1 469 ? -43.639 16.035 32.668 1.00 87.81 469 SER A N 1
ATOM 3866 C CA . SER A 1 469 ? -44.777 16.716 33.306 1.00 87.81 469 SER A CA 1
ATOM 3867 C C . SER A 1 469 ? -44.800 16.592 34.834 1.00 87.81 469 SER A C 1
ATOM 3869 O O . SER A 1 469 ? -45.372 17.441 35.507 1.00 87.81 469 SER A O 1
ATOM 3871 N N . ASN A 1 470 ? -44.186 15.536 35.375 1.00 86.81 470 ASN A N 1
ATOM 3872 C CA . ASN A 1 470 ? -44.125 15.249 36.811 1.00 86.81 470 ASN A CA 1
ATOM 3873 C C . ASN A 1 470 ? -42.771 15.624 37.440 1.00 86.81 470 ASN A C 1
ATOM 3875 O O . ASN A 1 470 ? -42.463 15.178 38.546 1.00 86.81 470 ASN A O 1
ATOM 3879 N N . VAL A 1 471 ? -41.937 16.389 36.732 1.00 92.56 471 VAL A N 1
ATOM 3880 C CA . VAL A 1 471 ? -40.618 16.833 37.198 1.00 92.56 471 VAL A CA 1
ATOM 3881 C C . VAL A 1 471 ? -40.686 18.312 37.580 1.00 92.56 471 VAL A C 1
ATOM 3883 O O . VAL A 1 471 ? -41.231 19.127 36.838 1.00 92.56 471 VAL A O 1
ATOM 3886 N N . ASN A 1 472 ? -40.116 18.673 38.732 1.00 92.75 472 ASN A N 1
ATOM 3887 C CA . ASN A 1 472 ? -40.191 20.034 39.264 1.00 92.75 472 ASN A CA 1
ATOM 3888 C C . ASN A 1 472 ? -39.028 20.880 38.728 1.00 92.75 472 ASN A C 1
ATOM 3890 O O . ASN A 1 472 ? -37.980 21.002 39.358 1.00 92.75 472 ASN A O 1
ATOM 3894 N N . ALA A 1 473 ? -39.180 21.462 37.542 1.00 93.69 473 ALA A N 1
ATOM 3895 C CA . ALA A 1 473 ? -38.150 22.343 36.998 1.00 93.69 473 ALA A CA 1
ATOM 3896 C C . ALA A 1 473 ? -38.193 23.739 37.632 1.00 93.69 473 ALA A C 1
ATOM 3898 O O . ALA A 1 473 ? -39.254 24.356 37.712 1.00 93.69 473 ALA A O 1
ATOM 3899 N N . ARG A 1 474 ? -37.032 24.265 38.044 1.00 94.06 474 ARG A N 1
ATOM 3900 C CA . ARG A 1 474 ? -36.928 25.628 38.596 1.00 94.06 474 ARG A CA 1
ATOM 3901 C C . ARG A 1 474 ? -37.019 26.704 37.526 1.00 94.06 474 ARG A C 1
ATOM 3903 O O . ARG A 1 474 ? -37.731 27.692 37.683 1.00 94.06 474 ARG A O 1
ATOM 3910 N N . CYS A 1 475 ? -36.278 26.515 36.445 1.00 94.56 475 CYS A N 1
ATOM 3911 C CA . CYS A 1 475 ? -36.278 27.392 35.287 1.00 94.56 475 CYS A CA 1
ATOM 3912 C C . CYS A 1 475 ? -35.677 26.671 34.076 1.00 94.56 475 CYS A C 1
ATOM 3914 O O . CYS A 1 475 ? -35.083 25.591 34.190 1.00 94.56 475 CYS A O 1
ATOM 3916 N N . PHE A 1 476 ? -35.822 27.308 32.919 1.00 96.12 476 PHE A N 1
ATOM 3917 C CA . PHE A 1 476 ? -35.050 26.999 31.729 1.00 96.12 476 PHE A CA 1
ATOM 3918 C C . PHE A 1 476 ? -33.744 27.796 31.715 1.00 96.12 476 PHE A C 1
ATOM 3920 O O . PHE A 1 476 ? -33.722 28.989 32.004 1.00 96.12 476 PHE A O 1
ATOM 3927 N N . LEU A 1 477 ? -32.673 27.136 31.305 1.00 95.00 477 LEU A N 1
ATOM 3928 C CA . LEU A 1 477 ? -31.348 27.673 31.067 1.00 95.00 477 LEU A CA 1
ATOM 3929 C C . LEU A 1 477 ? -31.148 27.820 29.559 1.00 95.00 477 LEU A C 1
ATOM 3931 O O . LEU A 1 477 ? -31.317 26.854 28.807 1.00 95.00 477 LEU A O 1
ATOM 3935 N N . VAL A 1 478 ? -30.810 29.030 29.119 1.00 92.88 478 VAL A N 1
ATOM 3936 C CA . VAL A 1 478 ? -30.468 29.335 27.723 1.00 92.88 478 VAL A CA 1
ATOM 3937 C C . VAL A 1 478 ? -29.281 30.293 27.717 1.00 92.88 478 VAL A C 1
ATOM 3939 O O . VAL A 1 478 ? -29.375 31.397 28.241 1.00 92.88 478 VAL A O 1
ATOM 3942 N N . ASP A 1 479 ? -28.165 29.857 27.140 1.00 88.06 479 ASP A N 1
ATOM 3943 C CA . ASP A 1 479 ? -26.889 30.583 27.085 1.00 88.06 479 ASP A CA 1
ATOM 3944 C C . ASP A 1 479 ? -26.627 31.256 25.727 1.00 88.06 479 ASP A C 1
ATOM 3946 O O . ASP A 1 479 ? -25.727 32.085 25.600 1.00 88.06 479 ASP A O 1
ATOM 3950 N N . VAL A 1 480 ? -27.408 30.908 24.698 1.00 79.88 480 VAL A N 1
ATOM 3951 C CA . VAL A 1 480 ? -27.254 31.417 23.330 1.00 79.88 480 VAL A CA 1
ATOM 3952 C C . VAL A 1 480 ? -28.601 31.712 22.663 1.00 79.88 480 VAL A C 1
ATOM 3954 O O . VAL A 1 480 ? -29.557 30.945 22.779 1.00 79.88 480 VAL A O 1
ATOM 3957 N N . GLY A 1 481 ? -28.651 32.800 21.890 1.00 74.25 481 GLY A N 1
ATOM 3958 C CA . GLY A 1 481 ? -29.824 33.209 21.107 1.00 74.25 481 GLY A CA 1
ATOM 3959 C C . GLY A 1 481 ? -30.851 34.040 21.885 1.00 74.25 481 GLY A C 1
ATOM 3960 O O . GLY A 1 481 ? -30.681 34.334 23.065 1.00 74.25 481 GLY A O 1
ATOM 3961 N N . SER A 1 482 ? -31.923 34.455 21.203 1.00 72.62 482 SER A N 1
ATOM 3962 C CA . SER A 1 482 ? -33.068 35.115 21.836 1.00 72.62 482 SER A CA 1
ATOM 3963 C C . SER A 1 482 ? -34.107 34.076 22.264 1.00 72.62 482 SER A C 1
ATOM 3965 O O . SER A 1 482 ? -34.493 33.201 21.489 1.00 72.62 482 SER A O 1
ATOM 3967 N N . ALA A 1 483 ? -34.572 34.178 23.507 1.00 76.56 483 ALA A N 1
ATOM 3968 C CA . ALA A 1 483 ? -35.602 33.315 24.069 1.00 76.56 483 ALA A CA 1
ATOM 3969 C C . ALA A 1 483 ? -36.699 34.174 24.729 1.00 76.56 483 ALA A C 1
ATOM 3971 O O . ALA A 1 483 ? -36.421 35.298 25.156 1.00 76.56 483 ALA A O 1
ATOM 3972 N N . PRO A 1 484 ? -37.957 33.703 24.784 1.00 82.94 484 PRO A N 1
ATOM 3973 C CA . PRO A 1 484 ? -39.022 34.422 25.481 1.00 82.94 484 PRO A CA 1
ATOM 3974 C C . PRO A 1 484 ? -38.741 34.500 26.990 1.00 82.94 484 PRO A C 1
ATOM 3976 O O . PRO A 1 484 ? -37.948 33.734 27.522 1.00 82.94 484 PRO A O 1
ATOM 3979 N N . ALA A 1 485 ? -39.424 35.393 27.712 1.00 86.38 485 ALA A N 1
ATOM 3980 C CA . ALA A 1 485 ? -39.234 35.517 29.163 1.00 86.38 485 ALA A CA 1
ATOM 3981 C C . ALA A 1 485 ? -39.704 34.270 29.943 1.00 86.38 485 ALA A C 1
ATOM 3983 O O . ALA A 1 485 ? -39.182 33.973 31.019 1.00 86.38 485 ALA A O 1
ATOM 3984 N N . LYS A 1 486 ? -40.700 33.546 29.410 1.00 91.31 486 LYS A N 1
ATOM 3985 C CA . LYS A 1 486 ? -41.247 32.316 29.995 1.00 91.31 486 LYS A CA 1
ATOM 3986 C C . LYS A 1 486 ? -41.611 31.288 28.925 1.00 91.31 486 LYS A C 1
ATOM 3988 O O . LYS A 1 486 ? -42.057 31.664 27.840 1.00 91.31 486 LYS A O 1
ATOM 3993 N N . VAL A 1 487 ? -41.489 30.005 29.263 1.00 91.06 487 VAL A N 1
ATOM 3994 C CA . VAL A 1 487 ? -42.002 28.859 28.489 1.00 91.06 487 VAL A CA 1
ATOM 3995 C C . VAL A 1 487 ? -42.757 27.943 29.440 1.00 91.06 487 VAL A C 1
ATOM 3997 O O . VAL A 1 487 ? -42.244 27.602 30.500 1.00 91.06 487 VAL A O 1
ATOM 4000 N N . ASP A 1 488 ? -43.991 27.584 29.079 1.00 87.75 488 ASP A N 1
ATOM 4001 C CA . ASP A 1 488 ? -44.869 26.714 29.877 1.00 87.75 488 ASP A CA 1
ATOM 4002 C C . ASP A 1 488 ? -44.989 27.154 31.359 1.00 87.75 488 ASP A C 1
ATOM 4004 O O . ASP A 1 488 ? -45.080 26.343 32.273 1.00 87.75 488 ASP A O 1
ATOM 4008 N N . GLY A 1 489 ? -44.977 28.473 31.600 1.00 87.62 489 GLY A N 1
ATOM 4009 C CA . GLY A 1 489 ? -45.076 29.083 32.934 1.00 87.62 489 GLY A CA 1
ATOM 4010 C C . GLY A 1 489 ? -43.751 29.222 33.697 1.00 87.62 489 GLY A C 1
ATOM 4011 O O . GLY A 1 489 ? -43.701 29.988 34.660 1.00 87.62 489 GLY A O 1
ATOM 4012 N N . LEU A 1 490 ? -42.679 28.570 33.239 1.00 92.25 490 LEU A N 1
ATOM 4013 C CA . LEU A 1 490 ? -41.341 28.627 33.831 1.00 92.25 490 LEU A CA 1
ATOM 4014 C C . LEU A 1 490 ? -40.515 29.775 33.253 1.00 92.25 490 LEU A C 1
ATOM 4016 O O . LEU A 1 490 ? -40.586 30.068 32.060 1.00 92.25 490 LEU A O 1
ATOM 4020 N N . GLU A 1 491 ? -39.715 30.416 34.101 1.00 95.25 491 GLU A N 1
ATOM 4021 C CA . GLU A 1 491 ? -38.788 31.470 33.681 1.00 95.25 491 GLU A CA 1
ATOM 4022 C C . GLU A 1 491 ? -37.651 30.907 32.831 1.00 95.25 491 GLU A C 1
ATOM 4024 O O . GLU A 1 491 ? -37.182 29.794 33.068 1.00 95.25 491 GLU A O 1
ATOM 4029 N N . ILE A 1 492 ? -37.185 31.698 31.866 1.00 94.00 492 ILE A N 1
ATOM 4030 C CA . ILE A 1 492 ? -35.921 31.451 31.172 1.00 94.00 492 ILE A CA 1
ATOM 4031 C C . ILE A 1 492 ? -34.857 32.366 31.768 1.00 94.00 492 ILE A C 1
ATOM 4033 O O . ILE A 1 492 ? -35.070 33.569 31.917 1.00 94.00 492 ILE A O 1
ATOM 4037 N N . ARG A 1 493 ? -33.708 31.790 32.109 1.00 93.62 493 ARG A N 1
ATOM 4038 C CA . ARG A 1 493 ? -32.572 32.492 32.699 1.00 93.62 493 ARG A CA 1
ATOM 4039 C C . ARG A 1 493 ? -31.291 32.166 31.943 1.00 93.62 493 ARG A C 1
ATOM 4041 O O . ARG A 1 493 ? -31.126 31.063 31.420 1.00 93.62 493 ARG A O 1
ATOM 4048 N N . ASN A 1 494 ? -30.384 33.137 31.906 1.00 92.62 494 ASN A N 1
ATOM 4049 C CA . ASN A 1 494 ? -29.051 32.929 31.362 1.00 92.62 494 ASN A CA 1
ATOM 4050 C C . ASN A 1 494 ? -28.133 32.370 32.468 1.00 92.62 494 ASN A C 1
ATOM 4052 O O . ASN A 1 494 ? -27.996 33.028 33.506 1.00 92.62 494 ASN A O 1
ATOM 4056 N N . PRO A 1 495 ? -27.498 31.196 32.269 1.00 93.31 495 PRO A N 1
ATOM 4057 C CA . PRO A 1 495 ? -26.568 30.606 33.235 1.00 93.31 495 PRO A CA 1
ATOM 4058 C C . PRO A 1 495 ? -25.452 31.546 33.699 1.00 93.31 495 PRO A C 1
ATOM 4060 O O . PRO A 1 495 ? -24.973 31.417 34.822 1.00 93.31 495 PRO A O 1
ATOM 4063 N N . GLU A 1 496 ? -25.051 32.510 32.866 1.00 92.31 496 GLU A N 1
ATOM 4064 C CA . GLU A 1 496 ? -23.981 33.460 33.185 1.00 92.31 496 GLU A CA 1
ATOM 4065 C C . GLU A 1 496 ? -24.292 34.365 34.391 1.00 92.31 496 GLU A C 1
ATOM 4067 O O . GLU A 1 496 ? -23.376 34.909 35.006 1.00 92.31 496 GLU A O 1
ATOM 4072 N N . HIS A 1 497 ? -25.570 34.501 34.758 1.00 92.69 497 HIS A N 1
ATOM 4073 C CA . HIS A 1 497 ? -26.035 35.347 35.860 1.00 92.69 497 HIS A CA 1
ATOM 4074 C C . HIS A 1 497 ? -26.536 34.556 37.076 1.00 92.69 497 HIS A C 1
ATOM 4076 O O . HIS A 1 497 ? -27.148 35.143 37.960 1.00 92.69 497 HIS A O 1
ATOM 4082 N N . MET A 1 498 ? -26.306 33.240 37.128 1.00 93.62 498 MET A N 1
ATOM 4083 C CA . MET A 1 498 ? -26.900 32.351 38.140 1.00 93.62 498 MET A CA 1
ATOM 4084 C C . MET A 1 498 ? -25.877 31.717 39.091 1.00 93.62 498 MET A C 1
ATOM 4086 O O . MET A 1 498 ? -26.146 30.689 39.709 1.00 93.62 498 MET A O 1
ATOM 4090 N N . ALA A 1 499 ? -24.674 32.288 39.200 1.00 90.38 499 ALA A N 1
ATOM 4091 C CA . ALA A 1 499 ? -23.591 31.695 39.987 1.00 90.38 499 ALA A CA 1
ATOM 4092 C C . ALA A 1 499 ? -23.963 31.492 41.472 1.00 90.38 499 ALA A C 1
ATOM 4094 O O . ALA A 1 499 ? -23.628 30.457 42.051 1.00 90.38 499 ALA A O 1
ATOM 4095 N N . GLU A 1 500 ? -24.682 32.444 42.077 1.00 90.88 500 GLU A N 1
ATOM 4096 C CA . GLU A 1 500 ? -25.126 32.358 43.475 1.00 90.88 500 GLU A CA 1
ATOM 4097 C C . GLU A 1 500 ? -26.201 31.280 43.668 1.00 90.88 500 GLU A C 1
ATOM 4099 O O . GLU A 1 500 ? -26.100 30.458 44.584 1.00 90.88 500 GLU A O 1
ATOM 4104 N N . GLU A 1 501 ? -27.201 31.221 42.782 1.00 92.12 501 GLU A N 1
ATOM 4105 C CA . GLU A 1 501 ? -28.221 30.172 42.807 1.00 92.12 501 GLU A CA 1
ATOM 4106 C C . GLU A 1 501 ? -27.616 28.788 42.580 1.00 92.12 501 GLU A C 1
ATOM 4108 O O . GLU A 1 501 ? -27.946 27.849 43.303 1.00 92.12 501 GLU A O 1
ATOM 4113 N N . PHE A 1 502 ? -26.681 28.651 41.638 1.00 93.06 502 PHE A N 1
ATOM 4114 C CA . PHE A 1 502 ? -26.000 27.385 41.390 1.00 93.06 502 PHE A CA 1
ATOM 4115 C C . PHE A 1 502 ? -25.206 26.908 42.605 1.00 93.06 502 PHE A C 1
ATOM 4117 O O . PHE A 1 502 ? -25.229 25.708 42.890 1.00 93.06 502 PHE A O 1
ATOM 4124 N N . ALA A 1 503 ? -24.554 27.816 43.337 1.00 87.81 503 ALA A N 1
ATOM 4125 C CA . ALA A 1 503 ? -23.854 27.482 44.574 1.00 87.81 503 ALA A CA 1
ATOM 4126 C C . ALA A 1 503 ? -24.824 27.025 45.677 1.00 87.81 503 ALA A C 1
ATOM 4128 O O . ALA A 1 503 ? -24.557 26.033 46.357 1.00 87.81 503 ALA A O 1
ATOM 4129 N N . LYS A 1 504 ? -25.970 27.703 45.825 1.00 90.88 504 LYS A N 1
ATOM 4130 C CA . LYS A 1 504 ? -27.007 27.350 46.810 1.00 90.88 504 LYS A CA 1
ATOM 4131 C C . LYS A 1 504 ? -27.678 26.011 46.502 1.00 90.88 504 LYS A C 1
ATOM 4133 O O . LYS A 1 504 ? -27.958 25.235 47.412 1.00 90.88 504 LYS A O 1
ATOM 4138 N N . ASP A 1 505 ? -27.922 25.746 45.228 1.00 87.62 505 ASP A N 1
ATOM 4139 C CA . ASP A 1 505 ? -28.649 24.568 44.764 1.00 87.62 505 ASP A CA 1
ATOM 4140 C C . ASP A 1 505 ? -27.770 23.311 44.661 1.00 87.62 505 ASP A C 1
ATOM 4142 O O . ASP A 1 505 ? -28.263 22.224 44.362 1.00 87.62 505 ASP A O 1
ATOM 4146 N N . GLY A 1 506 ? -26.463 23.425 44.912 1.00 85.94 506 GLY A N 1
ATOM 4147 C CA . GLY A 1 506 ? -25.552 22.284 44.964 1.00 85.94 506 GLY A CA 1
ATOM 4148 C C . GLY A 1 506 ? -25.558 21.468 43.669 1.00 85.94 506 GLY A C 1
ATOM 4149 O O . GLY A 1 506 ? -25.283 21.996 42.596 1.00 85.94 506 GLY A O 1
ATOM 4150 N N . ASN A 1 507 ? -25.880 20.174 43.758 1.00 86.38 507 ASN A N 1
ATOM 4151 C CA . ASN A 1 507 ? -25.820 19.230 42.635 1.00 86.38 507 ASN A CA 1
ATOM 4152 C C . ASN A 1 507 ? -27.187 18.932 41.989 1.00 86.38 507 ASN A C 1
ATOM 4154 O O . ASN A 1 507 ? -27.398 17.816 41.514 1.00 86.38 507 ASN A O 1
ATOM 4158 N N . LEU A 1 508 ? -28.121 19.898 41.958 1.00 92.62 508 LEU A N 1
ATOM 4159 C CA . LEU A 1 508 ? -29.395 19.701 41.248 1.00 92.62 508 LEU A CA 1
ATOM 4160 C C . LEU A 1 508 ? -29.161 19.212 39.802 1.00 92.62 508 LEU A C 1
ATOM 4162 O O . LEU A 1 508 ? -28.336 19.823 39.107 1.00 92.62 508 LEU A O 1
ATOM 4166 N N . PRO A 1 509 ? -29.879 18.165 39.344 1.00 94.56 509 PRO A N 1
ATOM 4167 C CA . PRO A 1 509 ? -29.735 17.631 37.995 1.00 94.56 509 PRO A CA 1
ATOM 4168 C C . PRO A 1 509 ? -30.099 18.645 36.915 1.00 94.56 509 PRO A C 1
ATOM 4170 O O . PRO A 1 509 ? -30.927 19.537 37.127 1.00 94.56 509 PRO A O 1
ATOM 4173 N N . ILE A 1 510 ? -29.519 18.461 35.732 1.00 95.06 510 ILE A N 1
ATOM 4174 C CA . ILE A 1 510 ? -29.814 19.264 34.547 1.00 95.06 510 ILE A CA 1
ATOM 4175 C C . ILE A 1 510 ? -30.339 18.344 33.450 1.00 95.06 510 ILE A C 1
ATOM 4177 O O . ILE A 1 510 ? -29.644 17.424 33.025 1.00 95.06 510 ILE A O 1
ATOM 4181 N N . VAL A 1 511 ? -31.547 18.615 32.958 1.00 93.88 511 VAL A N 1
ATOM 4182 C CA . VAL A 1 511 ? -32.096 17.952 31.771 1.00 93.88 511 VAL A CA 1
ATOM 4183 C C . VAL A 1 511 ? -31.856 18.833 30.556 1.00 93.88 511 VAL A C 1
ATOM 4185 O O . VAL A 1 511 ? -32.341 19.959 30.503 1.00 93.88 511 VAL A O 1
ATOM 4188 N N . VAL A 1 512 ? -31.116 18.336 29.573 1.00 92.75 512 VAL A N 1
ATOM 4189 C CA . VAL A 1 512 ? -30.726 19.095 28.386 1.00 92.75 512 VAL A CA 1
ATOM 4190 C C . VAL A 1 512 ? -31.579 18.701 27.185 1.00 92.75 512 VAL A C 1
ATOM 4192 O O . VAL A 1 512 ? -31.483 17.581 26.683 1.00 92.75 512 VAL A O 1
ATOM 4195 N N . PHE A 1 513 ? -32.360 19.656 26.686 1.00 91.75 513 PHE A N 1
ATOM 4196 C CA . PHE A 1 513 ? -33.176 19.565 25.481 1.00 91.75 513 PHE A CA 1
ATOM 4197 C C . PHE A 1 513 ? -32.521 20.345 24.342 1.00 91.75 513 PHE A C 1
ATOM 4199 O O . PHE A 1 513 ? -32.732 21.551 24.173 1.00 91.75 513 PHE A O 1
ATOM 4206 N N . ALA A 1 514 ? -31.752 19.658 23.505 1.00 85.75 514 ALA A N 1
ATOM 4207 C CA . ALA A 1 514 ? -31.047 20.302 22.405 1.00 85.75 514 ALA A CA 1
ATOM 4208 C C . ALA A 1 514 ? -31.021 19.447 21.144 1.00 85.75 514 ALA A C 1
ATOM 4210 O O . ALA A 1 514 ? -31.096 18.221 21.199 1.00 85.75 514 ALA A O 1
ATOM 4211 N N . ARG A 1 515 ? -30.879 20.106 19.989 1.00 80.62 515 ARG A N 1
ATOM 4212 C CA . ARG A 1 515 ? -30.501 19.391 18.768 1.00 80.62 515 ARG A CA 1
ATOM 4213 C C . ARG A 1 515 ? -29.093 18.863 18.925 1.00 80.62 515 ARG A C 1
ATOM 4215 O O . ARG A 1 515 ? -28.232 19.544 19.489 1.00 80.62 515 ARG A O 1
ATOM 4222 N N . ARG A 1 516 ? -28.841 17.686 18.370 1.00 71.12 516 ARG A N 1
ATOM 4223 C CA . ARG A 1 516 ? -27.579 16.980 18.568 1.00 71.12 516 ARG A CA 1
ATOM 4224 C C . ARG A 1 516 ? -26.350 17.788 18.157 1.00 71.12 516 ARG A C 1
ATOM 4226 O O . ARG A 1 516 ? -25.358 17.793 18.881 1.00 71.12 516 ARG A O 1
ATOM 4233 N N . LEU A 1 517 ? -26.452 18.537 17.057 1.00 71.31 517 LEU A N 1
ATOM 4234 C CA . LEU A 1 517 ? -25.397 19.424 16.556 1.00 71.31 517 LEU A CA 1
ATOM 4235 C C . LEU A 1 517 ? -24.946 20.473 17.591 1.00 71.31 517 LEU A C 1
ATOM 4237 O O . LEU A 1 517 ? -23.791 20.890 17.579 1.00 71.31 517 LEU A O 1
ATOM 4241 N N . HIS A 1 518 ? -25.831 20.890 18.500 1.00 78.56 518 HIS A N 1
ATOM 4242 C CA . HIS A 1 518 ? -25.541 21.913 19.510 1.00 78.56 518 HIS A CA 1
ATOM 4243 C C . HIS A 1 518 ? -25.018 21.335 20.831 1.00 78.56 518 HIS A C 1
ATOM 4245 O O . HIS A 1 518 ? -24.510 22.079 21.668 1.00 78.56 518 HIS A O 1
ATOM 4251 N N . MET A 1 519 ? -25.090 20.015 21.021 1.00 79.00 519 MET A N 1
ATOM 4252 C CA . MET A 1 519 ? -24.713 19.360 22.276 1.00 79.00 519 MET A CA 1
ATOM 4253 C C . MET A 1 519 ? -23.234 19.549 22.656 1.00 79.00 519 MET A C 1
ATOM 4255 O O . MET A 1 519 ? -22.984 19.805 23.832 1.00 79.00 519 MET A O 1
ATOM 4259 N N . PRO A 1 520 ? -22.251 19.504 21.725 1.00 76.12 520 PRO A N 1
ATOM 4260 C CA . PRO A 1 520 ? -20.863 19.826 22.064 1.00 76.12 520 PRO A CA 1
ATOM 4261 C C . PRO A 1 520 ? -20.699 21.260 22.585 1.00 76.12 520 PRO A C 1
ATOM 4263 O O . PRO A 1 520 ? -19.921 21.499 23.503 1.00 76.12 520 PRO A O 1
ATOM 4266 N N . GLY A 1 521 ? -21.461 22.214 22.036 1.00 81.25 521 GLY A N 1
ATOM 4267 C CA . GLY A 1 521 ? -21.472 23.597 22.517 1.00 81.25 521 GLY A CA 1
ATOM 4268 C C . GLY A 1 521 ? -22.017 23.702 23.942 1.00 81.25 521 GLY A C 1
ATOM 4269 O O . GLY A 1 521 ? -21.398 24.345 24.786 1.00 81.25 521 GLY A O 1
ATOM 4270 N N . ILE A 1 522 ? -23.114 22.997 24.234 1.00 86.69 522 ILE A N 1
ATOM 4271 C CA . ILE A 1 522 ? -23.710 22.956 25.577 1.00 86.69 522 ILE A CA 1
ATOM 4272 C C . ILE A 1 522 ? -22.783 22.259 26.574 1.00 86.69 522 ILE A C 1
ATOM 4274 O O . ILE A 1 522 ? -22.681 22.681 27.718 1.00 86.69 522 ILE A O 1
ATOM 4278 N N . GLU A 1 523 ? -22.052 21.225 26.169 1.00 84.56 523 GLU A N 1
ATOM 4279 C CA . GLU A 1 523 ? -21.059 20.599 27.042 1.00 84.56 523 GLU A CA 1
ATOM 4280 C C . GLU A 1 523 ? -19.931 21.564 27.422 1.00 84.56 523 GLU A C 1
ATOM 4282 O O . GLU A 1 523 ? -19.555 21.636 28.593 1.00 84.56 523 GLU A O 1
ATOM 4287 N N . GLN A 1 524 ? -19.441 22.353 26.464 1.00 84.56 524 GLN A N 1
ATOM 4288 C CA . GLN A 1 524 ? -18.477 23.415 26.750 1.00 84.56 524 GLN A CA 1
ATOM 4289 C C . GLN A 1 524 ? -19.073 24.496 27.657 1.00 84.56 524 GLN A C 1
ATOM 4291 O O . GLN A 1 524 ? -18.378 25.005 28.535 1.00 84.56 524 GLN A O 1
ATOM 4296 N N . ALA A 1 525 ? -20.359 24.813 27.502 1.00 88.19 525 ALA A N 1
ATOM 4297 C CA . ALA A 1 525 ? -21.068 25.721 28.396 1.00 88.19 525 ALA A CA 1
ATOM 4298 C C . ALA A 1 525 ? -21.171 25.151 29.823 1.00 88.19 525 ALA A C 1
ATOM 4300 O O . ALA A 1 525 ? -20.824 25.833 30.783 1.00 88.19 525 ALA A O 1
ATOM 4301 N N . LEU A 1 526 ? -21.543 23.877 29.979 1.00 90.12 526 LEU A N 1
ATOM 4302 C CA . LEU A 1 526 ? -21.577 23.195 31.277 1.00 90.12 526 LEU A CA 1
ATOM 4303 C C . LEU A 1 526 ? -20.206 23.216 31.968 1.00 90.12 526 LEU A C 1
ATOM 4305 O O . LEU A 1 526 ? -20.146 23.381 33.183 1.00 90.12 526 LEU A O 1
ATOM 4309 N N . ILE A 1 527 ? -19.105 23.081 31.223 1.00 89.62 527 ILE A N 1
ATOM 4310 C CA . ILE A 1 527 ? -17.746 23.233 31.770 1.00 89.62 527 ILE A CA 1
ATOM 4311 C C . ILE A 1 527 ? -17.494 24.686 32.179 1.00 89.62 527 ILE A C 1
ATOM 4313 O O . ILE A 1 527 ? -17.083 24.943 33.309 1.00 89.62 527 ILE A O 1
ATOM 4317 N N . ARG A 1 528 ? -17.777 25.636 31.282 1.00 91.38 528 ARG A N 1
ATOM 4318 C CA . ARG A 1 528 ? -17.564 27.074 31.496 1.00 91.38 528 ARG A CA 1
ATOM 4319 C C . ARG A 1 528 ? -18.263 27.588 32.751 1.00 91.38 528 ARG A C 1
ATOM 4321 O O . ARG A 1 528 ? -17.672 28.369 33.487 1.00 91.38 528 ARG A O 1
ATOM 4328 N N . TYR A 1 529 ? -19.493 27.148 32.994 1.00 90.44 529 TYR A N 1
ATOM 4329 C CA . TYR A 1 529 ? -20.288 27.567 34.148 1.00 90.44 529 TYR A CA 1
ATOM 4330 C C . TYR A 1 529 ? -20.091 26.672 35.382 1.00 90.44 529 TYR A C 1
ATOM 4332 O O . TYR A 1 529 ? -20.793 26.844 36.374 1.00 90.44 529 TYR A O 1
ATOM 4340 N N . GLY A 1 530 ? -19.156 25.713 35.343 1.00 88.56 530 GLY A N 1
ATOM 4341 C CA . GLY A 1 530 ? -18.874 24.832 36.477 1.00 88.56 530 GLY A CA 1
ATOM 4342 C C . GLY A 1 530 ? -20.065 23.952 36.861 1.00 88.56 530 GLY A C 1
ATOM 4343 O O . GLY A 1 530 ? -20.358 23.790 38.039 1.00 88.56 530 GLY A O 1
ATOM 4344 N N . LEU A 1 531 ? -20.789 23.424 35.874 1.00 91.50 531 LEU A N 1
ATOM 4345 C CA . LEU A 1 531 ? -21.979 22.580 36.038 1.00 91.50 531 LEU A CA 1
ATOM 4346 C C . LEU A 1 531 ? -21.752 21.133 35.582 1.00 91.50 531 LEU A C 1
ATOM 4348 O O . LEU A 1 531 ? -22.611 20.280 35.793 1.00 91.50 531 LEU A O 1
ATOM 4352 N N . LYS A 1 532 ? -20.606 20.838 34.957 1.00 86.00 532 LYS A N 1
ATOM 4353 C CA . LYS A 1 532 ? -20.305 19.535 34.341 1.00 86.00 532 LYS A CA 1
ATOM 4354 C C . LYS A 1 532 ? -20.313 18.359 35.327 1.00 86.00 532 LYS A C 1
ATOM 4356 O O . LYS A 1 532 ? -20.552 17.232 34.913 1.00 86.00 532 LYS A O 1
ATOM 4361 N N . GLN A 1 533 ? -20.066 18.621 36.605 1.00 84.56 533 GLN A N 1
ATOM 4362 C CA . GLN A 1 533 ? -20.052 17.633 37.685 1.00 84.56 533 GLN A CA 1
ATOM 4363 C C . GLN A 1 533 ? -21.448 17.240 38.204 1.00 84.56 533 GLN A C 1
ATOM 4365 O O . GLN A 1 533 ? -21.549 16.385 39.082 1.00 84.56 533 GLN A O 1
ATOM 4370 N N . ARG A 1 534 ? -22.519 17.875 37.710 1.00 89.06 534 ARG A N 1
ATOM 4371 C CA . ARG A 1 534 ? -23.906 17.543 38.067 1.00 89.06 534 ARG A CA 1
ATOM 4372 C C . ARG A 1 534 ? -24.392 16.308 37.305 1.00 89.06 534 ARG A C 1
ATOM 4374 O O . ARG A 1 534 ? -23.818 15.924 36.292 1.00 89.06 534 ARG A O 1
ATOM 4381 N N . GLU A 1 535 ? -25.492 15.718 37.769 1.00 89.88 535 GLU A N 1
ATOM 4382 C CA . GLU A 1 535 ? -26.224 14.697 37.011 1.00 89.88 535 GLU A CA 1
ATOM 4383 C C . GLU A 1 535 ? -26.826 15.348 35.752 1.00 89.88 535 GLU A C 1
ATOM 4385 O O . GLU A 1 535 ? -27.695 16.217 35.857 1.00 89.88 535 GLU A O 1
ATOM 4390 N N . ILE A 1 536 ? -26.339 14.967 34.565 1.00 88.88 536 ILE A N 1
ATOM 4391 C CA . ILE A 1 536 ? -26.801 15.519 33.284 1.00 88.88 536 ILE A CA 1
ATOM 4392 C C . ILE A 1 536 ? -27.626 14.477 32.539 1.00 88.88 536 ILE A C 1
ATOM 4394 O O . ILE A 1 536 ? -27.117 13.433 32.133 1.00 88.88 536 ILE A O 1
ATOM 4398 N N . ILE A 1 537 ? -28.891 14.798 32.290 1.00 86.38 537 ILE A N 1
ATOM 4399 C CA . ILE A 1 537 ? -29.815 13.944 31.551 1.00 86.38 537 ILE A CA 1
ATOM 4400 C C . ILE A 1 537 ? -30.028 14.547 30.174 1.00 86.38 537 ILE A C 1
ATOM 4402 O O . ILE A 1 537 ? -30.502 15.668 30.030 1.00 86.38 537 ILE A O 1
ATO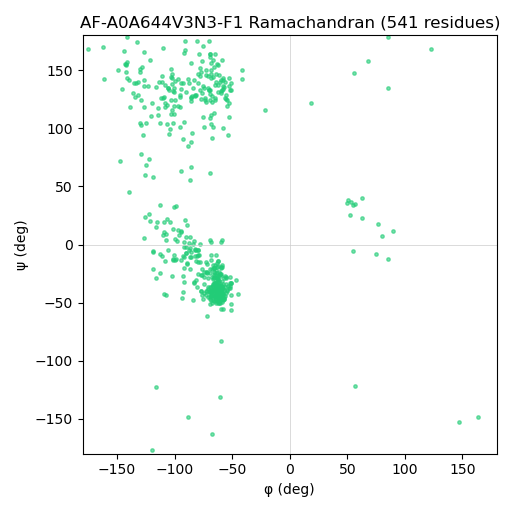M 4406 N N . TRP A 1 538 ? -29.679 13.794 29.141 1.00 84.00 538 TRP A N 1
ATOM 4407 C CA . TRP A 1 538 ? -29.764 14.261 27.766 1.00 84.00 538 TRP A CA 1
ATOM 4408 C C . TRP A 1 538 ? -31.075 13.817 27.115 1.00 84.00 538 TRP A C 1
ATOM 4410 O O . TRP A 1 538 ? -31.388 12.629 27.101 1.00 84.00 538 TRP A O 1
ATOM 4420 N N . ALA A 1 539 ? -31.794 14.769 26.525 1.00 83.00 539 ALA A N 1
ATOM 4421 C CA . ALA A 1 539 ? -32.981 14.553 25.702 1.00 83.00 539 ALA A CA 1
ATOM 4422 C C . ALA A 1 539 ? -32.749 15.168 24.302 1.00 83.00 539 ALA A C 1
ATOM 4424 O O . ALA A 1 539 ? -33.246 16.261 24.001 1.00 83.00 539 ALA A O 1
ATOM 4425 N N . PRO A 1 540 ? -31.913 14.524 23.460 1.00 76.75 540 PRO A N 1
ATOM 4426 C CA . PRO A 1 540 ? -31.483 15.092 22.190 1.00 76.75 540 PRO A CA 1
ATOM 4427 C C . PRO A 1 540 ? -32.555 14.967 21.102 1.00 76.75 540 PRO A C 1
ATOM 4429 O O . PRO A 1 540 ? -33.251 13.962 21.019 1.00 76.75 540 PRO A O 1
ATOM 4432 N N . LEU A 1 541 ? -32.642 15.959 20.220 1.00 73.44 541 LEU A N 1
ATOM 4433 C CA . LEU A 1 541 ? -33.377 15.873 18.952 1.00 73.44 541 LEU A CA 1
ATOM 4434 C C . LEU A 1 541 ? -32.374 15.642 17.807 1.00 73.44 541 LEU A C 1
ATOM 4436 O O . LEU A 1 541 ? -31.360 16.340 17.741 1.00 73.44 541 LEU A O 1
ATOM 4440 N N . GLU A 1 542 ? -32.644 14.677 16.924 1.00 62.66 542 GLU A N 1
ATOM 4441 C CA . GLU A 1 542 ? -31.756 14.354 15.788 1.00 62.66 542 GLU A CA 1
ATOM 4442 C C . GLU A 1 542 ? -31.822 15.389 14.648 1.00 62.66 542 GLU A C 1
ATOM 4444 O O . GLU A 1 542 ? -30.828 15.577 13.952 1.00 62.66 542 GLU A O 1
ATOM 4449 N N . ALA A 1 543 ? -32.957 16.083 14.484 1.00 52.34 543 ALA A N 1
ATOM 4450 C CA . ALA A 1 543 ?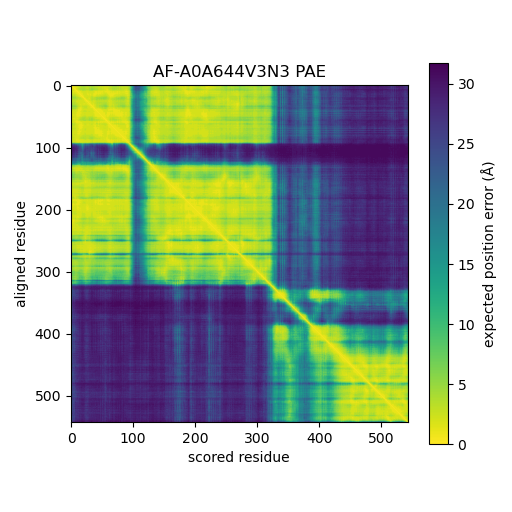 -33.208 17.042 13.396 1.00 52.34 543 ALA A CA 1
ATOM 4451 C C . ALA A 1 543 ? -32.457 18.382 13.505 1.00 52.34 543 ALA A C 1
ATOM 4453 O O . ALA A 1 543 ? -32.319 18.918 14.633 1.00 52.34 543 ALA A O 1
#